Protein AF-0000000084923455 (afdb_homodimer)

Sequence (492 aa):
MEWLSRREAVRLLELIDASRSCADMERLKRLFHSLNDLLSFDMAVCGTARFDGAGTMNAQQIINISYPEEWLSLYAEHDFAAVDPVVRAHIADFSAKPWSEAYLKWGRPQPFLSLAEDFGIRKGYSFGVLSSNDRTASIFSLCVSEKYPVHTPQILDILAPYFHEALRRTVQTDLPSACLATLTPREIEVISWLANGKNYWEISVILGISERTVKFHTSTIVQKLGAANRSHAVAIAISTGLISLAMEWLSRREAVRLLELIDASRSCADMERLKRLFHSLNDLLSFDMAVCGTARFDGAGTMNAQQIINISYPEEWLSLYAEHDFAAVDPVVRAHIADFSAKPWSEAYLKWGRPQPFLSLAEDFGIRKGYSFGVLSSNDRTASIFSLCVSEKYPVHTPQILDILAPYFHEALRRTVQTDLPSACLATLTPREIEVISWLANGKNYWEISVILGISERTVKFHTSTIVQKLGAANRSHAVAIAISTGLISLA

Foldseek 3Di:
DVPDDPVLVVLLVVLLVLLVPQQADVSLLVSVVSVCVNPPFDFKKKFKWAADPVRDIGTDDIDGNGADPVLVVVCVVVVCCVQQLQNVVCSVAQFKDKSVVSCVVRHDDPPNQVVCVVRVQHIWIKGADQDPVGRMIMIMITGHDDDTDPCVRVSCHSCHVSSHSSVVSHCLVPPPVQLVQPQDPVLLLLLQVVLQPDDLCRSCVVVVHDSVVSVVSQVVLCVSNVHPHSVRSNVSCPVSVVYHHD/DVPDDPVLVVLLVVLLVLLVPQQADVSLLVSVVSVCVNPPFDFKKKFKWAADPVRDIGTDDIDGNGADPVLVVVCVVVVCCVQQLQNVVCSVAQFKDKSVVSCVVRHDDPPNQVVCVVRVQHIWIKGADQDPVGRMIMIMITGHDDDTDPCVRVSCHSCHVSSHSSVVSHCLVPPPVQLVQPQDPVLLLLLQVVLQPDDLCRSCVVVVHDSVVSVVSQVVLCVSNVHPHSVRSNVSCVVSVVYDHD

Organism: Geobacter metallireducens (strain ATCC 53774 / DSM 7210 / GS-15) (NCBI:txid269799)

Solvent-accessible surface area (backbone atoms only — not comparable to full-atom values): 26010 Å² total; per-residue (Å²): 112,83,85,54,50,47,68,54,29,41,51,48,52,51,49,51,56,53,26,73,72,23,47,35,67,69,47,46,50,49,49,52,52,55,44,34,74,75,52,74,54,76,30,31,39,34,34,36,28,35,45,48,97,86,65,50,77,38,80,70,46,77,45,77,70,54,54,62,64,67,55,56,50,50,39,59,76,65,48,40,71,81,67,34,28,53,55,55,52,32,75,69,71,27,56,35,38,49,40,65,60,20,36,70,75,64,38,79,56,80,62,60,53,60,55,34,42,75,73,68,51,77,40,32,38,36,30,25,31,73,39,81,88,75,34,36,30,33,45,35,39,36,28,33,89,66,88,68,64,91,56,47,43,62,53,43,50,68,43,16,61,41,49,40,51,18,48,49,41,19,52,62,56,61,42,58,53,65,54,50,34,76,60,49,74,66,42,46,52,52,50,43,40,35,30,64,31,44,49,54,62,56,46,12,62,76,71,70,47,51,44,67,56,44,52,46,43,50,53,50,48,16,57,39,53,69,30,75,32,69,36,12,29,34,28,50,32,44,74,70,59,74,37,73,82,128,112,83,86,53,51,48,68,54,30,41,50,49,52,50,50,51,56,52,25,73,72,23,47,36,68,69,48,47,50,49,50,51,53,55,44,34,73,76,52,74,55,76,30,32,38,35,34,36,29,36,45,48,97,87,65,48,76,38,79,71,46,76,45,77,69,55,55,62,65,66,55,55,50,49,38,58,76,67,48,40,72,82,64,34,27,51,56,54,50,31,73,70,70,26,56,35,40,49,40,65,61,18,35,70,74,65,39,79,55,79,61,61,52,61,56,34,42,75,73,67,50,79,40,31,37,35,30,25,33,73,39,81,88,75,34,33,30,33,43,37,40,37,29,32,88,67,87,70,65,92,56,46,44,59,54,43,49,69,45,17,62,41,52,40,52,19,49,49,41,18,52,61,57,60,40,57,53,64,56,49,34,75,59,49,73,66,41,46,52,52,50,44,41,33,30,64,30,45,51,54,62,57,48,12,63,76,72,71,50,49,44,68,55,44,51,48,44,49,52,51,48,15,58,38,54,69,30,74,32,70,36,12,29,33,27,50,32,45,75,70,59,75,40,73,81,128

Structure (mmCIF, N/CA/C/O backbone):
data_AF-0000000084923455-model_v1
#
loop_
_entity.id
_entity.type
_entity.pdbx_description
1 polymer 'Sensor helix-turn-helix transcriptional regulator, LuxR family'
#
loop_
_atom_site.group_PDB
_atom_site.id
_atom_site.type_symbol
_atom_site.label_atom_id
_atom_site.label_alt_id
_atom_site.label_comp_id
_atom_site.label_asym_id
_atom_site.label_entity_id
_atom_site.label_seq_id
_atom_site.pdbx_PDB_ins_code
_atom_site.Cartn_x
_atom_site.Cartn_y
_atom_site.Cartn_z
_atom_site.occupancy
_atom_site.B_iso_or_equiv
_atom_site.auth_seq_id
_atom_site.auth_comp_id
_atom_site.auth_asym_id
_atom_site.auth_atom_id
_atom_site.pdbx_PDB_model_num
ATOM 1 N N . MET A 1 1 ? 21.406 -2.727 5.781 1 82.12 1 MET A N 1
ATOM 2 C CA . MET A 1 1 ? 21.5 -2.785 4.324 1 82.12 1 MET A CA 1
ATOM 3 C C . MET A 1 1 ? 22.828 -2.225 3.834 1 82.12 1 MET A C 1
ATOM 5 O O . MET A 1 1 ? 22.953 -1.835 2.672 1 82.12 1 MET A O 1
ATOM 9 N N . GLU A 1 2 ? 23.75 -2.291 4.762 1 83.38 2 GLU A N 1
ATOM 10 C CA . GLU A 1 2 ? 25.078 -1.757 4.445 1 83.38 2 GLU A CA 1
ATOM 11 C C . GLU A 1 2 ? 25.797 -2.648 3.447 1 83.38 2 GLU A C 1
ATOM 13 O O . GLU A 1 2 ? 26.781 -2.227 2.836 1 83.38 2 GLU A O 1
ATOM 18 N N . TRP A 1 3 ? 25.328 -3.822 3.201 1 88.44 3 TRP A N 1
ATOM 19 C CA . TRP A 1 3 ? 25.938 -4.773 2.285 1 88.44 3 TRP A CA 1
ATOM 20 C C . TRP A 1 3 ? 25.578 -4.449 0.838 1 88.44 3 TRP A C 1
ATOM 22 O O . TRP A 1 3 ? 26.172 -5.008 -0.093 1 88.44 3 TRP A O 1
ATOM 32 N N . LEU A 1 4 ? 24.781 -3.492 0.638 1 90.5 4 LEU A N 1
ATOM 33 C CA . LEU A 1 4 ? 24.328 -3.143 -0.703 1 90.5 4 LEU A CA 1
ATOM 34 C C . LEU A 1 4 ? 25.344 -2.236 -1.4 1 90.5 4 LEU A C 1
ATOM 36 O O . LEU A 1 4 ? 25.797 -1.254 -0.819 1 90.5 4 LEU A O 1
ATOM 40 N N . SER A 1 5 ? 25.672 -2.635 -2.613 1 91.44 5 SER A N 1
ATOM 41 C CA . SER A 1 5 ? 26.391 -1.684 -3.455 1 91.44 5 SER A CA 1
ATOM 42 C C . SER A 1 5 ? 25.484 -0.532 -3.883 1 91.44 5 SER A C 1
ATOM 44 O O . SER A 1 5 ? 24.266 -0.608 -3.736 1 91.44 5 SER A O 1
ATOM 46 N N . ARG A 1 6 ? 26.078 0.558 -4.352 1 92.56 6 ARG A N 1
ATOM 47 C CA . ARG A 1 6 ? 25.297 1.692 -4.828 1 92.56 6 ARG A CA 1
ATOM 48 C C . ARG A 1 6 ? 24.359 1.275 -5.961 1 92.56 6 ARG A C 1
ATOM 50 O O . ARG A 1 6 ? 23.188 1.638 -5.969 1 92.56 6 ARG A O 1
ATOM 57 N N . ARG A 1 7 ? 24.938 0.541 -6.879 1 91.06 7 ARG A N 1
ATOM 58 C CA . ARG A 1 7 ? 24.141 0.094 -8.023 1 91.06 7 ARG A CA 1
ATOM 59 C C . ARG A 1 7 ? 22.938 -0.723 -7.566 1 91.06 7 ARG A C 1
ATOM 61 O O . ARG A 1 7 ? 21.812 -0.502 -8.031 1 91.06 7 ARG A O 1
ATOM 68 N N . GLU A 1 8 ? 23.172 -1.628 -6.668 1 92 8 GLU A N 1
ATOM 69 C CA . GLU A 1 8 ? 22.094 -2.473 -6.156 1 92 8 GLU A CA 1
ATOM 70 C C . GLU A 1 8 ? 21.047 -1.646 -5.434 1 92 8 GLU A C 1
ATOM 72 O O . GLU A 1 8 ? 19.844 -1.859 -5.625 1 92 8 GLU A O 1
ATOM 77 N N . ALA A 1 9 ? 21.5 -0.736 -4.625 1 94.38 9 ALA A N 1
ATOM 78 C CA . ALA A 1 9 ? 20.578 0.105 -3.869 1 94.38 9 ALA A CA 1
ATOM 79 C C . ALA A 1 9 ? 19.703 0.948 -4.801 1 94.38 9 ALA A C 1
ATOM 81 O O . ALA A 1 9 ? 18.484 1.033 -4.621 1 94.38 9 ALA A O 1
ATOM 82 N N . VAL A 1 10 ? 20.297 1.52 -5.805 1 94.44 10 VAL A N 1
ATOM 83 C CA . VAL A 1 10 ? 19.578 2.379 -6.746 1 94.44 10 VAL A CA 1
ATOM 84 C C . VAL A 1 10 ? 18.594 1.55 -7.555 1 94.44 10 VAL A C 1
ATOM 86 O O . VAL A 1 10 ? 17.438 1.953 -7.738 1 94.44 10 VAL A O 1
ATOM 89 N N . ARG A 1 11 ? 18.969 0.416 -8.008 1 94.12 11 ARG A N 1
ATOM 90 C CA . ARG A 1 11 ? 18.078 -0.456 -8.773 1 94.12 11 ARG A CA 1
ATOM 91 C C . ARG A 1 11 ? 16.922 -0.955 -7.922 1 94.12 11 ARG A C 1
ATOM 93 O O . ARG A 1 11 ? 15.797 -1.089 -8.406 1 94.12 11 ARG A O 1
ATOM 100 N N . LEU A 1 12 ? 17.266 -1.264 -6.656 1 95.31 12 LEU A N 1
ATOM 101 C CA . LEU A 1 12 ? 16.219 -1.662 -5.727 1 95.31 12 LEU A CA 1
ATOM 102 C C . LEU A 1 12 ? 15.172 -0.558 -5.582 1 95.31 12 LEU A C 1
ATOM 104 O O . LEU A 1 12 ? 13.969 -0.822 -5.637 1 95.31 12 LEU A O 1
ATOM 108 N N . LEU A 1 13 ? 15.625 0.63 -5.441 1 95.06 13 LEU A N 1
ATOM 109 C CA . LEU A 1 13 ? 14.719 1.766 -5.305 1 95.06 13 LEU A CA 1
ATOM 110 C C . LEU A 1 13 ? 13.859 1.92 -6.551 1 95.06 13 LEU A C 1
ATOM 112 O O . LEU A 1 13 ? 12.656 2.176 -6.453 1 95.06 13 LEU A O 1
ATOM 116 N N . GLU A 1 14 ? 14.43 1.749 -7.691 1 94.94 14 GLU A N 1
ATOM 117 C CA . GLU A 1 14 ? 13.703 1.861 -8.953 1 94.94 14 GLU A CA 1
ATOM 118 C C . GLU A 1 14 ? 12.648 0.763 -9.078 1 94.94 14 GLU A C 1
ATOM 120 O O . GLU A 1 14 ? 11.539 1.014 -9.547 1 94.94 14 GLU A O 1
ATOM 125 N N . LEU A 1 15 ? 13.008 -0.385 -8.703 1 96.88 15 LEU A N 1
ATOM 126 C CA . LEU A 1 15 ? 12.086 -1.513 -8.758 1 96.88 15 LEU A CA 1
ATOM 127 C C . LEU A 1 15 ? 10.922 -1.312 -7.801 1 96.88 15 LEU A C 1
ATOM 129 O O . LEU A 1 15 ? 9.766 -1.59 -8.148 1 96.88 15 LEU A O 1
ATOM 133 N N . ILE A 1 16 ? 11.266 -0.877 -6.617 1 95.56 16 ILE A N 1
ATOM 134 C CA . ILE A 1 16 ? 10.234 -0.598 -5.625 1 95.56 16 ILE A CA 1
ATOM 135 C C . ILE A 1 16 ? 9.281 0.469 -6.16 1 95.56 16 ILE A C 1
ATOM 137 O O . ILE A 1 16 ? 8.062 0.311 -6.09 1 95.56 16 ILE A O 1
ATOM 141 N N . ASP A 1 17 ? 9.812 1.486 -6.754 1 92.88 17 ASP A N 1
ATOM 142 C CA . ASP A 1 17 ? 9 2.553 -7.324 1 92.88 17 ASP A CA 1
ATOM 143 C C . ASP A 1 17 ? 8.133 2.031 -8.477 1 92.88 17 ASP A C 1
ATOM 145 O O . ASP A 1 17 ? 6.949 2.357 -8.562 1 92.88 17 ASP A O 1
ATOM 149 N N . ALA A 1 18 ? 8.695 1.25 -9.352 1 94.75 18 ALA A N 1
ATOM 150 C CA . ALA A 1 18 ? 7.965 0.669 -10.477 1 94.75 18 ALA A CA 1
ATOM 151 C C . ALA A 1 18 ? 6.828 -0.226 -9.992 1 94.75 18 ALA A C 1
ATOM 153 O O . ALA A 1 18 ? 5.766 -0.286 -10.617 1 94.75 18 ALA A O 1
ATOM 154 N N . SER A 1 19 ? 7.023 -0.921 -8.938 1 95.75 19 SER A N 1
ATOM 155 C CA . SER A 1 19 ? 6.016 -1.822 -8.391 1 95.75 19 SER A CA 1
ATOM 156 C C . SER A 1 19 ? 4.773 -1.057 -7.945 1 95.75 19 SER A C 1
ATOM 158 O O . SER A 1 19 ? 3.656 -1.571 -8.031 1 95.75 19 SER A O 1
ATOM 160 N N . ARG A 1 20 ? 4.98 0.117 -7.473 1 88.81 20 ARG A N 1
ATOM 161 C CA . ARG A 1 20 ? 3.889 0.917 -6.926 1 88.81 20 ARG A CA 1
ATOM 162 C C . ARG A 1 20 ? 2.855 1.238 -7.996 1 88.81 20 ARG A C 1
ATOM 164 O O . ARG A 1 20 ? 1.655 1.281 -7.719 1 88.81 20 ARG A O 1
ATOM 171 N N . SER A 1 21 ? 3.309 1.388 -9.195 1 86.88 21 SER A N 1
ATOM 172 C CA . SER A 1 21 ? 2.412 1.787 -10.273 1 86.88 21 SER A CA 1
ATOM 173 C C . SER A 1 21 ? 2.004 0.589 -11.125 1 86.88 21 SER A C 1
ATOM 175 O O . SER A 1 21 ? 1.275 0.738 -12.109 1 86.88 21 SER A O 1
ATOM 177 N N . CYS A 1 22 ? 2.504 -0.54 -10.82 1 92.56 22 CYS A N 1
ATOM 178 C CA . CYS A 1 22 ? 2.227 -1.739 -11.602 1 92.56 22 CYS A CA 1
ATOM 179 C C . CYS A 1 22 ? 0.825 -2.266 -11.32 1 92.56 22 CYS A C 1
ATOM 181 O O . CYS A 1 22 ? 0.513 -2.629 -10.188 1 92.56 22 CYS A O 1
ATOM 183 N N . ALA A 1 23 ? -0.025 -2.334 -12.414 1 87.69 23 ALA A N 1
ATOM 184 C CA . ALA A 1 23 ? -1.404 -2.766 -12.203 1 87.69 23 ALA A CA 1
ATOM 185 C C . ALA A 1 23 ? -1.9 -3.613 -13.367 1 87.69 23 ALA A C 1
ATOM 187 O O . ALA A 1 23 ? -3.102 -3.863 -13.5 1 87.69 23 ALA A O 1
ATOM 188 N N . ASP A 1 24 ? -1.03 -3.895 -14.211 1 89.06 24 ASP A N 1
ATOM 189 C CA . ASP A 1 24 ? -1.426 -4.734 -15.336 1 89.06 24 ASP A CA 1
ATOM 190 C C . ASP A 1 24 ? -0.293 -5.676 -15.75 1 89.06 24 ASP A C 1
ATOM 192 O O . ASP A 1 24 ? 0.83 -5.555 -15.25 1 89.06 24 ASP A O 1
ATOM 196 N N . MET A 1 25 ? -0.663 -6.516 -16.703 1 88.25 25 MET A N 1
ATOM 197 C CA . MET A 1 25 ? 0.257 -7.59 -17.062 1 88.25 25 MET A CA 1
ATOM 198 C C . MET A 1 25 ? 1.496 -7.035 -17.766 1 88.25 25 MET A C 1
ATOM 200 O O . MET A 1 25 ? 2.604 -7.531 -17.562 1 88.25 25 MET A O 1
ATOM 204 N N . GLU A 1 26 ? 1.294 -6.113 -18.594 1 91.94 26 GLU A N 1
ATOM 205 C CA . GLU A 1 26 ? 2.42 -5.531 -19.312 1 91.94 26 GLU A CA 1
ATOM 206 C C . GLU A 1 26 ? 3.436 -4.922 -18.359 1 91.94 26 GLU A C 1
ATOM 208 O O . GLU A 1 26 ? 4.637 -5.16 -18.484 1 91.94 26 GLU A O 1
ATOM 213 N N . ARG A 1 27 ? 2.943 -4.199 -17.422 1 94.31 27 ARG A N 1
ATOM 214 C CA . ARG A 1 27 ? 3.811 -3.561 -16.438 1 94.31 27 ARG A CA 1
ATOM 215 C C . ARG A 1 27 ? 4.457 -4.594 -15.523 1 94.31 27 ARG A C 1
ATOM 217 O O . ARG A 1 27 ? 5.598 -4.422 -15.094 1 94.31 27 ARG A O 1
ATOM 224 N N . LEU A 1 28 ? 3.766 -5.625 -15.242 1 96.56 28 LEU A N 1
ATOM 225 C CA . LEU A 1 28 ? 4.336 -6.691 -14.422 1 96.56 28 LEU A CA 1
ATOM 226 C C . LEU A 1 28 ? 5.516 -7.348 -15.133 1 96.56 28 LEU A C 1
ATOM 228 O O . LEU A 1 28 ? 6.566 -7.57 -14.523 1 96.56 28 LEU A O 1
ATOM 232 N N . LYS A 1 29 ? 5.32 -7.59 -16.375 1 95 29 LYS A N 1
ATOM 233 C CA . LYS A 1 29 ? 6.41 -8.164 -17.156 1 95 29 LYS A CA 1
ATOM 234 C C . LYS A 1 29 ? 7.609 -7.227 -17.203 1 95 29 LYS A C 1
ATOM 236 O O . LYS A 1 29 ? 8.758 -7.668 -17.109 1 95 29 LYS A O 1
ATOM 241 N N . ARG A 1 30 ? 7.371 -5.996 -17.391 1 95.75 30 ARG A N 1
ATOM 242 C CA . ARG A 1 30 ? 8.445 -5.012 -17.391 1 95.75 30 ARG A CA 1
ATOM 243 C C . ARG A 1 30 ? 9.172 -4.992 -16.047 1 95.75 30 ARG A C 1
ATOM 245 O O . ARG A 1 30 ? 10.391 -4.797 -16 1 95.75 30 ARG A O 1
ATOM 252 N N . LEU A 1 31 ? 8.375 -5.129 -15.031 1 97.56 31 LEU A N 1
ATOM 253 C CA . LEU A 1 31 ? 8.953 -5.199 -13.695 1 97.56 31 LEU A CA 1
ATOM 254 C C . LEU A 1 31 ? 9.945 -6.352 -13.586 1 97.56 31 LEU A C 1
ATOM 256 O O . LEU A 1 31 ? 11.047 -6.184 -13.055 1 97.56 31 LEU A O 1
ATOM 260 N N . PHE A 1 32 ? 9.609 -7.477 -14.117 1 97.69 32 PHE A N 1
ATOM 261 C CA . PHE A 1 32 ? 10.516 -8.625 -14.094 1 97.69 32 PHE A CA 1
ATOM 262 C C . PHE A 1 32 ? 11.719 -8.383 -15 1 97.69 32 PHE A C 1
ATOM 264 O O . PHE A 1 32 ? 12.82 -8.844 -14.711 1 97.69 32 PHE A O 1
ATOM 271 N N . HIS A 1 33 ? 11.453 -7.719 -16.078 1 96.31 33 HIS A N 1
ATOM 272 C CA . HIS A 1 33 ? 12.586 -7.363 -16.938 1 96.31 33 HIS A CA 1
ATOM 273 C C . HIS A 1 33 ? 13.586 -6.488 -16.203 1 96.31 33 HIS A C 1
ATOM 275 O O . HIS A 1 33 ? 14.797 -6.723 -16.281 1 96.31 33 HIS A O 1
ATOM 281 N N . SER A 1 34 ? 13.078 -5.547 -15.5 1 96.5 34 SER A N 1
ATOM 282 C CA . SER A 1 34 ? 13.945 -4.688 -14.703 1 96.5 34 SER A CA 1
ATOM 283 C C . SER A 1 34 ? 14.664 -5.48 -13.609 1 96.5 34 SER A C 1
ATOM 285 O O . SER A 1 34 ? 15.836 -5.23 -13.32 1 96.5 34 SER A O 1
ATOM 287 N N . LEU A 1 35 ? 13.938 -6.379 -12.984 1 97 35 LEU A N 1
ATOM 288 C CA . LEU A 1 35 ? 14.555 -7.242 -11.977 1 97 35 LEU A CA 1
ATOM 289 C C . LEU A 1 35 ? 15.703 -8.047 -12.586 1 97 35 LEU A C 1
ATOM 291 O O . LEU A 1 35 ? 16.734 -8.242 -11.945 1 97 35 LEU A O 1
ATOM 295 N N . ASN A 1 36 ? 15.5 -8.453 -13.758 1 95.62 36 ASN A N 1
ATOM 296 C CA . ASN A 1 36 ? 16.516 -9.25 -14.445 1 95.62 36 ASN A CA 1
ATOM 297 C C . ASN A 1 36 ? 17.797 -8.461 -14.656 1 95.62 36 ASN A C 1
ATOM 299 O O . ASN A 1 36 ? 18.875 -9.047 -14.75 1 95.62 36 ASN A O 1
ATOM 303 N N . ASP A 1 37 ? 17.703 -7.176 -14.75 1 93 37 ASP A N 1
ATOM 304 C CA . ASP A 1 37 ? 18.875 -6.316 -14.867 1 93 37 ASP A CA 1
ATOM 305 C C . ASP A 1 37 ? 19.672 -6.297 -13.562 1 93 37 ASP A C 1
ATOM 307 O O . ASP A 1 37 ? 20.875 -6.082 -13.57 1 93 37 ASP A O 1
ATOM 311 N N . LEU A 1 38 ? 19.016 -6.492 -12.531 1 92.88 38 LEU A N 1
ATOM 312 C CA . LEU A 1 38 ? 19.641 -6.488 -11.219 1 92.88 38 LEU A CA 1
ATOM 313 C C . LEU A 1 38 ? 20.109 -7.887 -10.844 1 92.88 38 LEU A C 1
ATOM 315 O O . LEU A 1 38 ? 21.25 -8.062 -10.398 1 92.88 38 LEU A O 1
ATOM 319 N N . LEU A 1 39 ? 19.203 -8.836 -10.969 1 93.25 39 LEU A N 1
ATOM 320 C CA . LEU A 1 39 ? 19.453 -10.25 -10.742 1 93.25 39 LEU A CA 1
ATOM 321 C C . LEU A 1 39 ? 19.141 -11.062 -11.992 1 93.25 39 LEU A C 1
ATOM 323 O O . LEU A 1 39 ? 17.984 -11.359 -12.273 1 93.25 39 LEU A O 1
ATOM 327 N N . SER A 1 40 ? 20.219 -11.422 -12.617 1 92.94 40 SER A N 1
ATOM 328 C CA . SER A 1 40 ? 20.031 -12.117 -13.883 1 92.94 40 SER A CA 1
ATOM 329 C C . SER A 1 40 ? 19.406 -13.492 -13.672 1 92.94 40 SER A C 1
ATOM 331 O O . SER A 1 40 ? 19.875 -14.281 -12.852 1 92.94 40 SER A O 1
ATOM 333 N N . PHE A 1 41 ? 18.328 -13.742 -14.312 1 94.5 41 PHE A N 1
ATOM 334 C CA . PHE A 1 41 ? 17.672 -15.047 -14.297 1 94.5 41 PHE A CA 1
ATOM 335 C C . PHE A 1 41 ? 17.219 -15.438 -15.695 1 94.5 41 PHE A C 1
ATOM 337 O O . PHE A 1 41 ? 17.094 -14.586 -16.578 1 94.5 41 PHE A O 1
ATOM 344 N N . ASP A 1 42 ? 16.922 -16.703 -15.883 1 94.81 42 ASP A N 1
ATOM 345 C CA . ASP A 1 42 ? 16.578 -17.25 -17.188 1 94.81 42 ASP A CA 1
ATOM 346 C C . ASP A 1 42 ? 15.062 -17.25 -17.406 1 94.81 42 ASP A C 1
ATOM 348 O O . ASP A 1 42 ? 14.578 -16.938 -18.484 1 94.81 42 ASP A O 1
ATOM 352 N N . MET A 1 43 ? 14.312 -17.688 -16.391 1 96.06 43 MET A N 1
ATOM 353 C CA . MET A 1 43 ? 12.859 -17.812 -16.438 1 96.06 43 MET A CA 1
ATOM 354 C C . MET A 1 43 ? 12.227 -17.422 -15.109 1 96.06 43 MET A C 1
ATOM 356 O O . MET A 1 43 ? 12.867 -17.531 -14.062 1 96.06 43 MET A O 1
ATOM 360 N N . ALA A 1 44 ? 11 -16.984 -15.242 1 97.88 44 ALA A N 1
ATOM 361 C CA . ALA A 1 44 ? 10.305 -16.594 -14.023 1 97.88 44 ALA A CA 1
ATOM 362 C C . ALA A 1 44 ? 8.812 -16.906 -14.109 1 97.88 44 ALA A C 1
ATOM 364 O O . ALA A 1 44 ? 8.242 -16.922 -15.203 1 97.88 44 ALA A O 1
ATOM 365 N N . VAL A 1 45 ? 8.219 -17.219 -12.977 1 97.25 45 VAL A N 1
ATOM 366 C CA . VAL A 1 45 ? 6.781 -17.422 -12.812 1 97.25 45 VAL A CA 1
ATOM 367 C C . VAL A 1 45 ? 6.34 -16.906 -11.445 1 97.25 45 VAL A C 1
ATOM 369 O O . VAL A 1 45 ? 7.152 -16.812 -10.516 1 97.25 45 VAL A O 1
ATOM 372 N N . CYS A 1 46 ? 5.141 -16.453 -11.383 1 97.25 46 CYS A N 1
ATOM 373 C CA . CYS A 1 46 ? 4.621 -16.031 -10.086 1 97.25 46 CYS A CA 1
ATOM 374 C C . CYS A 1 46 ? 3.152 -16.422 -9.938 1 97.25 46 CYS A C 1
ATOM 376 O O . CYS A 1 46 ? 2.504 -16.797 -10.914 1 97.25 46 CYS A O 1
ATOM 378 N N . GLY A 1 47 ? 2.73 -16.406 -8.695 1 93.75 47 GLY A N 1
ATOM 379 C CA . GLY A 1 47 ? 1.356 -16.797 -8.422 1 93.75 47 GLY A CA 1
ATOM 380 C C . GLY A 1 47 ? 0.834 -16.234 -7.109 1 93.75 47 GLY A C 1
ATOM 381 O O . GLY A 1 47 ? 1.613 -15.797 -6.266 1 93.75 47 GLY A O 1
ATOM 382 N N . THR A 1 48 ? -0.439 -16.234 -7.055 1 92.44 48 THR A N 1
ATOM 383 C CA . THR A 1 48 ? -1.121 -15.812 -5.832 1 92.44 48 THR A CA 1
ATOM 384 C C . THR A 1 48 ? -1.902 -16.984 -5.23 1 92.44 48 THR A C 1
ATOM 386 O O . THR A 1 48 ? -2.305 -17.906 -5.945 1 92.44 48 THR A O 1
ATOM 389 N N . ALA A 1 49 ? -1.987 -16.891 -3.957 1 86.25 49 ALA A N 1
ATOM 390 C CA . ALA A 1 49 ? -2.781 -17.875 -3.219 1 86.25 49 ALA A CA 1
ATOM 391 C C . ALA A 1 49 ? -3.525 -17.219 -2.061 1 86.25 49 ALA A C 1
ATOM 393 O O . ALA A 1 49 ? -3.23 -16.078 -1.692 1 86.25 49 ALA A O 1
ATOM 394 N N . ARG A 1 50 ? -4.461 -17.938 -1.597 1 82 50 ARG A N 1
ATOM 395 C CA . ARG A 1 50 ? -5.203 -17.516 -0.414 1 82 50 ARG A CA 1
ATOM 396 C C . ARG A 1 50 ? -5.324 -18.656 0.594 1 82 50 ARG A C 1
ATOM 398 O O . ARG A 1 50 ? -5.473 -19.812 0.211 1 82 50 ARG A O 1
ATOM 405 N N . PHE A 1 51 ? -5.25 -18.234 1.769 1 77.06 51 PHE A N 1
ATOM 406 C CA . PHE A 1 51 ? -5.445 -19.203 2.832 1 77.06 51 PHE A CA 1
ATOM 407 C C . PHE A 1 51 ? -6.859 -19.125 3.391 1 77.06 51 PHE A C 1
ATOM 409 O O . PHE A 1 51 ? -7.395 -18.031 3.58 1 77.06 51 PHE A O 1
ATOM 416 N N . ASP A 1 52 ? -7.449 -20.234 3.51 1 65.25 52 ASP A N 1
ATOM 417 C CA . ASP A 1 52 ? -8.781 -20.25 4.109 1 65.25 52 ASP A CA 1
ATOM 418 C C . ASP A 1 52 ? -8.695 -20.297 5.633 1 65.25 52 ASP A C 1
ATOM 420 O O . ASP A 1 52 ? -7.605 -20.25 6.203 1 65.25 52 ASP A O 1
ATOM 424 N N . GLY A 1 53 ? -9.883 -20.297 6.254 1 64.06 53 GLY A N 1
ATOM 425 C CA . GLY A 1 53 ? -9.961 -20.25 7.703 1 64.06 53 GLY A CA 1
ATOM 426 C C . GLY A 1 53 ? -9.289 -21.438 8.367 1 64.06 53 GLY A C 1
ATOM 427 O O . GLY A 1 53 ? -8.836 -21.344 9.516 1 64.06 53 GLY A O 1
ATOM 428 N N . ALA A 1 54 ? -9.211 -22.531 7.648 1 65.38 54 ALA A N 1
ATOM 429 C CA . ALA A 1 54 ? -8.602 -23.75 8.18 1 65.38 54 ALA A CA 1
ATOM 430 C C . ALA A 1 54 ? -7.094 -23.75 7.938 1 65.38 54 ALA A C 1
ATOM 432 O O . ALA A 1 54 ? -6.395 -24.688 8.344 1 65.38 54 ALA A O 1
ATOM 433 N N . GLY A 1 55 ? -6.57 -22.75 7.273 1 73.62 55 GLY A N 1
ATOM 434 C CA . GLY A 1 55 ? -5.148 -22.656 6.992 1 73.62 55 GLY A CA 1
ATOM 435 C C . GLY A 1 55 ? -4.742 -23.359 5.707 1 73.62 55 GLY A C 1
ATOM 436 O O . GLY A 1 55 ? -3.553 -23.516 5.43 1 73.62 55 GLY A O 1
ATOM 437 N N . THR A 1 56 ? -5.715 -23.766 5.023 1 75.5 56 THR A N 1
ATOM 438 C CA . THR A 1 56 ? -5.43 -24.406 3.748 1 75.5 56 THR A CA 1
ATOM 439 C C . THR A 1 56 ? -5.156 -23.375 2.66 1 75.5 56 THR A C 1
ATOM 441 O O . THR A 1 56 ? -5.922 -22.422 2.492 1 75.5 56 THR A O 1
ATOM 444 N N . MET A 1 57 ? -4.027 -23.656 1.953 1 79.69 57 MET A N 1
ATOM 445 C CA . MET A 1 57 ? -3.646 -22.734 0.886 1 79.69 57 MET A CA 1
ATOM 446 C C . MET A 1 57 ? -4.34 -23.094 -0.422 1 79.69 57 MET A C 1
ATOM 448 O O . MET A 1 57 ? -4.266 -24.234 -0.869 1 79.69 57 MET A O 1
ATOM 452 N N . ASN A 1 58 ? -4.941 -22.109 -0.988 1 77.56 58 ASN A N 1
ATOM 453 C CA . ASN A 1 58 ? -5.574 -22.266 -2.293 1 77.56 58 ASN A CA 1
ATOM 454 C C . ASN A 1 58 ? -4.934 -21.359 -3.34 1 77.56 58 ASN A C 1
ATOM 456 O O . ASN A 1 58 ? -4.984 -20.141 -3.221 1 77.56 58 ASN A O 1
ATOM 460 N N . ALA A 1 59 ? -4.406 -22.094 -4.277 1 79.62 59 ALA A N 1
ATOM 461 C CA . ALA A 1 59 ? -3.834 -21.297 -5.367 1 79.62 59 ALA A CA 1
ATOM 462 C C . ALA A 1 59 ? -4.918 -20.531 -6.113 1 79.62 59 ALA A C 1
ATOM 464 O O . ALA A 1 59 ? -6.004 -21.062 -6.367 1 79.62 59 ALA A O 1
ATOM 465 N N . GLN A 1 60 ? -4.617 -19.328 -6.402 1 77.44 60 GLN A N 1
ATOM 466 C CA . GLN A 1 60 ? -5.602 -18.516 -7.109 1 77.44 60 GLN A CA 1
ATOM 467 C C . GLN A 1 60 ? -5.215 -18.328 -8.57 1 77.44 60 GLN A C 1
ATOM 469 O O . GLN A 1 60 ? -5.965 -18.719 -9.469 1 77.44 60 GLN A O 1
ATOM 474 N N . GLN A 1 61 ? -4.098 -17.75 -8.789 1 84.25 61 GLN A N 1
ATOM 475 C CA . GLN A 1 61 ? -3.666 -17.453 -10.156 1 84.25 61 GLN A CA 1
ATOM 476 C C . GLN A 1 61 ? -2.162 -17.656 -10.312 1 84.25 61 GLN A C 1
ATOM 478 O O . GLN A 1 61 ? -1.386 -17.328 -9.414 1 84.25 61 GLN A O 1
ATOM 483 N N . ILE A 1 62 ? -1.85 -18.281 -11.438 1 88.38 62 ILE A N 1
ATOM 484 C CA . ILE A 1 62 ? -0.456 -18.391 -11.852 1 88.38 62 ILE A CA 1
ATOM 485 C C . ILE A 1 62 ? -0.201 -17.5 -13.062 1 88.38 62 ILE A C 1
ATOM 487 O O . ILE A 1 62 ? -0.969 -17.516 -14.023 1 88.38 62 ILE A O 1
ATOM 491 N N . ILE A 1 63 ? 0.793 -16.734 -12.945 1 92.75 63 ILE A N 1
ATOM 492 C CA . ILE A 1 63 ? 1.167 -15.852 -14.047 1 92.75 63 ILE A CA 1
ATOM 493 C C . ILE A 1 63 ? 2.535 -16.266 -14.586 1 92.75 63 ILE A C 1
ATOM 495 O O . ILE A 1 63 ? 3.533 -16.219 -13.867 1 92.75 63 ILE A O 1
ATOM 499 N N . ASN A 1 64 ? 2.484 -16.594 -15.844 1 94.56 64 ASN A N 1
ATOM 500 C CA . ASN A 1 64 ? 3.727 -16.984 -16.5 1 94.56 64 ASN A CA 1
ATOM 501 C C . ASN A 1 64 ? 4.484 -15.758 -17.016 1 94.56 64 ASN A C 1
ATOM 503 O O . ASN A 1 64 ? 3.959 -14.992 -17.828 1 94.56 64 ASN A O 1
ATOM 507 N N . ILE A 1 65 ? 5.633 -15.625 -16.578 1 96 65 ILE A N 1
ATOM 508 C CA . ILE A 1 65 ? 6.48 -14.555 -17.109 1 96 65 ILE A CA 1
ATOM 509 C C . ILE A 1 65 ? 7.289 -15.078 -18.297 1 96 65 ILE A C 1
ATOM 511 O O . ILE A 1 65 ? 7.281 -14.477 -19.375 1 96 65 ILE A O 1
ATOM 515 N N . SER A 1 66 ? 7.938 -16.266 -18.094 1 95.88 66 SER A N 1
ATOM 516 C CA . SER A 1 66 ? 8.742 -16.75 -19.203 1 95.88 66 SER A CA 1
ATOM 517 C C . SER A 1 66 ? 9.047 -18.234 -19.078 1 95.88 66 SER A C 1
ATOM 519 O O . SER A 1 66 ? 10 -18.734 -19.672 1 95.88 66 SER A O 1
ATOM 521 N N . TYR A 1 67 ? 8.32 -18.969 -18.234 1 95.69 67 TYR A N 1
ATOM 522 C CA . TYR A 1 67 ? 8.461 -20.406 -18.156 1 95.69 67 TYR A CA 1
ATOM 523 C C . TYR A 1 67 ? 7.91 -21.078 -19.406 1 95.69 67 TYR A C 1
ATOM 525 O O . TYR A 1 67 ? 7.02 -20.547 -20.062 1 95.69 67 TYR A O 1
ATOM 533 N N . PRO A 1 68 ? 8.438 -22.266 -19.672 1 93.25 68 PRO A N 1
ATOM 534 C CA . PRO A 1 68 ? 7.801 -23.031 -20.766 1 93.25 68 PRO A CA 1
ATOM 535 C C . PRO A 1 68 ? 6.359 -23.406 -20.438 1 93.25 68 PRO A C 1
ATOM 537 O O . PRO A 1 68 ? 6.09 -24 -19.391 1 93.25 68 PRO A O 1
ATOM 540 N N . GLU A 1 69 ? 5.422 -23.141 -21.359 1 91.12 69 GLU A N 1
ATOM 541 C CA . GLU A 1 69 ? 4.004 -23.422 -21.156 1 91.12 69 GLU A CA 1
ATOM 542 C C . GLU A 1 69 ? 3.764 -24.906 -20.922 1 91.12 69 GLU A C 1
ATOM 544 O O . GLU A 1 69 ? 2.91 -25.281 -20.125 1 91.12 69 GLU A O 1
ATOM 549 N N . GLU A 1 70 ? 4.461 -25.672 -21.625 1 89.94 70 GLU A N 1
ATOM 550 C CA . GLU A 1 70 ? 4.324 -27.109 -21.5 1 89.94 70 GLU A CA 1
ATOM 551 C C . GLU A 1 70 ? 4.641 -27.578 -20.078 1 89.94 70 GLU A C 1
ATOM 553 O O . GLU A 1 70 ? 3.979 -28.469 -19.562 1 89.94 70 GLU A O 1
ATOM 558 N N . TRP A 1 71 ? 5.633 -27 -19.531 1 93.38 71 TRP A N 1
ATOM 559 C CA . TRP A 1 71 ? 5.98 -27.344 -18.156 1 93.38 71 TRP A CA 1
ATOM 560 C C . TRP A 1 71 ? 4.855 -26.969 -17.188 1 93.38 71 TRP A C 1
ATOM 562 O O . TRP A 1 71 ? 4.488 -27.766 -16.312 1 93.38 71 TRP A O 1
ATOM 572 N N . LEU A 1 72 ? 4.359 -25.781 -17.312 1 91.75 72 LEU A N 1
ATOM 573 C CA . LEU A 1 72 ? 3.299 -25.328 -16.422 1 91.75 72 LEU A CA 1
ATOM 574 C C . LEU A 1 72 ? 2.062 -26.219 -16.547 1 91.75 72 LEU A C 1
ATOM 576 O O . LEU A 1 72 ? 1.393 -26.5 -15.555 1 91.75 72 LEU A O 1
ATOM 580 N N . SER A 1 73 ? 1.759 -26.625 -17.797 1 87.19 73 SER A N 1
ATOM 581 C CA . SER A 1 73 ? 0.655 -27.547 -18.031 1 87.19 73 SER A CA 1
ATOM 582 C C . SER A 1 73 ? 0.895 -28.875 -17.328 1 87.19 73 SER A C 1
ATOM 584 O O . SER A 1 73 ? 0 -29.406 -16.656 1 87.19 73 SER A O 1
ATOM 586 N N . LEU A 1 74 ? 2.096 -29.391 -17.484 1 89 74 LEU A N 1
ATOM 587 C CA . LEU A 1 74 ? 2.461 -30.641 -16.828 1 89 74 LEU A CA 1
ATOM 588 C C . LEU A 1 74 ? 2.393 -30.516 -15.312 1 89 74 LEU A C 1
ATOM 590 O O . LEU A 1 74 ? 1.905 -31.406 -14.625 1 89 74 LEU A O 1
ATOM 594 N N . TYR A 1 75 ? 2.863 -29.406 -14.844 1 93 75 TYR A N 1
ATOM 595 C CA . TYR A 1 75 ? 2.875 -29.125 -13.414 1 93 75 TYR A CA 1
ATOM 596 C C . TYR A 1 75 ? 1.467 -29.172 -12.836 1 93 75 TYR A C 1
ATOM 598 O O . TYR A 1 75 ? 1.246 -29.75 -11.773 1 93 75 TYR A O 1
ATOM 606 N N . ALA A 1 76 ? 0.56 -28.562 -13.555 1 86.44 76 ALA A N 1
ATOM 607 C CA . ALA A 1 76 ? -0.839 -28.547 -13.133 1 86.44 76 ALA A CA 1
ATOM 608 C C . ALA A 1 76 ? -1.472 -29.922 -13.258 1 86.44 76 ALA A C 1
ATOM 610 O O . ALA A 1 76 ? -2.139 -30.406 -12.336 1 86.44 76 ALA A O 1
ATOM 611 N N . GLU A 1 77 ? -1.273 -30.562 -14.352 1 84.81 77 GLU A N 1
ATOM 612 C CA . GLU A 1 77 ? -1.875 -31.859 -14.672 1 84.81 77 GLU A CA 1
ATOM 613 C C . GLU A 1 77 ? -1.493 -32.906 -13.633 1 84.81 77 GLU A C 1
ATOM 615 O O . GLU A 1 77 ? -2.32 -33.75 -13.25 1 84.81 77 GLU A O 1
ATOM 620 N N . HIS A 1 78 ? -0.299 -32.844 -13.156 1 89.38 78 HIS A N 1
ATOM 621 C CA . HIS A 1 78 ? 0.203 -33.844 -12.25 1 89.38 78 HIS A CA 1
ATOM 622 C C . HIS A 1 78 ? 0.098 -33.406 -10.797 1 89.38 78 HIS A C 1
ATOM 624 O O . HIS A 1 78 ? 0.561 -34.094 -9.891 1 89.38 78 HIS A O 1
ATOM 630 N N . ASP A 1 79 ? -0.35 -32.188 -10.578 1 89.31 79 ASP A N 1
ATOM 631 C CA . ASP A 1 79 ? -0.458 -31.594 -9.25 1 89.31 79 ASP A CA 1
ATOM 632 C C . ASP A 1 79 ? 0.893 -31.594 -8.539 1 89.31 79 ASP A C 1
ATOM 634 O O . ASP A 1 79 ? 1.003 -32.062 -7.406 1 89.31 79 ASP A O 1
ATOM 638 N N . PHE A 1 80 ? 1.886 -31.156 -9.211 1 92.62 80 PHE A N 1
ATOM 639 C CA . PHE A 1 80 ? 3.242 -31.188 -8.68 1 92.62 80 PHE A CA 1
ATOM 640 C C . PHE A 1 80 ? 3.373 -30.266 -7.473 1 92.62 80 PHE A C 1
ATOM 642 O O . PHE A 1 80 ? 4.324 -30.391 -6.695 1 92.62 80 PHE A O 1
ATOM 649 N N . ALA A 1 81 ? 2.455 -29.344 -7.293 1 90.62 81 ALA A N 1
ATOM 650 C CA . ALA A 1 81 ? 2.479 -28.469 -6.129 1 90.62 81 ALA A CA 1
ATOM 651 C C . ALA A 1 81 ? 2.473 -29.266 -4.832 1 90.62 81 ALA A C 1
ATOM 653 O O . ALA A 1 81 ? 3.074 -28.859 -3.838 1 90.62 81 ALA A O 1
ATOM 654 N N . ALA A 1 82 ? 1.836 -30.344 -4.879 1 88.31 82 ALA A N 1
ATOM 655 C CA . ALA A 1 82 ? 1.671 -31.172 -3.697 1 88.31 82 ALA A CA 1
ATOM 656 C C . ALA A 1 82 ? 2.994 -31.828 -3.291 1 88.31 82 ALA A C 1
ATOM 658 O O . ALA A 1 82 ? 3.205 -32.125 -2.117 1 88.31 82 ALA A O 1
ATOM 659 N N . VAL A 1 83 ? 3.891 -31.984 -4.23 1 92.69 83 VAL A N 1
ATOM 660 C CA . VAL A 1 83 ? 5.113 -32.719 -3.92 1 92.69 83 VAL A CA 1
ATOM 661 C C . VAL A 1 83 ? 6.324 -31.797 -4.094 1 92.69 83 VAL A C 1
ATOM 663 O O . VAL A 1 83 ? 7.453 -32.188 -3.787 1 92.69 83 VAL A O 1
ATOM 666 N N . ASP A 1 84 ? 6.215 -30.609 -4.613 1 95.12 84 ASP A N 1
ATOM 667 C CA . ASP A 1 84 ? 7.289 -29.656 -4.887 1 95.12 84 ASP A CA 1
ATOM 668 C C . ASP A 1 84 ? 7.926 -29.156 -3.59 1 95.12 84 ASP A C 1
ATOM 670 O O . ASP A 1 84 ? 7.301 -28.422 -2.83 1 95.12 84 ASP A O 1
ATOM 674 N N . PRO A 1 85 ? 9.172 -29.484 -3.369 1 95.94 85 PRO A N 1
ATOM 675 C CA . PRO A 1 85 ? 9.828 -29.047 -2.137 1 95.94 85 PRO A CA 1
ATOM 676 C C . PRO A 1 85 ? 9.977 -27.531 -2.053 1 95.94 85 PRO A C 1
ATOM 678 O O . PRO A 1 85 ? 10.023 -26.969 -0.955 1 95.94 85 PRO A O 1
ATOM 681 N N . VAL A 1 86 ? 10.078 -26.906 -3.152 1 96.19 86 VAL A N 1
ATOM 682 C CA . VAL A 1 86 ? 10.219 -25.453 -3.195 1 96.19 86 VAL A CA 1
ATOM 683 C C . VAL A 1 86 ? 8.961 -24.797 -2.646 1 96.19 86 VAL A C 1
ATOM 685 O O . VAL A 1 86 ? 9.039 -23.875 -1.828 1 96.19 86 VAL A O 1
ATOM 688 N N . VAL A 1 87 ? 7.812 -25.297 -3.061 1 94.5 87 VAL A N 1
ATOM 689 C CA . VAL A 1 87 ? 6.539 -24.781 -2.572 1 94.5 87 VAL A CA 1
ATOM 690 C C . VAL A 1 87 ? 6.406 -25.062 -1.078 1 94.5 87 VAL A C 1
ATOM 692 O O . VAL A 1 87 ? 6.012 -24.172 -0.307 1 94.5 87 VAL A O 1
ATOM 695 N N . ARG A 1 88 ? 6.766 -26.234 -0.712 1 93.25 88 ARG A N 1
ATOM 696 C CA . ARG A 1 88 ? 6.684 -26.609 0.696 1 93.25 88 ARG A CA 1
ATOM 697 C C . ARG A 1 88 ? 7.566 -25.703 1.556 1 93.25 88 ARG A C 1
ATOM 699 O O . ARG A 1 88 ? 7.137 -25.234 2.611 1 93.25 88 ARG A O 1
ATOM 706 N N . ALA A 1 89 ? 8.766 -25.562 1.127 1 95.44 89 ALA A N 1
ATOM 707 C CA . ALA A 1 89 ? 9.688 -24.703 1.854 1 95.44 89 ALA A CA 1
ATOM 708 C C . ALA A 1 89 ? 9.172 -23.266 1.901 1 95.44 89 ALA A C 1
ATOM 710 O O . ALA A 1 89 ? 9.32 -22.578 2.918 1 95.44 89 ALA A O 1
ATOM 711 N N . HIS A 1 90 ? 8.602 -22.812 0.84 1 95.19 90 HIS A N 1
ATOM 712 C CA . HIS A 1 90 ? 8.125 -21.438 0.721 1 95.19 90 HIS A CA 1
ATOM 713 C C . HIS A 1 90 ? 6.996 -21.156 1.708 1 95.19 90 HIS A C 1
ATOM 715 O O . HIS A 1 90 ? 7.008 -20.125 2.396 1 95.19 90 HIS A O 1
ATOM 721 N N . ILE A 1 91 ? 6.074 -22.031 1.789 1 91.31 91 ILE A N 1
ATOM 722 C CA . ILE A 1 91 ? 4.887 -21.812 2.607 1 91.31 91 ILE A CA 1
ATOM 723 C C . ILE A 1 91 ? 5.262 -21.859 4.086 1 91.31 91 ILE A C 1
ATOM 725 O O . ILE A 1 91 ? 4.484 -21.438 4.945 1 91.31 91 ILE A O 1
ATOM 729 N N . ALA A 1 92 ? 6.395 -22.391 4.348 1 90.44 92 ALA A N 1
ATOM 730 C CA . ALA A 1 92 ? 6.84 -22.484 5.734 1 90.44 92 ALA A CA 1
ATOM 731 C C . ALA A 1 92 ? 7.141 -21.109 6.309 1 90.44 92 ALA A C 1
ATOM 733 O O . ALA A 1 92 ? 6.836 -20.828 7.469 1 90.44 92 ALA A O 1
ATOM 734 N N . ASP A 1 93 ? 7.742 -20.219 5.512 1 91.12 93 ASP A N 1
ATOM 735 C CA . ASP A 1 93 ? 8.055 -18.922 6.117 1 91.12 93 ASP A CA 1
ATOM 736 C C . ASP A 1 93 ? 8.117 -17.828 5.062 1 91.12 93 ASP A C 1
ATOM 738 O O . ASP A 1 93 ? 8.383 -16.656 5.383 1 91.12 93 ASP A O 1
ATOM 742 N N . PHE A 1 94 ? 8.047 -18.094 3.875 1 94.12 94 PHE A N 1
ATOM 743 C CA . PHE A 1 94 ? 7.926 -17.172 2.756 1 94.12 94 PHE A CA 1
ATOM 744 C C . PHE A 1 94 ? 9.203 -16.359 2.58 1 94.12 94 PHE A C 1
ATOM 746 O O . PHE A 1 94 ? 9.227 -15.383 1.827 1 94.12 94 PHE A O 1
ATOM 753 N N . SER A 1 95 ? 10.273 -16.719 3.246 1 94.56 95 SER A N 1
ATOM 754 C CA . SER A 1 95 ? 11.562 -16.062 3.025 1 94.56 95 SER A CA 1
ATOM 755 C C . SER A 1 95 ? 12.18 -16.5 1.699 1 94.56 95 SER A C 1
ATOM 757 O O . SER A 1 95 ? 11.93 -17.609 1.221 1 94.56 95 SER A O 1
ATOM 759 N N . ALA A 1 96 ? 12.945 -15.625 1.149 1 96.75 96 ALA A N 1
ATOM 760 C CA . ALA A 1 96 ? 13.656 -15.961 -0.081 1 96.75 96 ALA A CA 1
ATOM 761 C C . ALA A 1 96 ? 14.703 -17.047 0.168 1 96.75 96 ALA A C 1
ATOM 763 O O . ALA A 1 96 ? 15.484 -16.953 1.121 1 96.75 96 ALA A O 1
ATOM 764 N N . LYS A 1 97 ? 14.688 -18.031 -0.67 1 93.81 97 LYS A N 1
ATOM 765 C CA . LYS A 1 97 ? 15.664 -19.109 -0.519 1 93.81 97 LYS A CA 1
ATOM 766 C C . LYS A 1 97 ? 15.992 -19.75 -1.865 1 93.81 97 LYS A C 1
ATOM 768 O O . LYS A 1 97 ? 15.148 -19.781 -2.766 1 93.81 97 LYS A O 1
ATOM 773 N N . PRO A 1 98 ? 17.234 -20.219 -1.915 1 95.12 98 PRO A N 1
ATOM 774 C CA . PRO A 1 98 ? 17.547 -21.016 -3.096 1 95.12 98 PRO A CA 1
ATOM 775 C C . PRO A 1 98 ? 16.844 -22.375 -3.084 1 95.12 98 PRO A C 1
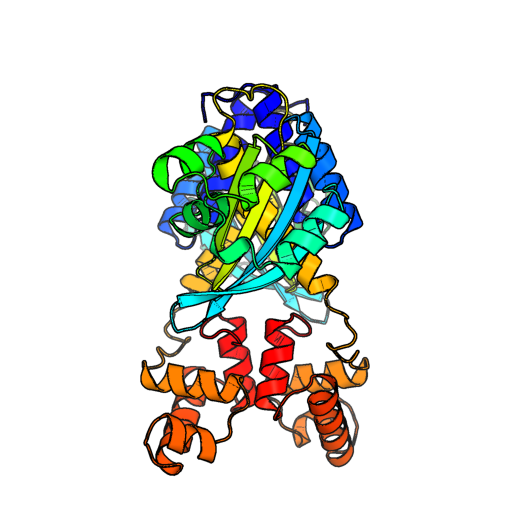ATOM 777 O O . PRO A 1 98 ? 16.641 -22.969 -2.018 1 95.12 98 PRO A O 1
ATOM 780 N N . TRP A 1 99 ? 16.531 -22.844 -4.273 1 96.06 99 TRP A N 1
ATOM 781 C CA . TRP A 1 99 ? 15.836 -24.125 -4.395 1 96.06 99 TRP A CA 1
ATOM 782 C C . TRP A 1 99 ? 16.656 -25.25 -3.77 1 96.06 99 TRP A C 1
ATOM 784 O O . TRP A 1 99 ? 16.094 -26.219 -3.25 1 96.06 99 TRP A O 1
ATOM 794 N N . SER A 1 100 ? 17.969 -25.094 -3.746 1 93.44 100 SER A N 1
ATOM 795 C CA . SER A 1 100 ? 18.844 -26.125 -3.197 1 93.44 100 SER A CA 1
ATOM 796 C C . SER A 1 100 ? 18.562 -26.359 -1.717 1 93.44 100 SER A C 1
ATOM 798 O O . SER A 1 100 ? 18.656 -27.484 -1.237 1 93.44 100 SER A O 1
ATOM 800 N N . GLU A 1 101 ? 18.266 -25.312 -1.004 1 94.19 101 GLU A N 1
ATOM 801 C CA . GLU A 1 101 ? 17.938 -25.453 0.413 1 94.19 101 GLU A CA 1
ATOM 802 C C . GLU A 1 101 ? 16.656 -26.25 0.608 1 94.19 101 GLU A C 1
ATOM 804 O O . GLU A 1 101 ? 16.531 -27.047 1.541 1 94.19 101 GLU A O 1
ATOM 809 N N . ALA A 1 102 ? 15.688 -26.031 -0.294 1 95.5 102 ALA A N 1
ATOM 810 C CA . ALA A 1 102 ? 14.43 -26.781 -0.238 1 95.5 102 ALA A CA 1
ATOM 811 C C . ALA A 1 102 ? 14.648 -28.266 -0.533 1 95.5 102 ALA A C 1
ATOM 813 O O . ALA A 1 102 ? 14.102 -29.125 0.151 1 95.5 102 ALA A O 1
ATOM 814 N N . TYR A 1 103 ? 15.508 -28.5 -1.528 1 94.69 103 TYR A N 1
ATOM 815 C CA . TYR A 1 103 ? 15.805 -29.875 -1.895 1 94.69 103 TYR A CA 1
ATOM 816 C C . TYR A 1 103 ? 16.484 -30.609 -0.747 1 94.69 103 TYR A C 1
ATOM 818 O O . TYR A 1 103 ? 16.234 -31.797 -0.516 1 94.69 103 TYR A O 1
ATOM 826 N N . LEU A 1 104 ? 17.344 -29.906 -0.085 1 94.06 104 LEU A N 1
ATOM 827 C CA . LEU A 1 104 ? 18.078 -30.484 1.032 1 94.06 104 LEU A CA 1
ATOM 828 C C . LEU A 1 104 ? 17.141 -30.797 2.191 1 94.06 104 LEU A C 1
ATOM 830 O O . LEU A 1 104 ? 17.25 -31.859 2.811 1 94.06 104 LEU A O 1
ATOM 834 N N . LYS A 1 105 ? 16.266 -29.969 2.477 1 94.06 105 LYS A N 1
ATOM 835 C CA . LYS A 1 105 ? 15.406 -30.078 3.652 1 94.06 105 LYS A CA 1
ATOM 836 C C . LYS A 1 105 ? 14.227 -31.016 3.391 1 94.06 105 LYS A C 1
ATOM 838 O O . LYS A 1 105 ? 13.82 -31.766 4.277 1 94.06 105 LYS A O 1
ATOM 843 N N . TRP A 1 106 ? 13.68 -31 2.174 1 92.94 106 TRP A N 1
ATOM 844 C CA . TRP A 1 106 ? 12.406 -31.672 1.95 1 92.94 106 TRP A CA 1
ATOM 845 C C . TRP A 1 106 ? 12.547 -32.781 0.914 1 92.94 106 TRP A C 1
ATOM 847 O O . TRP A 1 106 ? 11.562 -33.406 0.543 1 92.94 106 TRP A O 1
ATOM 857 N N . GLY A 1 107 ? 13.711 -32.969 0.397 1 91.88 107 GLY A N 1
ATOM 858 C CA . GLY A 1 107 ? 13.992 -34.094 -0.496 1 91.88 107 GLY A CA 1
ATOM 859 C C . GLY A 1 107 ? 13.898 -33.719 -1.963 1 91.88 107 GLY A C 1
ATOM 860 O O . GLY A 1 107 ? 13.711 -32.562 -2.299 1 91.88 107 GLY A O 1
ATOM 861 N N . ARG A 1 108 ? 14.188 -34.75 -2.729 1 91.88 108 ARG A N 1
ATOM 862 C CA . ARG A 1 108 ? 14.195 -34.594 -4.18 1 91.88 108 ARG A CA 1
ATOM 863 C C . ARG A 1 108 ? 13.227 -35.594 -4.828 1 91.88 108 ARG A C 1
ATOM 865 O O . ARG A 1 108 ? 13.641 -36.625 -5.348 1 91.88 108 ARG A O 1
ATOM 872 N N . PRO A 1 109 ? 11.969 -35.156 -4.82 1 89.81 109 PRO A N 1
ATOM 873 C CA . PRO A 1 109 ? 10.977 -36.094 -5.344 1 89.81 109 PRO A CA 1
ATOM 874 C C . PRO A 1 109 ? 11.125 -36.344 -6.844 1 89.81 109 PRO A C 1
ATOM 876 O O . PRO A 1 109 ? 11.164 -35.375 -7.625 1 89.81 109 PRO A O 1
ATOM 879 N N . GLN A 1 110 ? 11.195 -37.719 -7.234 1 88 110 GLN A N 1
ATOM 880 C CA . GLN A 1 110 ? 11.141 -38.125 -8.625 1 88 110 GLN A CA 1
ATOM 881 C C . GLN A 1 110 ? 9.758 -38.656 -8.984 1 88 110 GLN A C 1
ATOM 883 O O . GLN A 1 110 ? 9.102 -39.312 -8.18 1 88 110 GLN A O 1
ATOM 888 N N . PRO A 1 111 ? 9.195 -38.281 -10.141 1 85.88 111 PRO A N 1
ATOM 889 C CA . PRO A 1 111 ? 9.852 -37.812 -11.359 1 85.88 111 PRO A CA 1
ATOM 890 C C . PRO A 1 111 ? 9.828 -36.281 -11.492 1 85.88 111 PRO A C 1
ATOM 892 O O . PRO A 1 111 ? 10.383 -35.75 -12.445 1 85.88 111 PRO A O 1
ATOM 895 N N . PHE A 1 112 ? 9.281 -35.562 -10.5 1 91.81 112 PHE A N 1
ATOM 896 C CA . PHE A 1 112 ? 9.094 -34.125 -10.578 1 91.81 112 PHE A CA 1
ATOM 897 C C . PHE A 1 112 ? 10.383 -33.438 -10.992 1 91.81 112 PHE A C 1
ATOM 899 O O . PHE A 1 112 ? 10.422 -32.719 -11.992 1 91.81 112 PHE A O 1
ATOM 906 N N . LEU A 1 113 ? 11.438 -33.656 -10.281 1 92.81 113 LEU A N 1
ATOM 907 C CA . LEU A 1 113 ? 12.688 -32.938 -10.516 1 92.81 113 LEU A CA 1
ATOM 908 C C . LEU A 1 113 ? 13.297 -33.344 -11.859 1 92.81 113 LEU A C 1
ATOM 910 O O . LEU A 1 113 ? 13.883 -32.5 -12.547 1 92.81 113 LEU A O 1
ATOM 914 N N . SER A 1 114 ? 13.188 -34.656 -12.18 1 92.19 114 SER A N 1
ATOM 915 C CA . SER A 1 114 ? 13.695 -35.094 -13.469 1 92.19 114 SER A CA 1
ATOM 916 C C . SER A 1 114 ? 12.984 -34.406 -14.625 1 92.19 114 SER A C 1
ATOM 918 O O . SER A 1 114 ? 13.625 -33.969 -15.578 1 92.19 114 SER A O 1
ATOM 920 N N . LEU A 1 115 ? 11.703 -34.281 -14.523 1 91.81 115 LEU A N 1
ATOM 921 C CA . LEU A 1 115 ? 10.922 -33.594 -15.547 1 91.81 115 LEU A CA 1
ATOM 922 C C . LEU A 1 115 ? 11.273 -32.094 -15.602 1 91.81 115 LEU A C 1
ATOM 924 O O . LEU A 1 115 ? 11.406 -31.531 -16.688 1 91.81 115 LEU A O 1
ATOM 928 N N . ALA A 1 116 ? 11.391 -31.484 -14.461 1 94.31 116 ALA A N 1
ATOM 929 C CA . ALA A 1 116 ? 11.773 -30.078 -14.406 1 94.31 116 ALA A CA 1
ATOM 930 C C . ALA A 1 116 ? 13.117 -29.844 -15.094 1 94.31 116 ALA A C 1
ATOM 932 O O . ALA A 1 116 ? 13.281 -28.891 -15.852 1 94.31 116 ALA A O 1
ATOM 933 N N . GLU A 1 117 ? 14.055 -30.75 -14.852 1 92.44 117 GLU A N 1
ATOM 934 C CA . GLU A 1 117 ? 15.391 -30.656 -15.43 1 92.44 117 GLU A CA 1
ATOM 935 C C . GLU A 1 117 ? 15.352 -30.75 -16.953 1 92.44 117 GLU A C 1
ATOM 937 O O . GLU A 1 117 ? 16.141 -30.109 -17.641 1 92.44 117 GLU A O 1
ATOM 942 N N . ASP A 1 118 ? 14.438 -31.547 -17.406 1 93.12 118 ASP A N 1
ATOM 943 C CA . ASP A 1 118 ? 14.273 -31.688 -18.844 1 93.12 118 ASP A CA 1
ATOM 944 C C . ASP A 1 118 ? 13.922 -30.359 -19.5 1 93.12 118 ASP A C 1
ATOM 946 O O . ASP A 1 118 ? 14.211 -30.125 -20.672 1 93.12 118 ASP A O 1
ATOM 950 N N . PHE A 1 119 ? 13.336 -29.5 -18.703 1 94.19 119 PHE A N 1
ATOM 951 C CA . PHE A 1 119 ? 12.945 -28.188 -19.234 1 94.19 119 PHE A CA 1
ATOM 952 C C . PHE A 1 119 ? 13.969 -27.125 -18.844 1 94.19 119 PHE A C 1
ATOM 954 O O . PHE A 1 119 ? 13.734 -25.938 -19.047 1 94.19 119 PHE A O 1
ATOM 961 N N . GLY A 1 120 ? 15.031 -27.562 -18.234 1 92.94 120 GLY A N 1
ATOM 962 C CA . GLY A 1 120 ? 16.094 -26.656 -17.844 1 92.94 120 GLY A CA 1
ATOM 963 C C . GLY A 1 120 ? 15.852 -25.984 -16.516 1 92.94 120 GLY A C 1
ATOM 964 O O . GLY A 1 120 ? 16.531 -25.016 -16.156 1 92.94 120 GLY A O 1
ATOM 965 N N . ILE A 1 121 ? 14.891 -26.359 -15.742 1 94.38 121 ILE A N 1
ATOM 966 C CA . ILE A 1 121 ? 14.555 -25.828 -14.43 1 94.38 121 ILE A CA 1
ATOM 967 C C . ILE A 1 121 ? 15.273 -26.609 -13.344 1 94.38 121 ILE A C 1
ATOM 969 O O . ILE A 1 121 ? 14.789 -27.656 -12.891 1 94.38 121 ILE A O 1
ATOM 973 N N . ARG A 1 122 ? 16.453 -26.125 -12.953 1 91.06 122 ARG A N 1
ATOM 974 C CA . ARG A 1 122 ? 17.328 -26.906 -12.078 1 91.06 122 ARG A CA 1
ATOM 975 C C . ARG A 1 122 ? 17.594 -26.156 -10.773 1 91.06 122 ARG A C 1
ATOM 977 O O . ARG A 1 122 ? 17.562 -26.766 -9.695 1 91.06 122 ARG A O 1
ATOM 984 N N . LYS A 1 123 ? 17.922 -24.891 -10.969 1 93.38 123 LYS A N 1
ATOM 985 C CA . LYS A 1 123 ? 18.266 -24.047 -9.828 1 93.38 123 LYS A CA 1
ATOM 986 C C . LYS A 1 123 ? 17.531 -22.703 -9.898 1 93.38 123 LYS A C 1
ATOM 988 O O . LYS A 1 123 ? 17.156 -22.25 -10.984 1 93.38 123 LYS A O 1
ATOM 993 N N . GLY A 1 124 ? 17.344 -22.188 -8.711 1 95.88 124 GLY A N 1
ATOM 994 C CA . GLY A 1 124 ? 16.656 -20.906 -8.68 1 95.88 124 GLY A CA 1
ATOM 995 C C . GLY A 1 124 ? 16.375 -20.422 -7.27 1 95.88 124 GLY A C 1
ATOM 996 O O . GLY A 1 124 ? 16.953 -20.922 -6.305 1 95.88 124 GLY A O 1
ATOM 997 N N . TYR A 1 125 ? 15.633 -19.359 -7.234 1 96.5 125 TYR A N 1
ATOM 998 C CA . TYR A 1 125 ? 15.188 -18.781 -5.977 1 96.5 125 TYR A CA 1
ATOM 999 C C . TYR A 1 125 ? 13.672 -18.594 -5.969 1 96.5 125 TYR A C 1
ATOM 1001 O O . TYR A 1 125 ? 13.07 -18.297 -7.004 1 96.5 125 TYR A O 1
ATOM 1009 N N . SER A 1 126 ? 13.141 -18.797 -4.891 1 97.31 126 SER A N 1
ATOM 1010 C CA . SER A 1 126 ? 11.75 -18.422 -4.68 1 97.31 126 SER A CA 1
ATOM 1011 C C . SER A 1 126 ? 11.609 -17.438 -3.523 1 97.31 126 SER A C 1
ATOM 1013 O O . SER A 1 126 ? 12.375 -17.484 -2.559 1 97.31 126 SER A O 1
ATOM 1015 N N . PHE A 1 127 ? 10.703 -16.5 -3.652 1 97.75 127 PHE A N 1
ATOM 1016 C CA . PHE A 1 127 ? 10.391 -15.523 -2.619 1 97.75 127 PHE A CA 1
ATOM 1017 C C . PHE A 1 127 ? 8.922 -15.117 -2.684 1 97.75 127 PHE A C 1
ATOM 1019 O O . PHE A 1 127 ? 8.203 -15.508 -3.605 1 97.75 127 PHE A O 1
ATOM 1026 N N . GLY A 1 128 ? 8.453 -14.477 -1.686 1 97.12 128 GLY A N 1
ATOM 1027 C CA . GLY A 1 128 ? 7.059 -14.062 -1.631 1 97.12 128 GLY A CA 1
ATOM 1028 C C . GLY A 1 128 ? 6.641 -13.562 -0.261 1 97.12 128 GLY A C 1
ATOM 1029 O O . GLY A 1 128 ? 7.484 -13.203 0.56 1 97.12 128 GLY A O 1
ATOM 1030 N N . VAL A 1 129 ? 5.355 -13.391 -0.18 1 95.06 129 VAL A N 1
ATOM 1031 C CA . VAL A 1 129 ? 4.812 -12.828 1.052 1 95.06 129 VAL A CA 1
ATOM 1032 C C . VAL A 1 129 ? 3.516 -13.539 1.418 1 95.06 129 VAL A C 1
ATOM 1034 O O . VAL A 1 129 ? 2.793 -14.023 0.54 1 95.06 129 VAL A O 1
ATOM 1037 N N . LEU A 1 130 ? 3.334 -13.648 2.693 1 90.94 130 LEU A N 1
ATOM 1038 C CA . LEU A 1 130 ? 2.004 -13.914 3.232 1 90.94 130 LEU A CA 1
ATOM 1039 C C . LEU A 1 130 ? 1.429 -12.664 3.891 1 90.94 130 LEU A C 1
ATOM 1041 O O . LEU A 1 130 ? 2.01 -12.133 4.84 1 90.94 130 LEU A O 1
ATOM 1045 N N . SER A 1 131 ? 0.418 -12.172 3.332 1 83.69 131 SER A N 1
ATOM 1046 C CA . SER A 1 131 ? -0.236 -11 3.91 1 83.69 131 SER A CA 1
ATOM 1047 C C . SER A 1 131 ? -1.276 -11.406 4.949 1 83.69 131 SER A C 1
ATOM 1049 O O . SER A 1 131 ? -2.232 -12.117 4.633 1 83.69 131 SER A O 1
ATOM 1051 N N . SER A 1 132 ? -1.108 -10.961 6.102 1 68.38 132 SER A N 1
ATOM 1052 C CA . SER A 1 132 ? -2.02 -11.312 7.188 1 68.38 132 SER A CA 1
ATOM 1053 C C . SER A 1 132 ? -3.342 -10.562 7.062 1 68.38 132 SER A C 1
ATOM 1055 O O . SER A 1 132 ? -4.371 -11.023 7.555 1 68.38 132 SER A O 1
ATOM 1057 N N . ASN A 1 133 ? -3.266 -9.445 6.418 1 62.72 133 ASN A N 1
ATOM 1058 C CA . ASN A 1 133 ? -4.441 -8.578 6.348 1 62.72 133 ASN A CA 1
ATOM 1059 C C . ASN A 1 133 ? -5.551 -9.211 5.512 1 62.72 133 ASN A C 1
ATOM 1061 O O . ASN A 1 133 ? -6.73 -9.102 5.855 1 62.72 133 ASN A O 1
ATOM 1065 N N . ASP A 1 134 ? -5.18 -9.891 4.523 1 62.25 134 ASP A N 1
ATOM 1066 C CA . ASP A 1 134 ? -6.203 -10.43 3.633 1 62.25 134 ASP A CA 1
ATOM 1067 C C . ASP A 1 134 ? -5.957 -11.906 3.342 1 62.25 134 ASP A C 1
ATOM 1069 O O . ASP A 1 134 ? -6.578 -12.484 2.449 1 62.25 134 ASP A O 1
ATOM 1073 N N . ARG A 1 135 ? -5.008 -12.539 4.031 1 74.31 135 ARG A N 1
ATOM 1074 C CA . ARG A 1 135 ? -4.664 -13.953 3.969 1 74.31 135 ARG A CA 1
ATOM 1075 C C . ARG A 1 135 ? -4.211 -14.352 2.566 1 74.31 135 ARG A C 1
ATOM 1077 O O . ARG A 1 135 ? -4.418 -15.492 2.139 1 74.31 135 ARG A O 1
ATOM 1084 N N . THR A 1 136 ? -3.787 -13.336 1.854 1 84.06 136 THR A N 1
ATOM 1085 C CA . THR A 1 136 ? -3.248 -13.609 0.527 1 84.06 136 THR A CA 1
ATOM 1086 C C . THR A 1 136 ? -1.751 -13.891 0.6 1 84.06 136 THR A C 1
ATOM 1088 O O . THR A 1 136 ? -1.062 -13.391 1.493 1 84.06 136 THR A O 1
ATOM 1091 N N . ALA A 1 137 ? -1.361 -14.734 -0.275 1 91.94 137 ALA A N 1
ATOM 1092 C CA . ALA A 1 137 ? 0.052 -15.086 -0.378 1 91.94 137 ALA A CA 1
ATOM 1093 C C . ALA A 1 137 ? 0.529 -15.031 -1.826 1 91.94 137 ALA A C 1
ATOM 1095 O O . ALA A 1 137 ? -0.282 -15.062 -2.756 1 91.94 137 ALA A O 1
ATOM 1096 N N . SER A 1 138 ? 1.743 -14.844 -1.955 1 95.88 138 SER A N 1
ATOM 1097 C CA . SER A 1 138 ? 2.354 -14.859 -3.279 1 95.88 138 SER A CA 1
ATOM 1098 C C . SER A 1 138 ? 3.607 -15.727 -3.299 1 95.88 138 SER A C 1
ATOM 1100 O O . SER A 1 138 ? 4.254 -15.914 -2.268 1 95.88 138 SER A O 1
ATOM 1102 N N . ILE A 1 139 ? 3.906 -16.266 -4.406 1 96.5 139 ILE A N 1
ATOM 1103 C CA . ILE A 1 139 ? 5.18 -16.938 -4.652 1 96.5 139 ILE A CA 1
ATOM 1104 C C . ILE A 1 139 ? 5.77 -16.438 -5.977 1 96.5 139 ILE A C 1
ATOM 1106 O O . ILE A 1 139 ? 5.051 -16.297 -6.965 1 96.5 139 ILE A O 1
ATOM 1110 N N . PHE A 1 140 ? 6.98 -16.141 -5.957 1 98.19 140 PHE A N 1
ATOM 1111 C CA . PHE A 1 140 ? 7.777 -15.812 -7.133 1 98.19 140 PHE A CA 1
ATOM 1112 C C . PHE A 1 140 ? 8.93 -16.797 -7.301 1 98.19 140 PHE A C 1
ATOM 1114 O O . PHE A 1 140 ? 9.68 -17.047 -6.355 1 98.19 140 PHE A O 1
ATOM 1121 N N . SER A 1 141 ? 9.062 -17.375 -8.469 1 97.25 141 SER A N 1
ATOM 1122 C CA . SER A 1 141 ? 10.125 -18.344 -8.75 1 97.25 141 SER A CA 1
ATOM 1123 C C . SER A 1 141 ? 10.992 -17.875 -9.906 1 97.25 141 SER A C 1
ATOM 1125 O O . SER A 1 141 ? 10.492 -17.609 -11 1 97.25 141 SER A O 1
ATOM 1127 N N . LEU A 1 142 ? 12.211 -17.781 -9.617 1 97.12 142 LEU A N 1
ATOM 1128 C CA . LEU A 1 142 ? 13.203 -17.391 -10.609 1 97.12 142 LEU A CA 1
ATOM 1129 C C . LEU A 1 142 ? 14.172 -18.547 -10.883 1 97.12 142 LEU A C 1
ATOM 1131 O O . LEU A 1 142 ? 14.836 -19.031 -9.961 1 97.12 142 LEU A O 1
ATOM 1135 N N . CYS A 1 143 ? 14.203 -18.969 -12.086 1 95.94 143 CYS A N 1
ATOM 1136 C CA . CYS A 1 143 ? 15.18 -19.969 -12.5 1 95.94 143 CYS A CA 1
ATOM 1137 C C . CYS A 1 143 ? 16.484 -19.312 -12.945 1 95.94 143 CYS A C 1
ATOM 1139 O O . CYS A 1 143 ? 16.453 -18.375 -13.742 1 95.94 143 CYS A O 1
ATOM 1141 N N . VAL A 1 144 ? 17.578 -19.844 -12.406 1 92.25 144 VAL A N 1
ATOM 1142 C CA . VAL A 1 144 ? 18.875 -19.203 -12.672 1 92.25 144 VAL A CA 1
ATOM 1143 C C . VAL A 1 144 ? 19.875 -20.25 -13.172 1 92.25 144 VAL A C 1
ATOM 1145 O O . VAL A 1 144 ? 19.812 -21.422 -12.781 1 92.25 144 VAL A O 1
ATOM 1148 N N . SER A 1 145 ? 20.75 -19.812 -14.102 1 82.94 145 SER A N 1
ATOM 1149 C CA . SER A 1 145 ? 21.812 -20.703 -14.586 1 82.94 145 SER A CA 1
ATOM 1150 C C . SER A 1 145 ? 23.141 -20.406 -13.914 1 82.94 145 SER A C 1
ATOM 1152 O O . SER A 1 145 ? 24 -21.281 -13.789 1 82.94 145 SER A O 1
ATOM 1154 N N . GLU A 1 146 ? 23.312 -19.172 -13.547 1 76.62 146 GLU A N 1
ATOM 1155 C CA . GLU A 1 146 ? 24.609 -18.766 -13.008 1 76.62 146 GLU A CA 1
ATOM 1156 C C . GLU A 1 146 ? 24.516 -18.469 -11.516 1 76.62 146 GLU A C 1
ATOM 1158 O O . GLU A 1 146 ? 23.422 -18.438 -10.945 1 76.62 146 GLU A O 1
ATOM 1163 N N . LYS A 1 147 ? 25.719 -18.422 -10.93 1 71.69 147 LYS A N 1
ATOM 1164 C CA . LYS A 1 147 ? 25.812 -18.141 -9.5 1 71.69 147 LYS A CA 1
ATOM 1165 C C . LYS A 1 147 ? 25.312 -16.719 -9.195 1 71.69 147 LYS A C 1
ATOM 1167 O O . LYS A 1 147 ? 25.547 -15.797 -9.977 1 71.69 147 LYS A O 1
ATOM 1172 N N . TYR A 1 148 ? 24.578 -16.625 -8.148 1 72.75 148 TYR A N 1
ATOM 1173 C CA . TYR A 1 148 ? 24.031 -15.336 -7.73 1 72.75 148 TYR A CA 1
ATOM 1174 C C . TYR A 1 148 ? 24.922 -14.688 -6.68 1 72.75 148 TYR A C 1
ATOM 1176 O O . TYR A 1 148 ? 25.688 -15.367 -5.988 1 72.75 148 TYR A O 1
ATOM 1184 N N . PRO A 1 149 ? 24.734 -13.414 -6.797 1 76.19 149 PRO A N 1
ATOM 1185 C CA . PRO A 1 149 ? 25.391 -12.68 -5.719 1 76.19 149 PRO A CA 1
ATOM 1186 C C . PRO A 1 149 ? 25.016 -13.203 -4.332 1 76.19 149 PRO A C 1
ATOM 1188 O O . PRO A 1 149 ? 23.938 -13.758 -4.145 1 76.19 149 PRO A O 1
ATOM 1191 N N . VAL A 1 150 ? 25.922 -13.125 -3.473 1 82.19 150 VAL A N 1
ATOM 1192 C CA . VAL A 1 150 ? 25.812 -13.633 -2.109 1 82.19 150 VAL A CA 1
ATOM 1193 C C . VAL A 1 150 ? 24.578 -13.039 -1.435 1 82.19 150 VAL A C 1
ATOM 1195 O O . VAL A 1 150 ? 23.922 -13.711 -0.629 1 82.19 150 VAL A O 1
ATOM 1198 N N . HIS A 1 151 ? 24.109 -11.883 -1.851 1 89.69 151 HIS A N 1
ATOM 1199 C CA . HIS A 1 151 ? 23.047 -11.211 -1.112 1 89.69 151 HIS A CA 1
ATOM 1200 C C . HIS A 1 151 ? 21.703 -11.312 -1.851 1 89.69 151 HIS A C 1
ATOM 1202 O O . HIS A 1 151 ? 20.797 -10.539 -1.589 1 89.69 151 HIS A O 1
ATOM 1208 N N . THR A 1 152 ? 21.594 -12.312 -2.717 1 92.38 152 THR A N 1
ATOM 1209 C CA . THR A 1 152 ? 20.391 -12.469 -3.525 1 92.38 152 THR A CA 1
ATOM 1210 C C . THR A 1 152 ? 19.172 -12.672 -2.639 1 92.38 152 THR A C 1
ATOM 1212 O O . THR A 1 152 ? 18.141 -12.008 -2.818 1 92.38 152 THR A O 1
ATOM 1215 N N . PRO A 1 153 ? 19.266 -13.539 -1.593 1 93.69 153 PRO A N 1
ATOM 1216 C CA . PRO A 1 153 ? 18.094 -13.719 -0.741 1 93.69 153 PRO A CA 1
ATOM 1217 C C . PRO A 1 153 ? 17.672 -12.438 -0.032 1 93.69 153 PRO A C 1
ATOM 1219 O O . PRO A 1 153 ? 16.469 -12.148 0.063 1 93.69 153 PRO A O 1
ATOM 1222 N N . GLN A 1 154 ? 18.609 -11.711 0.395 1 93.88 154 GLN A N 1
ATOM 1223 C CA . GLN A 1 154 ? 18.312 -10.461 1.086 1 93.88 154 GLN A CA 1
ATOM 1224 C C . GLN A 1 154 ? 17.641 -9.461 0.145 1 93.88 154 GLN A C 1
ATOM 1226 O O . GLN A 1 154 ? 16.688 -8.781 0.525 1 93.88 154 GLN A O 1
ATOM 1231 N N . ILE A 1 155 ? 18.141 -9.375 -1.039 1 94.81 155 ILE A N 1
ATOM 1232 C CA . ILE A 1 155 ? 17.609 -8.469 -2.047 1 94.81 155 ILE A CA 1
ATOM 1233 C C . ILE A 1 155 ? 16.172 -8.859 -2.371 1 94.81 155 ILE A C 1
ATOM 1235 O O . ILE A 1 155 ? 15.281 -8.008 -2.4 1 94.81 155 ILE A O 1
ATOM 1239 N N . LEU A 1 156 ? 15.93 -10.102 -2.533 1 96.69 156 LEU A N 1
ATOM 1240 C CA . LEU A 1 156 ? 14.602 -10.594 -2.883 1 96.69 156 LEU A CA 1
ATOM 1241 C C . LEU A 1 156 ? 13.625 -10.398 -1.727 1 96.69 156 LEU A C 1
ATOM 1243 O O . LEU A 1 156 ? 12.453 -10.086 -1.945 1 96.69 156 LEU A O 1
ATOM 1247 N N . ASP A 1 157 ? 14.133 -10.547 -0.537 1 95.88 157 ASP A N 1
ATOM 1248 C CA . ASP A 1 157 ? 13.289 -10.32 0.629 1 95.88 157 ASP A CA 1
ATOM 1249 C C . ASP A 1 157 ? 12.859 -8.859 0.721 1 95.88 157 ASP A C 1
ATOM 1251 O O . ASP A 1 157 ? 11.742 -8.555 1.134 1 95.88 157 ASP A O 1
ATOM 1255 N N . ILE A 1 158 ? 13.758 -7.984 0.358 1 94.62 158 ILE A N 1
ATOM 1256 C CA . ILE A 1 158 ? 13.43 -6.562 0.351 1 94.62 158 ILE A CA 1
ATOM 1257 C C . ILE A 1 158 ? 12.336 -6.289 -0.68 1 94.62 158 ILE A C 1
ATOM 1259 O O . ILE A 1 158 ? 11.398 -5.527 -0.416 1 94.62 158 ILE A O 1
ATOM 1263 N N . LEU A 1 159 ? 12.359 -6.941 -1.805 1 96.94 159 LEU A N 1
ATOM 1264 C CA . LEU A 1 159 ? 11.469 -6.668 -2.928 1 96.94 159 LEU A CA 1
ATOM 1265 C C . LEU A 1 159 ? 10.133 -7.375 -2.742 1 96.94 159 LEU A C 1
ATOM 1267 O O . LEU A 1 159 ? 9.125 -6.973 -3.33 1 96.94 159 LEU A O 1
ATOM 1271 N N . ALA A 1 160 ? 10.086 -8.391 -1.928 1 97.12 160 ALA A N 1
ATOM 1272 C CA . ALA A 1 160 ? 8.969 -9.336 -1.862 1 97.12 160 ALA A CA 1
ATOM 1273 C C . ALA A 1 160 ? 7.652 -8.617 -1.589 1 97.12 160 ALA A C 1
ATOM 1275 O O . ALA A 1 160 ? 6.676 -8.805 -2.316 1 97.12 160 ALA A O 1
ATOM 1276 N N . PRO A 1 161 ? 7.629 -7.801 -0.613 1 94.5 161 PRO A N 1
ATOM 1277 C CA . PRO A 1 161 ? 6.344 -7.164 -0.333 1 94.5 161 PRO A CA 1
ATOM 1278 C C . PRO A 1 161 ? 5.875 -6.254 -1.469 1 94.5 161 PRO A C 1
ATOM 1280 O O . PRO A 1 161 ? 4.672 -6.145 -1.721 1 94.5 161 PRO A O 1
ATOM 1283 N N . TYR A 1 162 ? 6.754 -5.648 -2.141 1 95 162 TYR A N 1
ATOM 1284 C CA . TYR A 1 162 ? 6.41 -4.738 -3.227 1 95 162 TYR A CA 1
ATOM 1285 C C . TYR A 1 162 ? 5.949 -5.508 -4.457 1 95 162 TYR A C 1
ATOM 1287 O O . TYR A 1 162 ? 4.961 -5.137 -5.094 1 95 162 TYR A O 1
ATOM 1295 N N . PHE A 1 163 ? 6.625 -6.555 -4.766 1 97.31 163 PHE A N 1
ATOM 1296 C CA . PHE A 1 163 ? 6.207 -7.414 -5.867 1 97.31 163 PHE A CA 1
ATOM 1297 C C . PHE A 1 163 ? 4.859 -8.055 -5.566 1 97.31 163 PHE A C 1
ATOM 1299 O O . PHE A 1 163 ? 4.035 -8.234 -6.469 1 97.31 163 PHE A O 1
ATOM 1306 N N . HIS A 1 164 ? 4.703 -8.438 -4.297 1 95.44 164 HIS A N 1
ATOM 1307 C CA . HIS A 1 164 ? 3.428 -9.016 -3.881 1 95.44 164 HIS A CA 1
ATOM 1308 C C . HIS A 1 164 ? 2.273 -8.062 -4.18 1 95.44 164 HIS A C 1
ATOM 1310 O O . HIS A 1 164 ? 1.269 -8.469 -4.77 1 95.44 164 HIS A O 1
ATOM 1316 N N . GLU A 1 165 ? 2.447 -6.883 -3.824 1 90.94 165 GLU A N 1
ATOM 1317 C CA . GLU A 1 165 ? 1.387 -5.902 -4.039 1 90.94 165 GLU A CA 1
ATOM 1318 C C . GLU A 1 165 ? 1.157 -5.652 -5.523 1 90.94 165 GLU A C 1
ATOM 1320 O O . GLU A 1 165 ? 0.015 -5.539 -5.973 1 90.94 165 GLU A O 1
ATOM 1325 N N . ALA A 1 166 ? 2.203 -5.543 -6.25 1 94.44 166 ALA A N 1
ATOM 1326 C CA . ALA A 1 166 ? 2.094 -5.363 -7.695 1 94.44 166 ALA A CA 1
ATOM 1327 C C . ALA A 1 166 ? 1.328 -6.52 -8.336 1 94.44 166 ALA A C 1
ATOM 1329 O O . ALA A 1 166 ? 0.426 -6.301 -9.148 1 94.44 166 ALA A O 1
ATOM 1330 N N . LEU A 1 167 ? 1.684 -7.66 -7.953 1 94.31 167 LEU A N 1
ATOM 1331 C CA . LEU A 1 167 ? 1.029 -8.859 -8.469 1 94.31 167 LEU A CA 1
ATOM 1332 C C . LEU A 1 167 ? -0.449 -8.875 -8.094 1 94.31 167 LEU A C 1
ATOM 1334 O O . LEU A 1 167 ? -1.304 -9.164 -8.938 1 94.31 167 LEU A O 1
ATOM 1338 N N . ARG A 1 168 ? -0.698 -8.609 -6.902 1 88.19 168 ARG A N 1
ATOM 1339 C CA . ARG A 1 168 ? -2.078 -8.586 -6.43 1 88.19 168 ARG A CA 1
ATOM 1340 C C . ARG A 1 168 ? -2.918 -7.605 -7.238 1 88.19 168 ARG A C 1
ATOM 1342 O O . ARG A 1 168 ? -4.02 -7.938 -7.68 1 88.19 168 ARG A O 1
ATOM 1349 N N . ARG A 1 169 ? -2.449 -6.434 -7.41 1 86.06 169 ARG A N 1
ATOM 1350 C CA . ARG A 1 169 ? -3.16 -5.43 -8.195 1 86.06 169 ARG A CA 1
ATOM 1351 C C . ARG A 1 169 ? -3.387 -5.91 -9.625 1 86.06 169 ARG A C 1
ATOM 1353 O O . ARG A 1 169 ? -4.457 -5.695 -10.195 1 86.06 169 ARG A O 1
ATOM 1360 N N . THR A 1 170 ? -2.371 -6.453 -10.156 1 88.19 170 THR A N 1
ATOM 1361 C CA . THR A 1 170 ? -2.432 -6.934 -11.539 1 88.19 170 THR A CA 1
ATOM 1362 C C . THR A 1 170 ? -3.504 -8.008 -11.688 1 88.19 170 THR A C 1
ATOM 1364 O O . THR A 1 170 ? -4.297 -7.969 -12.625 1 88.19 170 THR A O 1
ATOM 1367 N N . VAL A 1 171 ? -3.527 -8.969 -10.766 1 82.69 171 VAL A N 1
ATOM 1368 C CA . VAL A 1 171 ? -4.473 -10.078 -10.797 1 82.69 171 VAL A CA 1
ATOM 1369 C C . VAL A 1 171 ? -5.887 -9.562 -10.547 1 82.69 171 VAL A C 1
ATOM 1371 O O . VAL A 1 171 ? -6.848 -10.062 -11.133 1 82.69 171 VAL A O 1
ATOM 1374 N N . GLN A 1 172 ? -5.977 -8.688 -9.641 1 72.69 172 GLN A N 1
ATOM 1375 C CA . GLN A 1 172 ? -7.289 -8.125 -9.336 1 72.69 172 GLN A CA 1
ATOM 1376 C C . GLN A 1 172 ? -7.848 -7.352 -10.523 1 72.69 172 GLN A C 1
ATOM 1378 O O . GLN A 1 172 ? -9.055 -7.367 -10.773 1 72.69 172 GLN A O 1
ATOM 1383 N N . THR A 1 173 ? -6.957 -6.641 -11.117 1 60.53 173 THR A N 1
ATOM 1384 C CA . THR A 1 173 ? -7.379 -5.855 -12.273 1 60.53 173 THR A CA 1
ATOM 1385 C C . THR A 1 173 ? -7.738 -6.762 -13.445 1 60.53 173 THR A C 1
ATOM 1387 O O . THR A 1 173 ? -8.617 -6.438 -14.242 1 60.53 173 THR A O 1
ATOM 1390 N N . ASP A 1 174 ? -6.961 -7.809 -13.656 1 53.47 174 ASP A N 1
ATOM 1391 C CA . ASP A 1 174 ? -7.188 -8.711 -14.781 1 53.47 174 ASP A CA 1
ATOM 1392 C C . ASP A 1 174 ? -8.359 -9.648 -14.508 1 53.47 174 ASP A C 1
ATOM 1394 O O . ASP A 1 174 ? -8.789 -10.398 -15.391 1 53.47 174 ASP A O 1
ATOM 1398 N N . LEU A 1 175 ? -8.547 -9.93 -13.32 1 46.22 175 LEU A N 1
ATOM 1399 C CA . LEU A 1 175 ? -9.797 -10.656 -13.102 1 46.22 175 LEU A CA 1
ATOM 1400 C C . LEU A 1 175 ? -10.938 -10.039 -13.906 1 46.22 175 LEU A C 1
ATOM 1402 O O . LEU A 1 175 ? -11.047 -8.82 -14 1 46.22 175 LEU A O 1
ATOM 1406 N N . PRO A 1 176 ? -11.281 -10.711 -14.922 1 38.72 176 PRO A N 1
ATOM 1407 C CA . PRO A 1 176 ? -12.383 -10.172 -15.711 1 38.72 176 PRO A CA 1
ATOM 1408 C C . PRO A 1 176 ? -13.258 -9.203 -14.922 1 38.72 176 PRO A C 1
ATOM 1410 O O . PRO A 1 176 ? -13.703 -9.523 -13.82 1 38.72 176 PRO A O 1
ATOM 1413 N N . SER A 1 177 ? -12.953 -7.914 -14.898 1 37.56 177 SER A N 1
ATOM 1414 C CA . SER A 1 177 ? -14.039 -6.938 -14.852 1 37.56 177 SER A CA 1
ATOM 1415 C C . SER A 1 177 ? -15.367 -7.566 -15.242 1 37.56 177 SER A C 1
ATOM 1417 O O . SER A 1 177 ? -16.406 -6.906 -15.211 1 37.56 177 SER A O 1
ATOM 1419 N N . ALA A 1 178 ? -15.281 -8.5 -16.016 1 35.59 178 ALA A N 1
ATOM 1420 C CA . ALA A 1 178 ? -16.516 -9.203 -16.375 1 35.59 178 ALA A CA 1
ATOM 1421 C C . ALA A 1 178 ? -17.312 -9.578 -15.125 1 35.59 178 ALA A C 1
ATOM 1423 O O . ALA A 1 178 ? -18.531 -9.492 -15.117 1 35.59 178 ALA A O 1
ATOM 1424 N N . CYS A 1 179 ? -16.656 -10.328 -14.227 1 36.12 179 CYS A N 1
ATOM 1425 C CA . CYS A 1 179 ? -17.594 -10.555 -13.125 1 36.12 179 CYS A CA 1
ATOM 1426 C C . CYS A 1 179 ? -17.812 -9.273 -12.328 1 36.12 179 CYS A C 1
ATOM 1428 O O . CYS A 1 179 ? -18.656 -9.227 -11.43 1 36.12 179 CYS A O 1
ATOM 1430 N N . LEU A 1 180 ? -16.734 -8.438 -12.133 1 42.38 180 LEU A N 1
ATOM 1431 C CA . LEU A 1 180 ? -17.203 -7.125 -11.703 1 42.38 180 LEU A CA 1
ATOM 1432 C C . LEU A 1 180 ? -18.156 -6.523 -12.727 1 42.38 180 LEU A C 1
ATOM 1434 O O . LEU A 1 180 ? -17.734 -6.078 -13.789 1 42.38 180 LEU A O 1
ATOM 1438 N N . ALA A 1 181 ? -19.172 -7.148 -12.906 1 47 181 ALA A N 1
ATOM 1439 C CA . ALA A 1 181 ? -20.328 -6.637 -13.625 1 47 181 ALA A CA 1
ATOM 1440 C C . ALA A 1 181 ? -20.281 -5.121 -13.758 1 47 181 ALA A C 1
ATOM 1442 O O . ALA A 1 181 ? -20.062 -4.41 -12.773 1 47 181 ALA A O 1
ATOM 1443 N N . THR A 1 182 ? -19.672 -4.594 -14.875 1 57.03 182 THR A N 1
ATOM 1444 C CA . THR A 1 182 ? -19.672 -3.172 -15.203 1 57.03 182 THR A CA 1
ATOM 1445 C C . THR A 1 182 ? -20.938 -2.496 -14.695 1 57.03 182 THR A C 1
ATOM 1447 O O . THR A 1 182 ? -22.016 -2.701 -15.25 1 57.03 182 THR A O 1
ATOM 1450 N N . LEU A 1 183 ? -20.922 -2.24 -13.586 1 71.75 183 LEU A N 1
ATOM 1451 C CA . LEU A 1 183 ? -22.047 -1.4 -13.172 1 71.75 183 LEU A CA 1
ATOM 1452 C C . LEU A 1 183 ? -22.109 -0.131 -14.016 1 71.75 183 LEU A C 1
ATOM 1454 O O . LEU A 1 183 ? -21.078 0.443 -14.359 1 71.75 183 LEU A O 1
ATOM 1458 N N . THR A 1 184 ? -23.266 0.102 -14.594 1 74.56 184 THR A N 1
ATOM 1459 C CA . THR A 1 184 ? -23.469 1.391 -15.25 1 74.56 184 THR A CA 1
ATOM 1460 C C . THR A 1 184 ? -23.203 2.537 -14.273 1 74.56 184 THR A C 1
ATOM 1462 O O . THR A 1 184 ? -23.156 2.332 -13.062 1 74.56 184 THR A O 1
ATOM 1465 N N . PRO A 1 185 ? -22.969 3.672 -14.836 1 77.81 185 PRO A N 1
ATOM 1466 C CA . PRO A 1 185 ? -22.766 4.824 -13.953 1 77.81 185 PRO A CA 1
ATOM 1467 C C . PRO A 1 185 ? -23.906 5 -12.953 1 77.81 185 PRO A C 1
ATOM 1469 O O . PRO A 1 185 ? -23.672 5.32 -11.789 1 77.81 185 PRO A O 1
ATOM 1472 N N . ARG A 1 186 ? -25.016 4.762 -13.375 1 85.62 186 ARG A N 1
ATOM 1473 C CA . ARG A 1 186 ? -26.188 4.887 -12.5 1 85.62 186 ARG A CA 1
ATOM 1474 C C . ARG A 1 186 ? -26.156 3.832 -11.398 1 85.62 186 ARG A C 1
ATOM 1476 O O . ARG A 1 186 ? -26.469 4.125 -10.242 1 85.62 186 ARG A O 1
ATOM 1483 N N . GLU A 1 187 ? -25.781 2.617 -11.734 1 87.19 187 GLU A N 1
ATOM 1484 C CA . GLU A 1 187 ? -25.672 1.535 -10.758 1 87.19 187 GLU A CA 1
ATOM 1485 C C . GLU A 1 187 ? -24.594 1.824 -9.727 1 87.19 187 GLU A C 1
ATOM 1487 O O . GLU A 1 187 ? -24.766 1.531 -8.539 1 87.19 187 GLU A O 1
ATOM 1492 N N . ILE A 1 188 ? -23.594 2.48 -10.18 1 84.94 188 ILE A N 1
ATOM 1493 C CA . ILE A 1 188 ? -22.516 2.863 -9.281 1 84.94 188 ILE A CA 1
ATOM 1494 C C . ILE A 1 188 ? -23.016 3.916 -8.289 1 84.94 188 ILE A C 1
ATOM 1496 O O . ILE A 1 188 ? -22.703 3.854 -7.098 1 84.94 188 ILE A O 1
ATOM 1500 N N . GLU A 1 189 ? -23.734 4.832 -8.773 1 87.69 189 GLU A N 1
ATOM 1501 C CA . GLU A 1 189 ? -24.312 5.84 -7.898 1 87.69 189 GLU A CA 1
ATOM 1502 C C . GLU A 1 189 ? -25.203 5.191 -6.832 1 87.69 189 GLU A C 1
ATOM 1504 O O . GLU A 1 189 ? -25.094 5.516 -5.648 1 87.69 189 GLU A O 1
ATOM 1509 N N . VAL A 1 190 ? -26.016 4.301 -7.27 1 92 190 VAL A N 1
ATOM 1510 C CA . VAL A 1 190 ? -26.969 3.658 -6.371 1 92 190 VAL A CA 1
ATOM 1511 C C . VAL A 1 190 ? -26.219 2.883 -5.289 1 92 190 VAL A C 1
ATOM 1513 O O . VAL A 1 190 ? -26.5 3.035 -4.098 1 92 190 VAL A O 1
ATOM 1516 N N . ILE A 1 191 ? -25.219 2.088 -5.719 1 91.31 191 ILE A N 1
ATOM 1517 C CA . ILE A 1 191 ? -24.547 1.242 -4.746 1 91.31 191 ILE A CA 1
ATOM 1518 C C . ILE A 1 191 ? -23.703 2.107 -3.803 1 91.31 191 ILE A C 1
ATOM 1520 O O . ILE A 1 191 ? -23.547 1.781 -2.625 1 91.31 191 ILE A O 1
ATOM 1524 N N . SER A 1 192 ? -23.281 3.227 -4.301 1 90.06 192 SER A N 1
ATOM 1525 C CA . SER A 1 192 ? -22.531 4.16 -3.457 1 90.06 192 SER A CA 1
ATOM 1526 C C . SER A 1 192 ? -23.422 4.727 -2.352 1 90.06 192 SER A C 1
ATOM 1528 O O . SER A 1 192 ? -23 4.801 -1.193 1 90.06 192 SER A O 1
ATOM 1530 N N . TRP A 1 193 ? -24.578 5.109 -2.689 1 91.62 193 TRP A N 1
ATOM 1531 C CA . TRP A 1 193 ? -25.5 5.637 -1.7 1 91.62 193 TRP A CA 1
ATOM 1532 C C . TRP A 1 193 ? -25.922 4.551 -0.716 1 91.62 193 TRP A C 1
ATOM 1534 O O . TRP A 1 193 ? -26.062 4.812 0.482 1 91.62 193 TRP A O 1
ATOM 1544 N N . LEU A 1 194 ? -26.141 3.32 -1.205 1 93.12 194 LEU A N 1
ATOM 1545 C CA . LEU A 1 194 ? -26.453 2.199 -0.324 1 93.12 194 LEU A CA 1
ATOM 1546 C C . LEU A 1 194 ? -25.344 1.991 0.702 1 93.12 194 LEU A C 1
ATOM 1548 O O . LEU A 1 194 ? -25.609 1.816 1.891 1 93.12 194 LEU A O 1
ATOM 1552 N N . ALA A 1 195 ? -24.172 2.061 0.161 1 90.81 195 ALA A N 1
ATOM 1553 C CA . ALA A 1 195 ? -23 1.845 1.013 1 90.81 195 ALA A CA 1
ATOM 1554 C C . ALA A 1 195 ? -22.891 2.932 2.078 1 90.81 195 ALA A C 1
ATOM 1556 O O . ALA A 1 195 ? -22.344 2.699 3.158 1 90.81 195 ALA A O 1
ATOM 1557 N N . ASN A 1 196 ? -23.406 4.074 1.73 1 87.88 196 ASN A N 1
ATOM 1558 C CA . ASN A 1 196 ? -23.359 5.207 2.648 1 87.88 196 ASN A CA 1
ATOM 1559 C C . ASN A 1 196 ? -24.625 5.305 3.496 1 87.88 196 ASN A C 1
ATOM 1561 O O . ASN A 1 196 ? -24.938 6.367 4.031 1 87.88 196 ASN A O 1
ATOM 1565 N N . GLY A 1 197 ? -25.375 4.27 3.525 1 90.06 197 GLY A N 1
ATOM 1566 C CA . GLY A 1 197 ? -26.422 4.109 4.527 1 90.06 197 GLY A CA 1
ATOM 1567 C C . GLY A 1 197 ? -27.766 4.66 4.078 1 90.06 197 GLY A C 1
ATOM 1568 O O . GLY A 1 197 ? -28.719 4.695 4.859 1 90.06 197 GLY A O 1
ATOM 1569 N N . LYS A 1 198 ? -27.844 5.094 2.91 1 92.25 198 LYS A N 1
ATOM 1570 C CA . LYS A 1 198 ? -29.125 5.609 2.432 1 92.25 198 LYS A CA 1
ATOM 1571 C C . LYS A 1 198 ? -30.078 4.477 2.086 1 92.25 198 LYS A C 1
ATOM 1573 O O . LYS A 1 198 ? -29.672 3.459 1.524 1 92.25 198 LYS A O 1
ATOM 1578 N N . ASN A 1 199 ? -31.344 4.648 2.469 1 92.75 199 ASN A N 1
ATOM 1579 C CA . ASN A 1 199 ? -32.375 3.676 2.088 1 92.75 199 ASN A CA 1
ATOM 1580 C C . ASN A 1 199 ? -32.938 3.967 0.7 1 92.75 199 ASN A C 1
ATOM 1582 O O . ASN A 1 199 ? -32.562 4.965 0.075 1 92.75 199 ASN A O 1
ATOM 1586 N N . TYR A 1 200 ? -33.812 3.072 0.255 1 93.38 200 TYR A N 1
ATOM 1587 C CA . TYR A 1 200 ? -34.344 3.16 -1.108 1 93.38 200 TYR A CA 1
ATOM 1588 C C . TYR A 1 200 ? -35.062 4.477 -1.332 1 93.38 200 TYR A C 1
ATOM 1590 O O . TYR A 1 200 ? -34.906 5.109 -2.381 1 93.38 200 TYR A O 1
ATOM 1598 N N . TRP A 1 201 ? -35.781 4.867 -0.327 1 94.25 201 TRP A N 1
ATOM 1599 C CA . TRP A 1 201 ? -36.531 6.109 -0.457 1 94.25 201 TRP A CA 1
ATOM 1600 C C . TRP A 1 201 ? -35.594 7.305 -0.565 1 94.25 201 TRP A C 1
ATOM 1602 O O . TRP A 1 201 ? -35.75 8.156 -1.445 1 94.25 201 TRP A O 1
ATOM 1612 N N . GLU A 1 202 ? -34.688 7.422 0.257 1 94.81 202 GLU A N 1
ATOM 1613 C CA . GLU A 1 202 ? -33.719 8.508 0.243 1 94.81 202 GLU A CA 1
ATOM 1614 C C . GLU A 1 202 ? -32.969 8.578 -1.091 1 94.81 202 GLU A C 1
ATOM 1616 O O . GLU A 1 202 ? -32.781 9.656 -1.65 1 94.81 202 GLU A O 1
ATOM 1621 N N . ILE A 1 203 ? -32.594 7.402 -1.585 1 94.56 203 ILE A N 1
ATOM 1622 C CA . ILE A 1 203 ? -31.844 7.328 -2.842 1 94.56 203 ILE A CA 1
ATOM 1623 C C . ILE A 1 203 ? -32.719 7.809 -3.988 1 94.56 203 ILE A C 1
ATOM 1625 O O . ILE A 1 203 ? -32.281 8.516 -4.887 1 94.56 203 ILE A O 1
ATOM 1629 N N . SER A 1 204 ? -34 7.449 -3.914 1 93.56 204 SER A N 1
ATOM 1630 C CA . SER A 1 204 ? -34.938 7.875 -4.953 1 93.56 204 SER A CA 1
ATOM 1631 C C . SER A 1 204 ? -35.031 9.398 -5.02 1 93.56 204 SER A C 1
ATOM 1633 O O . SER A 1 204 ? -35.125 9.977 -6.105 1 93.56 204 SER A O 1
ATOM 1635 N N . VAL A 1 205 ? -35 10.039 -3.949 1 93.38 205 VAL A N 1
ATOM 1636 C CA . VAL A 1 205 ? -35.062 11.492 -3.863 1 93.38 205 VAL A CA 1
ATOM 1637 C C . VAL A 1 205 ? -33.781 12.117 -4.371 1 93.38 205 VAL A C 1
ATOM 1639 O O . VAL A 1 205 ? -33.812 13.055 -5.168 1 93.38 205 VAL A O 1
ATOM 1642 N N . ILE A 1 206 ? -32.688 11.594 -3.934 1 91.44 206 ILE A N 1
ATOM 1643 C CA . ILE A 1 206 ? -31.375 12.125 -4.262 1 91.44 206 ILE A CA 1
ATOM 1644 C C . ILE A 1 206 ? -31.156 12.07 -5.773 1 91.44 206 ILE A C 1
ATOM 1646 O O . ILE A 1 206 ? -30.641 13.016 -6.367 1 91.44 206 ILE A O 1
ATOM 1650 N N . LEU A 1 207 ? -31.594 10.945 -6.355 1 89.94 207 LEU A N 1
ATOM 1651 C CA . LEU A 1 207 ? -31.266 10.695 -7.754 1 89.94 207 LEU A CA 1
ATOM 1652 C C . LEU A 1 207 ? -32.438 11.109 -8.656 1 89.94 207 LEU A C 1
ATOM 1654 O O . LEU A 1 207 ? -32.281 11.094 -9.883 1 89.94 207 LEU A O 1
ATOM 1658 N N . GLY A 1 208 ? -33.594 11.445 -8.016 1 91.69 208 GLY A N 1
ATOM 1659 C CA . GLY A 1 208 ? -34.75 11.867 -8.797 1 91.69 208 GLY A CA 1
ATOM 1660 C C . GLY A 1 208 ? -35.406 10.734 -9.555 1 91.69 208 GLY A C 1
ATOM 1661 O O . GLY A 1 208 ? -35.781 10.891 -10.719 1 91.69 208 GLY A O 1
ATOM 1662 N N . ILE A 1 209 ? -35.406 9.602 -9.039 1 91.19 209 ILE A N 1
ATOM 1663 C CA . ILE A 1 209 ? -36.062 8.43 -9.625 1 91.19 209 ILE A CA 1
ATOM 1664 C C . ILE A 1 209 ? -37 7.797 -8.602 1 91.19 209 ILE A C 1
ATOM 1666 O O . ILE A 1 209 ? -37.094 8.25 -7.457 1 91.19 209 ILE A O 1
ATOM 1670 N N . SER A 1 210 ? -37.781 6.832 -9.031 1 91.06 210 SER A N 1
ATOM 1671 C CA . SER A 1 210 ? -38.719 6.195 -8.117 1 91.06 210 SER A CA 1
ATOM 1672 C C . SER A 1 210 ? -38.031 5.164 -7.238 1 91.06 210 SER A C 1
ATOM 1674 O O . SER A 1 210 ? -36.969 4.641 -7.598 1 91.06 210 SER A O 1
ATOM 1676 N N . GLU A 1 211 ? -38.656 4.914 -6.168 1 93.88 211 GLU A N 1
ATOM 1677 C CA . GLU A 1 211 ? -38.125 3.869 -5.285 1 93.88 211 GLU A CA 1
ATOM 1678 C C . GLU A 1 211 ? -38.094 2.52 -5.996 1 93.88 211 GLU A C 1
ATOM 1680 O O . GLU A 1 211 ? -37.188 1.717 -5.762 1 93.88 211 GLU A O 1
ATOM 1685 N N . ARG A 1 212 ? -39.062 2.297 -6.789 1 91.88 212 ARG A N 1
ATOM 1686 C CA . ARG A 1 212 ? -39.125 1.064 -7.57 1 91.88 212 ARG A CA 1
ATOM 1687 C C . ARG A 1 212 ? -37.906 0.945 -8.484 1 91.88 212 ARG A C 1
ATOM 1689 O O . ARG A 1 212 ? -37.344 -0.137 -8.633 1 91.88 212 ARG A O 1
ATOM 1696 N N . THR A 1 213 ? -37.562 1.947 -9.109 1 93.19 213 THR A N 1
ATOM 1697 C CA . THR A 1 213 ? -36.406 1.969 -9.984 1 93.19 213 THR A CA 1
ATOM 1698 C C . THR A 1 213 ? -35.125 1.73 -9.188 1 93.19 213 THR A C 1
ATOM 1700 O O . THR A 1 213 ? -34.219 1.039 -9.656 1 93.19 213 THR A O 1
ATOM 1703 N N . VAL A 1 214 ? -35 2.312 -8.016 1 94.06 214 VAL A N 1
ATOM 1704 C CA . VAL A 1 214 ? -33.875 2.066 -7.152 1 94.06 214 VAL A CA 1
ATOM 1705 C C . VAL A 1 214 ? -33.75 0.574 -6.848 1 94.06 214 VAL A C 1
ATOM 1707 O O . VAL A 1 214 ? -32.656 0.001 -6.91 1 94.06 214 VAL A O 1
ATOM 1710 N N . LYS A 1 215 ? -34.906 -0.038 -6.48 1 93.56 215 LYS A N 1
ATOM 1711 C CA . LYS A 1 215 ? -34.938 -1.467 -6.184 1 93.56 215 LYS A CA 1
ATOM 1712 C C . LYS A 1 215 ? -34.5 -2.291 -7.383 1 93.56 215 LYS A C 1
ATOM 1714 O O . LYS A 1 215 ? -33.781 -3.279 -7.23 1 93.56 215 LYS A O 1
ATOM 1719 N N . PHE A 1 216 ? -34.906 -1.828 -8.477 1 91.56 216 PHE A N 1
ATOM 1720 C CA . PHE A 1 216 ? -34.531 -2.492 -9.711 1 91.56 216 PHE A CA 1
ATOM 1721 C C . PHE A 1 216 ? -33 -2.408 -9.898 1 91.56 216 PHE A C 1
ATOM 1723 O O . PHE A 1 216 ? -32.344 -3.416 -10.172 1 91.56 216 PHE A O 1
ATOM 1730 N N . HIS A 1 217 ? -32.438 -1.217 -9.805 1 91.75 217 HIS A N 1
ATOM 1731 C CA . HIS A 1 217 ? -30.984 -1.052 -9.93 1 91.75 217 HIS A CA 1
ATOM 1732 C C . HIS A 1 217 ? -30.234 -1.906 -8.906 1 91.75 217 HIS A C 1
ATOM 1734 O O . HIS A 1 217 ? -29.203 -2.502 -9.227 1 91.75 217 HIS A O 1
ATOM 1740 N N . THR A 1 218 ? -30.781 -1.931 -7.738 1 92.44 218 THR A N 1
ATOM 1741 C CA . THR A 1 218 ? -30.141 -2.707 -6.68 1 92.44 218 THR A CA 1
ATOM 1742 C C . THR A 1 218 ? -30.125 -4.191 -7.035 1 92.44 218 THR A C 1
ATOM 1744 O O . THR A 1 218 ? -29.109 -4.863 -6.859 1 92.44 218 THR A O 1
ATOM 1747 N N . SER A 1 219 ? -31.25 -4.668 -7.527 1 91.88 219 SER A N 1
ATOM 1748 C CA . SER A 1 219 ? -31.344 -6.062 -7.949 1 91.88 219 SER A CA 1
ATOM 1749 C C . SER A 1 219 ? -30.344 -6.367 -9.062 1 91.88 219 SER A C 1
ATOM 1751 O O . SER A 1 219 ? -29.703 -7.418 -9.055 1 91.88 219 SER A O 1
ATOM 1753 N N . THR A 1 220 ? -30.25 -5.488 -10 1 86.94 220 THR A N 1
ATOM 1754 C CA . THR A 1 220 ? -29.328 -5.637 -11.109 1 86.94 220 THR A CA 1
ATOM 1755 C C . THR A 1 220 ? -27.875 -5.66 -10.602 1 86.94 220 THR A C 1
ATOM 1757 O O . THR A 1 220 ? -27.078 -6.469 -11.055 1 86.94 220 THR A O 1
ATOM 1760 N N . ILE A 1 221 ? -27.547 -4.785 -9.68 1 86.94 221 ILE A N 1
ATOM 1761 C CA . ILE A 1 221 ? -26.234 -4.695 -9.078 1 86.94 221 ILE A CA 1
ATOM 1762 C C . ILE A 1 221 ? -25.875 -6.023 -8.414 1 86.94 221 ILE A C 1
ATOM 1764 O O . ILE A 1 221 ? -24.766 -6.551 -8.617 1 86.94 221 ILE A O 1
ATOM 1768 N N . VAL A 1 222 ? -26.859 -6.527 -7.637 1 87.62 222 VAL A N 1
ATOM 1769 C CA . VAL A 1 222 ? -26.641 -7.777 -6.922 1 87.62 222 VAL A CA 1
ATOM 1770 C C . VAL A 1 222 ? -26.344 -8.898 -7.914 1 87.62 222 VAL A C 1
ATOM 1772 O O . VAL A 1 222 ? -25.406 -9.68 -7.719 1 87.62 222 VAL A O 1
ATOM 1775 N N . GLN A 1 223 ? -27.016 -8.906 -8.945 1 83.56 223 GLN A N 1
ATOM 1776 C CA . GLN A 1 223 ? -26.844 -9.93 -9.969 1 83.56 223 GLN A CA 1
ATOM 1777 C C . GLN A 1 223 ? -25.5 -9.766 -10.688 1 83.56 223 GLN A C 1
ATOM 1779 O O . GLN A 1 223 ? -24.75 -10.734 -10.828 1 83.56 223 GLN A O 1
ATOM 1784 N N . LYS A 1 224 ? -25.203 -8.555 -11.094 1 79.56 224 LYS A N 1
ATOM 1785 C CA . LYS A 1 224 ? -23.984 -8.297 -11.859 1 79.56 224 LYS A CA 1
ATOM 1786 C C . LYS A 1 224 ? -22.734 -8.594 -11.031 1 79.56 224 LYS A C 1
ATOM 1788 O O . LYS A 1 224 ? -21.734 -9.055 -11.562 1 79.56 224 LYS A O 1
ATOM 1793 N N . LEU A 1 225 ? -22.891 -8.375 -9.789 1 79.06 225 LEU A N 1
ATOM 1794 C CA . LEU A 1 225 ? -21.734 -8.57 -8.914 1 79.06 225 LEU A CA 1
ATOM 1795 C C . LEU A 1 225 ? -21.688 -10 -8.391 1 79.06 225 LEU A C 1
ATOM 1797 O O . LEU A 1 225 ? -20.766 -10.367 -7.664 1 79.06 225 LEU A O 1
ATOM 1801 N N . GLY A 1 226 ? -22.688 -10.797 -8.703 1 79.75 226 GLY A N 1
ATOM 1802 C CA . GLY A 1 226 ? -22.766 -12.156 -8.195 1 79.75 226 GLY A CA 1
ATOM 1803 C C . GLY A 1 226 ? -23 -12.219 -6.695 1 79.75 226 GLY A C 1
ATOM 1804 O O . GLY A 1 226 ? -22.484 -13.117 -6.023 1 79.75 226 GLY A O 1
ATOM 1805 N N . ALA A 1 227 ? -23.594 -11.203 -6.195 1 83.69 227 ALA A N 1
ATOM 1806 C CA . ALA A 1 227 ? -23.844 -11.133 -4.762 1 83.69 227 ALA A CA 1
ATOM 1807 C C . ALA A 1 227 ? -25.125 -11.883 -4.391 1 83.69 227 ALA A C 1
ATOM 1809 O O . ALA A 1 227 ? -26 -12.07 -5.234 1 83.69 227 ALA A O 1
ATOM 1810 N N . ALA A 1 228 ? -25.141 -12.297 -3.178 1 86.81 228 ALA A N 1
ATOM 1811 C CA . ALA A 1 228 ? -26.328 -12.992 -2.691 1 86.81 228 ALA A CA 1
ATOM 1812 C C . ALA A 1 228 ? -27.422 -12 -2.311 1 86.81 228 ALA A C 1
ATOM 1814 O O . ALA A 1 228 ? -28.609 -12.32 -2.375 1 86.81 228 ALA A O 1
ATOM 1815 N N . ASN A 1 229 ? -27.016 -10.852 -1.85 1 90.94 229 ASN A N 1
ATOM 1816 C CA . ASN A 1 229 ? -27.938 -9.812 -1.411 1 90.94 229 ASN A CA 1
ATOM 1817 C C . ASN A 1 229 ? -27.266 -8.438 -1.396 1 90.94 229 ASN A C 1
ATOM 1819 O O . ASN A 1 229 ? -26.125 -8.297 -1.81 1 90.94 229 ASN A O 1
ATOM 1823 N N . ARG A 1 230 ? -28.062 -7.469 -0.948 1 89.75 230 ARG A N 1
ATOM 1824 C CA . ARG A 1 230 ? -27.625 -6.07 -0.971 1 89.75 230 ARG A CA 1
ATOM 1825 C C . ARG A 1 230 ? -26.375 -5.867 -0.135 1 89.75 230 ARG A C 1
ATOM 1827 O O . ARG A 1 230 ? -25.438 -5.191 -0.566 1 89.75 230 ARG A O 1
ATOM 1834 N N . SER A 1 231 ? -26.359 -6.461 1.068 1 90.25 231 SER A N 1
ATOM 1835 C CA . SER A 1 231 ? -25.219 -6.301 1.955 1 90.25 231 SER A CA 1
ATOM 1836 C C . SER A 1 231 ? -23.953 -6.91 1.347 1 90.25 231 SER A C 1
ATOM 1838 O O . SER A 1 231 ? -22.859 -6.336 1.45 1 90.25 231 SER A O 1
ATOM 1840 N N . HIS A 1 232 ? -24.156 -8.016 0.787 1 87.25 232 HIS A N 1
ATOM 1841 C CA . HIS A 1 232 ? -23.062 -8.688 0.095 1 87.25 232 HIS A CA 1
ATOM 1842 C C . HIS A 1 232 ? -22.562 -7.859 -1.088 1 87.25 232 HIS A C 1
ATOM 1844 O O . HIS A 1 232 ? -21.359 -7.742 -1.307 1 87.25 232 HIS A O 1
ATOM 1850 N N . ALA A 1 233 ? -23.469 -7.348 -1.812 1 86.31 233 ALA A N 1
ATOM 1851 C CA . ALA A 1 233 ? -23.109 -6.516 -2.955 1 86.31 233 ALA A CA 1
ATOM 1852 C C . ALA A 1 233 ? -22.281 -5.312 -2.518 1 86.31 233 ALA A C 1
ATOM 1854 O O . ALA A 1 233 ? -21.266 -4.984 -3.15 1 86.31 233 ALA A O 1
ATOM 1855 N N . VAL A 1 234 ? -22.719 -4.652 -1.453 1 88.81 234 VAL A N 1
ATOM 1856 C CA . VAL A 1 234 ? -21.984 -3.508 -0.914 1 88.81 234 VAL A CA 1
ATOM 1857 C C . VAL A 1 234 ? -20.594 -3.941 -0.478 1 88.81 234 VAL A C 1
ATOM 1859 O O . VAL A 1 234 ? -19.609 -3.252 -0.755 1 88.81 234 VAL A O 1
ATOM 1862 N N . ALA A 1 235 ? -20.5 -5.082 0.157 1 84.25 235 ALA A N 1
ATOM 1863 C CA . ALA A 1 235 ? -19.219 -5.613 0.601 1 84.25 235 ALA A CA 1
ATOM 1864 C C . ALA A 1 235 ? -18.266 -5.832 -0.581 1 84.25 235 ALA A C 1
ATOM 1866 O O . ALA A 1 235 ? -17.109 -5.43 -0.535 1 84.25 235 ALA A O 1
ATOM 1867 N N . ILE A 1 236 ? -18.781 -6.473 -1.597 1 78.31 236 ILE A N 1
ATOM 1868 C CA . ILE A 1 236 ? -17.984 -6.758 -2.791 1 78.31 236 ILE A CA 1
ATOM 1869 C C . ILE A 1 236 ? -17.516 -5.453 -3.422 1 78.31 236 ILE A C 1
ATOM 1871 O O . ILE A 1 236 ? -16.344 -5.324 -3.785 1 78.31 236 ILE A O 1
ATOM 1875 N N . ALA A 1 237 ? -18.453 -4.531 -3.488 1 79 237 ALA A N 1
ATOM 1876 C CA . ALA A 1 237 ? -18.141 -3.262 -4.141 1 79 237 ALA A CA 1
ATOM 1877 C C . ALA A 1 237 ? -17 -2.537 -3.416 1 79 237 ALA A C 1
ATOM 1879 O O . ALA A 1 237 ? -16.094 -1.991 -4.051 1 79 237 ALA A O 1
ATOM 1880 N N . ILE A 1 238 ? -17.047 -2.611 -2.129 1 75 238 ILE A N 1
ATOM 1881 C CA . ILE A 1 238 ? -16.031 -1.945 -1.332 1 75 238 ILE A CA 1
ATOM 1882 C C . ILE A 1 238 ? -14.711 -2.719 -1.429 1 75 238 ILE A C 1
ATOM 1884 O O . ILE A 1 238 ? -13.656 -2.133 -1.689 1 75 238 ILE A O 1
ATOM 1888 N N . SER A 1 239 ? -14.797 -4.012 -1.258 1 71.06 239 SER A N 1
ATOM 1889 C CA . SER A 1 239 ? -13.617 -4.867 -1.214 1 71.06 239 SER A CA 1
ATOM 1890 C C . SER A 1 239 ? -12.852 -4.828 -2.533 1 71.06 239 SER A C 1
ATOM 1892 O O . SER A 1 239 ? -11.625 -4.965 -2.555 1 71.06 239 SER A O 1
ATOM 1894 N N . THR A 1 240 ? -13.625 -4.617 -3.578 1 65.69 240 THR A N 1
ATOM 1895 C CA . THR A 1 240 ? -13.016 -4.629 -4.902 1 65.69 240 THR A CA 1
ATOM 1896 C C . THR A 1 240 ? -12.609 -3.221 -5.324 1 65.69 240 THR A C 1
ATOM 1898 O O . THR A 1 240 ? -12.039 -3.031 -6.402 1 65.69 240 THR A O 1
ATOM 1901 N N . GLY A 1 241 ? -12.961 -2.252 -4.457 1 68.44 241 GLY A N 1
ATOM 1902 C CA . GLY A 1 241 ? -12.578 -0.878 -4.738 1 68.44 241 GLY A CA 1
ATOM 1903 C C . GLY A 1 241 ? -13.492 -0.194 -5.734 1 68.44 241 GLY A C 1
ATOM 1904 O O . GLY A 1 241 ? -13.164 0.87 -6.262 1 68.44 241 GLY A O 1
ATOM 1905 N N . LEU A 1 242 ? -14.602 -0.859 -6.094 1 68.31 242 LEU A N 1
ATOM 1906 C CA . LEU A 1 242 ? -15.57 -0.26 -7.004 1 68.31 242 LEU A CA 1
ATOM 1907 C C . LEU A 1 242 ? -16.125 1.037 -6.43 1 68.31 242 LEU A C 1
ATOM 1909 O O . LEU A 1 242 ? -16.422 1.978 -7.172 1 68.31 242 LEU A O 1
ATOM 1913 N N . ILE A 1 243 ? -16.359 0.971 -5.152 1 72.56 243 ILE A N 1
ATOM 1914 C CA . ILE A 1 243 ? -16.828 2.168 -4.453 1 72.56 243 ILE A CA 1
ATOM 1915 C C . ILE A 1 243 ? -16.031 2.344 -3.16 1 72.56 243 ILE A C 1
ATOM 1917 O O . ILE A 1 243 ? -15.312 1.436 -2.736 1 72.56 243 ILE A O 1
ATOM 1921 N N . SER A 1 244 ? -15.992 3.529 -2.699 1 70.12 244 SER A N 1
ATOM 1922 C CA . SER A 1 244 ? -15.398 3.846 -1.404 1 70.12 244 SER A CA 1
ATOM 1923 C C . SER A 1 244 ? -16.391 4.59 -0.51 1 70.12 244 SER A C 1
ATOM 1925 O O . SER A 1 244 ? -17.328 5.219 -1.002 1 70.12 244 SER A O 1
ATOM 1927 N N . LEU A 1 245 ? -16.281 4.297 0.829 1 66.19 245 LEU A N 1
ATOM 1928 C CA . LEU A 1 245 ? -17.172 5.008 1.748 1 66.19 245 LEU A CA 1
ATOM 1929 C C . LEU A 1 245 ? -16.781 6.48 1.841 1 66.19 245 LEU A C 1
ATOM 1931 O O . LEU A 1 245 ? -15.594 6.816 1.854 1 66.19 245 LEU A O 1
ATOM 1935 N N . ALA A 1 246 ? -17.766 7.355 1.702 1 57.72 246 ALA A N 1
ATOM 1936 C CA . ALA A 1 246 ? -17.547 8.797 1.749 1 57.72 246 ALA A CA 1
ATOM 1937 C C . ALA A 1 246 ? -17.188 9.258 3.16 1 57.72 246 ALA A C 1
ATOM 1939 O O . ALA A 1 246 ? -17.641 8.664 4.145 1 57.72 246 ALA A O 1
ATOM 1940 N N . MET B 1 1 ? 17.656 7.742 -10.977 1 82 1 MET B N 1
ATOM 1941 C CA . MET B 1 1 ? 18.094 7.863 -9.586 1 82 1 MET B CA 1
ATOM 1942 C C . MET B 1 1 ? 19.609 7.73 -9.469 1 82 1 MET B C 1
ATOM 1944 O O . MET B 1 1 ? 20.125 7.43 -8.391 1 82 1 MET B O 1
ATOM 1948 N N . GLU B 1 2 ? 20.203 8.031 -10.594 1 83.75 2 GLU B N 1
ATOM 1949 C CA . GLU B 1 2 ? 21.656 7.918 -10.641 1 83.75 2 GLU B CA 1
ATOM 1950 C C . GLU B 1 2 ? 22.312 9.016 -9.82 1 83.75 2 GLU B C 1
ATOM 1952 O O . GLU B 1 2 ? 23.5 8.93 -9.492 1 83.75 2 GLU B O 1
ATOM 1957 N N . TRP B 1 3 ? 21.609 10.008 -9.422 1 88.69 3 TRP B N 1
ATOM 1958 C CA . TRP B 1 3 ? 22.125 11.133 -8.648 1 88.69 3 TRP B CA 1
ATOM 1959 C C . TRP B 1 3 ? 22.25 10.773 -7.172 1 88.69 3 TRP B C 1
ATOM 1961 O O . TRP B 1 3 ? 22.859 11.516 -6.395 1 88.69 3 TRP B O 1
ATOM 1971 N N . LEU B 1 4 ? 21.844 9.625 -6.809 1 90.75 4 LEU B N 1
ATOM 1972 C CA . LEU B 1 4 ? 21.859 9.211 -5.41 1 90.75 4 LEU B CA 1
ATOM 1973 C C . LEU B 1 4 ? 23.234 8.664 -5.02 1 90.75 4 LEU B C 1
ATOM 1975 O O . LEU B 1 4 ? 23.797 7.84 -5.734 1 90.75 4 LEU B O 1
ATOM 1979 N N . SER B 1 5 ? 23.719 9.195 -3.922 1 91.56 5 SER B N 1
ATOM 1980 C CA . SER B 1 5 ? 24.875 8.523 -3.324 1 91.56 5 SER B CA 1
ATOM 1981 C C . SER B 1 5 ? 24.484 7.176 -2.729 1 91.56 5 SER B C 1
ATOM 1983 O O . SER B 1 5 ? 23.297 6.887 -2.559 1 91.56 5 SER B O 1
ATOM 1985 N N . ARG B 1 6 ? 25.453 6.316 -2.469 1 92.62 6 ARG B N 1
ATOM 1986 C CA . ARG B 1 6 ? 25.188 5.023 -1.854 1 92.62 6 ARG B CA 1
ATOM 1987 C C . ARG B 1 6 ? 24.484 5.195 -0.508 1 92.62 6 ARG B C 1
ATOM 1989 O O . ARG B 1 6 ? 23.5 4.504 -0.22 1 92.62 6 ARG B O 1
ATOM 1996 N N . ARG B 1 7 ? 25.031 6.098 0.268 1 91.12 7 ARG B N 1
ATOM 1997 C CA . ARG B 1 7 ? 24.453 6.34 1.585 1 91.12 7 ARG B CA 1
ATOM 1998 C C . ARG B 1 7 ? 22.984 6.754 1.474 1 91.12 7 ARG B C 1
ATOM 2000 O O . ARG B 1 7 ? 22.125 6.234 2.197 1 91.12 7 ARG B O 1
ATOM 2007 N N . GLU B 1 8 ? 22.719 7.648 0.581 1 92.12 8 GLU B N 1
ATOM 2008 C CA . GLU B 1 8 ? 21.359 8.125 0.385 1 92.12 8 GLU B CA 1
ATOM 2009 C C . GLU B 1 8 ? 20.438 7 -0.082 1 92.12 8 GLU B C 1
ATOM 2011 O O . GLU B 1 8 ? 19.312 6.863 0.407 1 92.12 8 GLU B O 1
ATOM 2016 N N . ALA B 1 9 ? 20.922 6.234 -1.004 1 94.44 9 ALA B N 1
ATOM 2017 C CA . ALA B 1 9 ? 20.125 5.137 -1.54 1 94.44 9 ALA B CA 1
ATOM 2018 C C . ALA B 1 9 ? 19.797 4.113 -0.455 1 94.44 9 ALA B C 1
ATOM 2020 O O . ALA B 1 9 ? 18.656 3.672 -0.329 1 94.44 9 ALA B O 1
ATOM 2021 N N . VAL B 1 10 ? 20.766 3.768 0.347 1 94.56 10 VAL B N 1
ATOM 2022 C CA . VAL B 1 10 ? 20.594 2.773 1.4 1 94.56 10 VAL B CA 1
ATOM 2023 C C . VAL B 1 10 ? 19.641 3.309 2.465 1 94.56 10 VAL B C 1
ATOM 2025 O O . VAL B 1 10 ? 18.734 2.594 2.914 1 94.56 10 VAL B O 1
ATOM 2028 N N . ARG B 1 11 ? 19.766 4.52 2.855 1 94.25 11 ARG B N 1
ATOM 2029 C CA . ARG B 1 11 ? 18.875 5.125 3.852 1 94.25 11 ARG B CA 1
ATOM 2030 C C . ARG B 1 11 ? 17.453 5.23 3.332 1 94.25 11 ARG B C 1
ATOM 2032 O O . ARG B 1 11 ? 16.5 5.055 4.09 1 94.25 11 ARG B O 1
ATOM 2039 N N . LEU B 1 12 ? 17.359 5.57 2.031 1 95.38 12 LEU B N 1
ATOM 2040 C CA . LEU B 1 12 ? 16.047 5.613 1.412 1 95.38 12 LEU B CA 1
ATOM 2041 C C . LEU B 1 12 ? 15.367 4.25 1.489 1 95.38 12 LEU B C 1
ATOM 2043 O O . LEU B 1 12 ? 14.195 4.152 1.854 1 95.38 12 LEU B O 1
ATOM 2047 N N . LEU B 1 13 ? 16.109 3.244 1.191 1 95.12 13 LEU B N 1
ATOM 2048 C CA . LEU B 1 13 ? 15.562 1.891 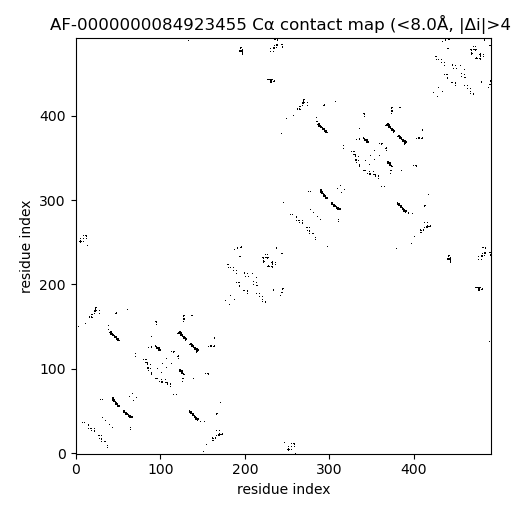1.246 1 95.12 13 LEU B CA 1
ATOM 2049 C C . LEU B 1 13 ? 15.125 1.538 2.662 1 95.12 13 LEU B C 1
ATOM 2051 O O . LEU B 1 13 ? 14.062 0.941 2.855 1 95.12 13 LEU B O 1
ATOM 2055 N N . GLU B 1 14 ? 15.891 1.913 3.629 1 95 14 GLU B N 1
ATOM 2056 C CA . GLU B 1 14 ? 15.562 1.643 5.027 1 95 14 GLU B CA 1
ATOM 2057 C C . GLU B 1 14 ? 14.305 2.391 5.457 1 95 14 GLU B C 1
ATOM 2059 O O . GLU B 1 14 ? 13.469 1.844 6.176 1 95 14 GLU B O 1
ATOM 2064 N N . LEU B 1 15 ? 14.203 3.574 5.043 1 96.94 15 LEU B N 1
ATOM 2065 C CA . LEU B 1 15 ? 13.039 4.387 5.375 1 96.94 15 LEU B CA 1
ATOM 2066 C C . LEU B 1 15 ? 11.773 3.818 4.73 1 96.94 15 LEU B C 1
ATOM 2068 O O . LEU B 1 15 ? 10.719 3.762 5.367 1 96.94 15 LEU B O 1
ATOM 2072 N N . ILE B 1 16 ? 11.93 3.465 3.488 1 95.62 16 ILE B N 1
ATOM 2073 C CA . ILE B 1 16 ? 10.812 2.861 2.779 1 95.62 16 ILE B CA 1
ATOM 2074 C C . ILE B 1 16 ? 10.375 1.584 3.494 1 95.62 16 ILE B C 1
ATOM 2076 O O . ILE B 1 16 ? 9.18 1.375 3.734 1 95.62 16 ILE B O 1
ATOM 2080 N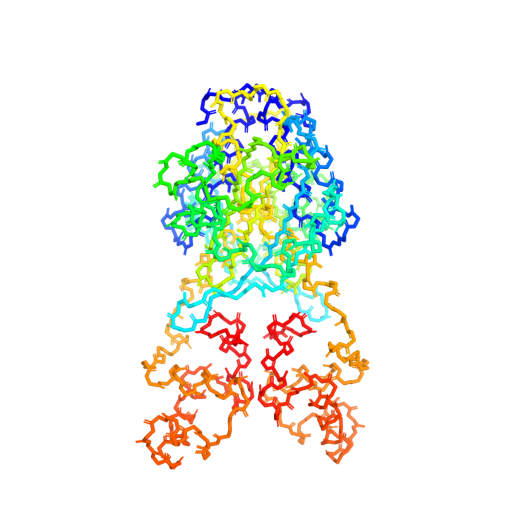 N . ASP B 1 17 ? 11.312 0.791 3.891 1 93.06 17 ASP B N 1
ATOM 2081 C CA . ASP B 1 17 ? 11.016 -0.444 4.609 1 93.06 17 ASP B CA 1
ATOM 2082 C C . ASP B 1 17 ? 10.352 -0.152 5.957 1 93.06 17 ASP B C 1
ATOM 2084 O O . ASP B 1 17 ? 9.375 -0.807 6.328 1 93.06 17 ASP B O 1
ATOM 2088 N N . ALA B 1 18 ? 10.852 0.778 6.703 1 94.75 18 ALA B N 1
ATOM 2089 C CA . ALA B 1 18 ? 10.297 1.162 7.996 1 94.75 18 ALA B CA 1
ATOM 2090 C C . ALA B 1 18 ? 8.867 1.671 7.848 1 94.75 18 ALA B C 1
ATOM 2092 O O . ALA B 1 18 ? 8.031 1.446 8.727 1 94.75 18 ALA B O 1
ATOM 2093 N N . SER B 1 19 ? 8.578 2.359 6.801 1 95.75 19 SER B N 1
ATOM 2094 C CA . SER B 1 19 ? 7.25 2.912 6.562 1 95.75 19 SER B CA 1
ATOM 2095 C C . SER B 1 19 ? 6.211 1.805 6.414 1 95.75 19 SER B C 1
ATOM 2097 O O . SER B 1 19 ? 5.055 1.979 6.801 1 95.75 19 SER B O 1
ATOM 2099 N N . ARG B 1 20 ? 6.621 0.724 5.859 1 88.88 20 ARG B N 1
ATOM 2100 C CA . ARG B 1 20 ? 5.703 -0.374 5.574 1 88.88 20 ARG B CA 1
ATOM 2101 C C . ARG B 1 20 ? 5.105 -0.938 6.859 1 88.88 20 ARG B C 1
ATOM 2103 O O . ARG B 1 20 ? 3.939 -1.335 6.883 1 88.88 20 ARG B O 1
ATOM 2110 N N . SER B 1 21 ? 5.863 -0.905 7.898 1 86.88 21 SER B N 1
ATOM 2111 C CA . SER B 1 21 ? 5.418 -1.501 9.156 1 86.88 21 SER B CA 1
ATOM 2112 C C . SER B 1 21 ? 4.914 -0.438 10.125 1 86.88 21 SER B C 1
ATOM 2114 O O . SER B 1 21 ? 4.543 -0.749 11.258 1 86.88 21 SER B O 1
ATOM 2116 N N . CYS B 1 22 ? 4.977 0.769 9.75 1 92.69 22 CYS B N 1
ATOM 2117 C CA . CYS B 1 22 ? 4.57 1.869 10.617 1 92.69 22 CYS B CA 1
ATOM 2118 C C . CYS B 1 22 ? 3.051 1.958 10.711 1 92.69 22 CYS B C 1
ATOM 2120 O O . CYS B 1 22 ? 2.373 2.172 9.703 1 92.69 22 CYS B O 1
ATOM 2122 N N . ALA B 1 23 ? 2.52 1.813 11.992 1 87.81 23 ALA B N 1
ATOM 2123 C CA . ALA B 1 23 ? 1.066 1.815 12.148 1 87.81 23 ALA B CA 1
ATOM 2124 C C . ALA B 1 23 ? 0.654 2.527 13.438 1 87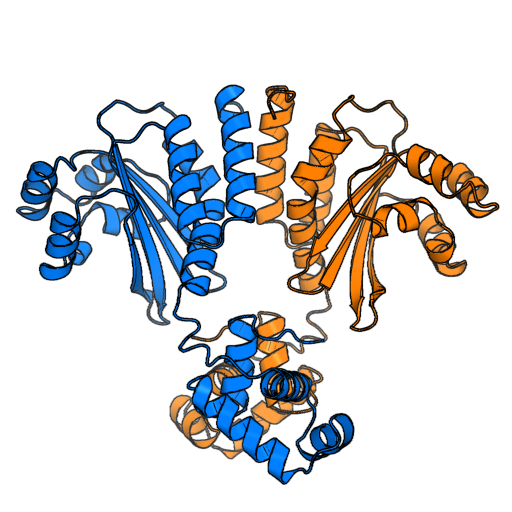.81 23 ALA B C 1
ATOM 2126 O O . ALA B 1 23 ? -0.495 2.424 13.867 1 87.81 23 ALA B O 1
ATOM 2127 N N . ASP B 1 24 ? 1.586 3.096 14.031 1 89.06 24 ASP B N 1
ATOM 2128 C CA . ASP B 1 24 ? 1.258 3.83 15.25 1 89.06 24 ASP B CA 1
ATOM 2129 C C . ASP B 1 24 ? 2.135 5.074 15.398 1 89.06 24 ASP B C 1
ATOM 2131 O O . ASP B 1 24 ? 3.084 5.262 14.633 1 89.06 24 ASP B O 1
ATOM 2135 N N . MET B 1 25 ? 1.796 5.801 16.453 1 88.25 25 MET B N 1
ATOM 2136 C CA . MET B 1 25 ? 2.426 7.109 16.609 1 88.25 25 MET B CA 1
ATOM 2137 C C . MET B 1 25 ? 3.906 6.961 16.953 1 88.25 25 MET B C 1
ATOM 2139 O O . MET B 1 25 ? 4.734 7.746 16.484 1 88.25 25 MET B O 1
ATOM 2143 N N . GLU B 1 26 ? 4.191 6.059 17.766 1 92 26 GLU B N 1
ATOM 2144 C CA . GLU B 1 26 ? 5.582 5.855 18.156 1 92 26 GLU B CA 1
ATOM 2145 C C . GLU B 1 26 ? 6.457 5.523 16.953 1 92 26 GLU B C 1
ATOM 2147 O O . GLU B 1 26 ? 7.531 6.102 16.781 1 92 26 GLU B O 1
ATOM 2152 N N . ARG B 1 27 ? 5.977 4.652 16.141 1 94.44 27 ARG B N 1
ATOM 2153 C CA . ARG B 1 27 ? 6.715 4.254 14.953 1 94.44 27 ARG B CA 1
ATOM 2154 C C . ARG B 1 27 ? 6.781 5.398 13.945 1 94.44 27 ARG B C 1
ATOM 2156 O O . ARG B 1 27 ? 7.777 5.547 13.234 1 94.44 27 ARG B O 1
ATOM 2163 N N . LEU B 1 28 ? 5.773 6.172 13.883 1 96.56 28 LEU B N 1
ATOM 2164 C CA . LEU B 1 28 ? 5.785 7.328 12.992 1 96.56 28 LEU B CA 1
ATOM 2165 C C . LEU B 1 28 ? 6.867 8.32 13.406 1 96.56 28 LEU B C 1
ATOM 2167 O O . LEU B 1 28 ? 7.621 8.812 12.562 1 96.56 28 LEU B O 1
ATOM 2171 N N . LYS B 1 29 ? 6.926 8.547 14.672 1 95 29 LYS B N 1
ATOM 2172 C CA . LYS B 1 29 ? 7.961 9.445 15.18 1 95 29 LYS B CA 1
ATOM 2173 C C . LYS B 1 29 ? 9.352 8.891 14.891 1 95 29 LYS B C 1
ATOM 2175 O O . LYS B 1 29 ? 10.258 9.641 14.523 1 95 29 LYS B O 1
ATOM 2180 N N . ARG B 1 30 ? 9.539 7.648 15.07 1 95.81 30 ARG B N 1
ATOM 2181 C CA . ARG B 1 30 ? 10.82 7.012 14.766 1 95.81 30 ARG B CA 1
ATOM 2182 C C . ARG B 1 30 ? 11.156 7.152 13.289 1 95.81 30 ARG B C 1
ATOM 2184 O O . ARG B 1 30 ? 12.328 7.316 12.922 1 95.81 30 ARG B O 1
ATOM 2191 N N . LEU B 1 31 ? 10.133 7.016 12.508 1 97.56 31 LEU B N 1
ATOM 2192 C CA . LEU B 1 31 ? 10.305 7.195 11.07 1 97.56 31 LEU B CA 1
ATOM 2193 C C . LEU B 1 31 ? 10.859 8.578 10.758 1 97.56 31 LEU B C 1
ATOM 2195 O O . LEU B 1 31 ? 11.797 8.719 9.969 1 97.56 31 LEU B O 1
ATOM 2199 N N . PHE B 1 32 ? 10.352 9.586 11.406 1 97.75 32 PHE B N 1
ATOM 2200 C CA . PHE B 1 32 ? 10.852 10.938 11.203 1 97.75 32 PHE B CA 1
ATOM 2201 C C . PHE B 1 32 ? 12.258 11.086 11.773 1 97.75 32 PHE B C 1
ATOM 2203 O O . PHE B 1 32 ? 13.078 11.836 11.227 1 97.75 32 PHE B O 1
ATOM 2210 N N . HIS B 1 33 ? 12.484 10.422 12.859 1 96.38 33 HIS B N 1
ATOM 2211 C CA . HIS B 1 33 ? 13.844 10.438 13.391 1 96.38 33 HIS B CA 1
ATOM 2212 C C . HIS B 1 33 ? 14.844 9.867 12.391 1 96.38 33 HIS B C 1
ATOM 2214 O O . HIS B 1 33 ? 15.914 10.438 12.172 1 96.38 33 HIS B O 1
ATOM 2220 N N . SER B 1 34 ? 14.477 8.797 11.805 1 96.62 34 SER B N 1
ATOM 2221 C CA . SER B 1 34 ? 15.32 8.188 10.781 1 96.62 34 SER B CA 1
ATOM 2222 C C . SER B 1 34 ? 15.484 9.117 9.578 1 96.62 34 SER B C 1
ATOM 2224 O O . SER B 1 34 ? 16.562 9.211 8.992 1 96.62 34 SER B O 1
ATOM 2226 N N . LEU B 1 35 ? 14.398 9.734 9.188 1 97.19 35 LEU B N 1
ATOM 2227 C CA . LEU B 1 35 ? 14.469 10.703 8.094 1 97.19 35 LEU B CA 1
ATOM 2228 C C . LEU B 1 35 ? 15.445 11.828 8.43 1 97.19 35 LEU B C 1
ATOM 2230 O O . LEU B 1 35 ? 16.188 12.289 7.555 1 97.19 35 LEU B O 1
ATOM 2234 N N . ASN B 1 36 ? 15.43 12.211 9.633 1 95.88 36 ASN B N 1
ATOM 2235 C CA . ASN B 1 36 ? 16.312 13.297 10.078 1 95.88 36 ASN B CA 1
ATOM 2236 C C . ASN B 1 36 ? 17.781 12.922 9.93 1 95.88 36 ASN B C 1
ATOM 2238 O O . ASN B 1 36 ? 18.625 13.797 9.773 1 95.88 36 ASN B O 1
ATOM 2242 N N . ASP B 1 37 ? 18.078 11.664 9.984 1 93.31 37 ASP B N 1
ATOM 2243 C CA . ASP B 1 37 ? 19.453 11.188 9.766 1 93.31 37 ASP B CA 1
ATOM 2244 C C . ASP B 1 37 ? 19.859 11.352 8.305 1 93.31 37 ASP B C 1
ATOM 2246 O O . ASP B 1 37 ? 21.047 11.5 8 1 93.31 37 ASP B O 1
ATOM 2250 N N . LEU B 1 38 ? 18.938 11.32 7.48 1 93.06 38 LEU B N 1
ATOM 2251 C CA . LEU B 1 38 ? 19.203 11.453 6.051 1 93.06 38 LEU B CA 1
ATOM 2252 C C . LEU B 1 38 ? 19.125 12.914 5.621 1 93.06 38 LEU B C 1
ATOM 2254 O O . LEU B 1 38 ? 20.016 13.398 4.914 1 93.06 38 LEU B O 1
ATOM 2258 N N . LEU B 1 39 ? 18.047 13.562 6.016 1 93.62 39 LEU B N 1
ATOM 2259 C CA . LEU B 1 39 ? 17.812 14.984 5.789 1 93.62 39 LEU B CA 1
ATOM 2260 C C . LEU B 1 39 ? 17.609 15.719 7.113 1 93.62 39 LEU B C 1
ATOM 2262 O O . LEU B 1 39 ? 16.516 15.656 7.703 1 93.62 39 LEU B O 1
ATOM 2266 N N . SER B 1 40 ? 18.609 16.406 7.473 1 93.25 40 SER B N 1
ATOM 2267 C CA . SER B 1 40 ? 18.578 17.062 8.773 1 93.25 40 SER B CA 1
ATOM 2268 C C . SER B 1 40 ? 17.562 18.203 8.789 1 93.25 40 SER B C 1
ATOM 2270 O O . SER B 1 40 ? 17.609 19.094 7.945 1 93.25 40 SER B O 1
ATOM 2272 N N . PHE B 1 41 ? 16.641 18.125 9.656 1 95 41 PHE B N 1
ATOM 2273 C CA . PHE B 1 41 ? 15.656 19.172 9.852 1 95 41 PHE B CA 1
ATOM 2274 C C . PHE B 1 41 ? 15.461 19.469 11.336 1 95 41 PHE B C 1
ATOM 2276 O O . PHE B 1 41 ? 15.805 18.641 12.188 1 95 41 PHE B O 1
ATOM 2283 N N . ASP B 1 42 ? 14.867 20.609 11.641 1 95.31 42 ASP B N 1
ATOM 2284 C CA . ASP B 1 42 ? 14.719 21.062 13.023 1 95.31 42 ASP B CA 1
ATOM 2285 C C . ASP B 1 42 ? 13.367 20.656 13.594 1 95.31 42 ASP B C 1
ATOM 2287 O O . ASP B 1 42 ? 13.273 20.234 14.758 1 95.31 42 ASP B O 1
ATOM 2291 N N . MET B 1 43 ? 12.297 20.812 12.828 1 96.25 43 MET B N 1
ATOM 2292 C CA . MET B 1 43 ? 10.93 20.516 13.242 1 96.25 43 MET B CA 1
ATOM 2293 C C . MET B 1 43 ? 10.141 19.891 12.094 1 96.25 43 MET B C 1
ATOM 2295 O O . MET B 1 43 ? 10.438 20.141 10.922 1 96.25 43 MET B O 1
ATOM 2299 N N . ALA B 1 44 ? 9.172 19.141 12.516 1 97.94 44 ALA B N 1
ATOM 2300 C CA . ALA B 1 44 ? 8.336 18.5 11.492 1 97.94 44 ALA B CA 1
ATOM 2301 C C . ALA B 1 44 ? 6.895 18.375 11.961 1 97.94 44 ALA B C 1
ATOM 2303 O O . ALA B 1 44 ? 6.633 18.266 13.164 1 97.94 44 ALA B O 1
ATOM 2304 N N . VAL B 1 45 ? 5.965 18.469 11.023 1 97.31 45 VAL B N 1
ATOM 2305 C CA . VAL B 1 45 ? 4.539 18.234 11.234 1 97.31 45 VAL B CA 1
ATOM 2306 C C . VAL B 1 45 ? 3.938 17.562 10 1 97.31 45 VAL B C 1
ATOM 2308 O O . VAL B 1 45 ? 4.48 17.688 8.898 1 97.31 45 VAL B O 1
ATOM 2311 N N . CYS B 1 46 ? 2.939 16.781 10.227 1 97.25 46 CYS B N 1
ATOM 2312 C CA . CYS B 1 46 ? 2.254 16.188 9.086 1 97.25 46 CYS B CA 1
ATOM 2313 C C . CYS B 1 46 ? 0.75 16.125 9.328 1 97.25 46 CYS B C 1
ATOM 2315 O O . CYS B 1 46 ? 0.286 16.328 10.445 1 97.25 46 CYS B O 1
ATOM 2317 N N . GLY B 1 47 ? 0.054 15.945 8.234 1 93.75 47 GLY B N 1
ATOM 2318 C CA . GLY B 1 47 ? -1.396 15.906 8.32 1 93.75 47 GLY B CA 1
ATOM 2319 C C . GLY B 1 47 ? -2.043 15.172 7.16 1 93.75 47 GLY B C 1
ATOM 2320 O O . GLY B 1 47 ? -1.403 14.938 6.133 1 93.75 47 GLY B O 1
ATOM 2321 N N . THR B 1 48 ? -3.219 14.789 7.422 1 92.5 48 THR B N 1
ATOM 2322 C CA . THR B 1 48 ? -4.035 14.148 6.395 1 92.5 48 THR B CA 1
ATOM 2323 C C . THR B 1 48 ? -5.242 15.008 6.047 1 92.5 48 THR B C 1
ATOM 2325 O O . THR B 1 48 ? -5.703 15.805 6.871 1 92.5 48 THR B O 1
ATOM 2328 N N . ALA B 1 49 ? -5.609 14.867 4.832 1 86.19 49 ALA B N 1
ATOM 2329 C CA . ALA B 1 49 ? -6.812 15.539 4.352 1 86.19 49 ALA B CA 1
ATOM 2330 C C . ALA B 1 49 ? -7.598 14.648 3.398 1 86.19 49 ALA B C 1
ATOM 2332 O O . ALA B 1 49 ? -7.09 13.633 2.926 1 86.19 49 ALA B O 1
ATOM 2333 N N . ARG B 1 50 ? -8.789 15.031 3.211 1 81.94 50 ARG B N 1
ATOM 2334 C CA . ARG B 1 50 ? -9.648 14.367 2.24 1 81.94 50 ARG B CA 1
ATOM 2335 C C . ARG B 1 50 ? -10.344 15.375 1.337 1 81.94 50 ARG B C 1
ATOM 2337 O O . ARG B 1 50 ? -10.719 16.469 1.784 1 81.94 50 ARG B O 1
ATOM 2344 N N . PHE B 1 51 ? -10.445 14.953 0.164 1 76.69 51 PHE B N 1
ATOM 2345 C CA . PHE B 1 51 ? -11.18 15.781 -0.782 1 76.69 51 PHE B CA 1
ATOM 2346 C C . PHE B 1 51 ? -12.602 15.273 -0.971 1 76.69 51 PHE B C 1
ATOM 2348 O O . PHE B 1 51 ? -12.82 14.062 -1.059 1 76.69 51 PHE B O 1
ATOM 2355 N N . ASP B 1 52 ? -13.5 16.172 -0.887 1 65.38 52 ASP B N 1
ATOM 2356 C CA . ASP B 1 52 ? -14.883 15.758 -1.135 1 65.38 52 ASP B CA 1
ATOM 2357 C C . ASP B 1 52 ? -15.195 15.773 -2.629 1 65.38 52 ASP B C 1
ATOM 2359 O O . ASP B 1 52 ? -14.312 16.016 -3.453 1 65.38 52 ASP B O 1
ATOM 2363 N N . GLY B 1 53 ? -16.453 15.391 -2.941 1 63.88 53 GLY B N 1
ATOM 2364 C CA . GLY B 1 53 ? -16.875 15.273 -4.328 1 63.88 53 GLY B CA 1
ATOM 2365 C C . GLY B 1 53 ? -16.766 16.578 -5.094 1 63.88 53 GLY B C 1
ATOM 2366 O O . GLY B 1 53 ? -16.594 16.578 -6.316 1 63.88 53 GLY B O 1
ATOM 2367 N N . ALA B 1 54 ? -16.844 17.672 -4.367 1 64.94 54 ALA B N 1
ATOM 2368 C CA . ALA B 1 54 ? -16.766 18.984 -4.992 1 64.94 54 ALA B CA 1
ATOM 2369 C C . ALA B 1 54 ? -15.312 19.438 -5.133 1 64.94 54 ALA B C 1
ATOM 2371 O O . ALA B 1 54 ? -15.039 20.516 -5.672 1 64.94 54 ALA B O 1
ATOM 2372 N N . GLY B 1 55 ? -14.375 18.672 -4.668 1 73.19 55 GLY B N 1
ATOM 2373 C CA . GLY B 1 55 ? -12.961 19.016 -4.758 1 73.19 55 GLY B CA 1
ATOM 2374 C C . GLY B 1 55 ? -12.469 19.844 -3.588 1 73.19 55 GLY B C 1
ATOM 2375 O O . GLY B 1 55 ? -11.352 20.359 -3.615 1 73.19 55 GLY B O 1
ATOM 2376 N N . THR B 1 56 ? -13.305 19.984 -2.664 1 75.25 56 THR B N 1
ATOM 2377 C CA . THR B 1 56 ? -12.922 20.734 -1.479 1 75.25 56 THR B CA 1
ATOM 2378 C C . THR B 1 56 ? -12.094 19.875 -0.53 1 75.25 56 THR B C 1
ATOM 2380 O O . THR B 1 56 ? -12.484 18.75 -0.205 1 75.25 56 THR B O 1
ATOM 2383 N N . MET B 1 57 ? -10.953 20.484 -0.125 1 79.31 57 MET B N 1
ATOM 2384 C CA . MET B 1 57 ? -10.062 19.75 0.779 1 79.31 57 MET B CA 1
ATOM 2385 C C . MET B 1 57 ? -10.484 19.953 2.23 1 79.31 57 MET B C 1
ATOM 2387 O O . MET B 1 57 ? -10.641 21.094 2.686 1 79.31 57 MET B O 1
ATOM 2391 N N . ASN B 1 58 ? -10.609 18.859 2.896 1 77.31 58 ASN B N 1
ATOM 2392 C CA . ASN B 1 58 ? -10.906 18.891 4.324 1 77.31 58 ASN B CA 1
ATOM 2393 C C . ASN B 1 58 ? -9.789 18.25 5.141 1 77.31 58 ASN B C 1
ATOM 2395 O O . ASN B 1 58 ? -9.508 17.062 4.992 1 77.31 58 ASN B O 1
ATOM 2399 N N . ALA B 1 59 ? -9.273 19.125 5.938 1 79.31 59 ALA B N 1
ATOM 2400 C CA . ALA B 1 59 ? -8.242 18.594 6.82 1 79.31 59 ALA B CA 1
ATOM 2401 C C . ALA B 1 59 ? -8.828 17.562 7.789 1 79.31 59 ALA B C 1
ATOM 2403 O O . ALA B 1 59 ? -9.922 17.766 8.328 1 79.31 59 ALA B O 1
ATOM 2404 N N . GLN B 1 60 ? -8.133 16.531 7.957 1 77.19 60 GLN B N 1
ATOM 2405 C CA . GLN B 1 60 ? -8.625 15.5 8.852 1 77.19 60 GLN B CA 1
ATOM 2406 C C . GLN B 1 60 ? -7.852 15.484 10.164 1 77.19 60 GLN B C 1
ATOM 2408 O O . GLN B 1 60 ? -8.43 15.672 11.234 1 77.19 60 GLN B O 1
ATOM 2413 N N . GLN B 1 61 ? -6.594 15.258 10.062 1 84.31 61 GLN B N 1
ATOM 2414 C CA . GLN B 1 61 ? -5.766 15.141 11.258 1 84.31 61 GLN B CA 1
ATOM 2415 C C . GLN B 1 61 ? -4.398 15.781 11.047 1 84.31 61 GLN B C 1
ATOM 2417 O O . GLN B 1 61 ? -3.809 15.664 9.977 1 84.31 61 GLN B O 1
ATOM 2422 N N . ILE B 1 62 ? -4.02 16.5 12.086 1 88.38 62 ILE B N 1
ATOM 2423 C CA . ILE B 1 62 ? -2.662 17.031 12.148 1 88.38 62 ILE B CA 1
ATOM 2424 C C . ILE B 1 62 ? -1.864 16.297 13.219 1 88.38 62 ILE B C 1
ATOM 2426 O O . ILE B 1 62 ? -2.338 16.125 14.344 1 88.38 62 ILE B O 1
ATOM 2430 N N . ILE B 1 63 ? -0.749 15.867 12.828 1 92.69 63 ILE B N 1
ATOM 2431 C CA . ILE B 1 63 ? 0.127 15.172 13.766 1 92.69 63 ILE B CA 1
ATOM 2432 C C . ILE B 1 63 ? 1.41 15.977 13.969 1 92.69 63 ILE B C 1
ATOM 2434 O O . ILE B 1 63 ? 2.164 16.203 13.016 1 92.69 63 ILE B O 1
ATOM 2438 N N . ASN B 1 64 ? 1.571 16.312 15.211 1 94.56 64 ASN B N 1
ATOM 2439 C CA . ASN B 1 64 ? 2.775 17.062 15.555 1 94.56 64 ASN B CA 1
ATOM 2440 C C . ASN B 1 64 ? 3.957 16.125 15.82 1 94.56 64 ASN B C 1
ATOM 2442 O O . ASN B 1 64 ? 3.896 15.281 16.703 1 94.56 64 ASN B O 1
ATOM 2446 N N . ILE B 1 65 ? 4.945 16.328 15.094 1 96.06 65 ILE B N 1
ATOM 2447 C CA . ILE B 1 65 ? 6.164 15.562 15.352 1 96.06 65 ILE B CA 1
ATOM 2448 C C . ILE B 1 65 ? 7.059 16.344 16.312 1 96.06 65 ILE B C 1
ATOM 2450 O O . ILE B 1 65 ? 7.5 15.805 17.328 1 96.06 65 ILE B O 1
ATOM 2454 N N . SER B 1 66 ? 7.266 17.656 16 1 95.94 66 SER B N 1
ATOM 2455 C CA . SER B 1 66 ? 8.148 18.391 16.906 1 95.94 66 SER B CA 1
ATOM 2456 C C . SER B 1 66 ? 7.957 19.906 16.75 1 95.94 66 SER B C 1
ATOM 2458 O O . SER B 1 66 ? 8.836 20.688 17.109 1 95.94 66 SER B O 1
ATOM 2460 N N . TYR B 1 67 ? 6.867 20.344 16.141 1 95.69 67 TYR B N 1
ATOM 2461 C CA . TYR B 1 67 ? 6.555 21.766 16.094 1 95.69 67 TYR B CA 1
ATOM 2462 C C . TYR B 1 67 ? 6.168 22.297 17.469 1 95.69 67 TYR B C 1
ATOM 2464 O O . TYR B 1 67 ? 5.664 21.562 18.312 1 95.69 67 TYR B O 1
ATOM 2472 N N . PRO B 1 68 ? 6.383 23.609 17.641 1 93.12 68 PRO B N 1
ATOM 2473 C CA . PRO B 1 68 ? 5.844 24.188 18.875 1 93.12 68 PRO B CA 1
ATOM 2474 C C . PRO B 1 68 ? 4.32 24.125 18.938 1 93.12 68 PRO B C 1
ATOM 2476 O O . PRO B 1 68 ? 3.641 24.562 18.016 1 93.12 68 PRO B O 1
ATOM 2479 N N . GLU B 1 69 ? 3.75 23.625 20.047 1 91.06 69 GLU B N 1
ATOM 2480 C CA . GLU B 1 69 ? 2.307 23.469 20.203 1 91.06 69 GLU B CA 1
ATOM 2481 C C . GLU B 1 69 ? 1.598 24.828 20.109 1 91.06 69 GLU B C 1
ATOM 2483 O O . GLU B 1 69 ? 0.498 24.906 19.562 1 91.06 69 GLU B O 1
ATOM 2488 N N . GLU B 1 70 ? 2.203 25.781 20.641 1 89.62 70 GLU B N 1
ATOM 2489 C CA . GLU B 1 70 ? 1.625 27.125 20.609 1 89.62 70 GLU B CA 1
ATOM 2490 C C . GLU B 1 70 ? 1.429 27.609 19.172 1 89.62 70 GLU B C 1
ATOM 2492 O O . GLU B 1 70 ? 0.43 28.266 18.875 1 89.62 70 GLU B O 1
ATOM 2497 N N . TRP B 1 71 ? 2.377 27.312 18.359 1 93.38 71 TRP B N 1
ATOM 2498 C CA . TRP B 1 71 ? 2.254 27.688 16.969 1 93.38 71 TRP B CA 1
ATOM 2499 C C . TRP B 1 71 ? 1.085 26.969 16.297 1 93.38 71 TRP B C 1
ATOM 2501 O O . TRP B 1 71 ? 0.301 27.578 15.57 1 93.38 71 TRP B O 1
ATOM 2511 N N . LEU B 1 72 ? 1.008 25.703 16.516 1 91.81 72 LEU B N 1
ATOM 2512 C CA . LEU B 1 72 ? -0.062 24.922 15.906 1 91.81 72 LEU B CA 1
ATOM 2513 C C . LEU B 1 72 ? -1.429 25.406 16.375 1 91.81 72 LEU B C 1
ATOM 2515 O O . LEU B 1 72 ? -2.379 25.453 15.586 1 91.81 72 LEU B O 1
ATOM 2519 N N . SER B 1 73 ? -1.517 25.766 17.672 1 87 73 SER B N 1
ATOM 2520 C CA . SER B 1 73 ? -2.748 26.344 18.188 1 87 73 SER B CA 1
ATOM 2521 C C . SER B 1 73 ? -3.088 27.656 17.5 1 87 73 SER B C 1
ATOM 2523 O O . SER B 1 73 ? -4.234 27.875 17.109 1 87 73 SER B O 1
ATOM 2525 N N . LEU B 1 74 ? -2.092 28.516 17.375 1 89 74 LEU B N 1
ATOM 2526 C CA . LEU B 1 74 ? -2.277 29.781 16.703 1 89 74 LEU B CA 1
ATOM 2527 C C . LEU B 1 74 ? -2.684 29.578 15.25 1 89 74 LEU B C 1
ATOM 2529 O O . LEU B 1 74 ? -3.568 30.281 14.742 1 89 74 LEU B O 1
ATOM 2533 N N . TYR B 1 75 ? -2.047 28.625 14.633 1 92.81 75 TYR B N 1
ATOM 2534 C CA . TYR B 1 75 ? -2.312 28.297 13.234 1 92.81 75 TYR B CA 1
ATOM 2535 C C . TYR B 1 75 ? -3.773 27.922 13.031 1 92.81 75 TYR B C 1
ATOM 2537 O O . TYR B 1 75 ? -4.414 28.375 12.078 1 92.81 75 TYR B O 1
ATOM 2545 N N . ALA B 1 76 ? -4.254 27.125 13.938 1 86.5 76 ALA B N 1
ATOM 2546 C CA . ALA B 1 76 ? -5.645 26.688 13.891 1 86.5 76 ALA B CA 1
ATOM 2547 C C . ALA B 1 76 ? -6.594 27.828 14.219 1 86.5 76 ALA B C 1
ATOM 2549 O O . ALA B 1 76 ? -7.582 28.047 13.516 1 86.5 76 ALA B O 1
ATOM 2550 N N . GLU B 1 77 ? -6.32 28.531 15.242 1 84.56 77 GLU B N 1
ATOM 2551 C CA . GLU B 1 77 ? -7.168 29.609 15.742 1 84.56 77 GLU B CA 1
ATOM 2552 C C . GLU B 1 77 ? -7.383 30.688 14.68 1 84.56 77 GLU B C 1
ATOM 2554 O O . GLU B 1 77 ? -8.484 31.234 14.555 1 84.56 77 GLU B O 1
ATOM 2559 N N . HIS B 1 78 ? -6.379 30.938 13.914 1 89.25 78 HIS B N 1
ATOM 2560 C CA . HIS B 1 78 ? -6.438 32.031 12.945 1 89.25 78 HIS B CA 1
ATOM 2561 C C . HIS B 1 78 ? -6.77 31.5 11.555 1 89.25 78 HIS B C 1
ATOM 2563 O O . HIS B 1 78 ? -6.773 32.281 10.586 1 89.25 78 HIS B O 1
ATOM 2569 N N . ASP B 1 79 ? -6.875 30.203 11.414 1 89.5 79 ASP B N 1
ATOM 2570 C CA . ASP B 1 79 ? -7.145 29.562 10.133 1 89.5 79 ASP B CA 1
ATOM 2571 C C . ASP B 1 79 ? -6.078 29.922 9.102 1 89.5 79 ASP B C 1
ATOM 2573 O O . ASP B 1 79 ? -6.398 30.359 8 1 89.5 79 ASP B O 1
ATOM 2577 N N . PHE B 1 80 ? -4.859 29.812 9.484 1 92.69 80 PHE B N 1
ATOM 2578 C CA . PHE B 1 80 ? -3.75 30.219 8.633 1 92.69 80 PHE B CA 1
ATOM 2579 C C . PHE B 1 80 ? -3.664 29.328 7.398 1 92.69 80 PHE B C 1
ATOM 2581 O O . PHE B 1 80 ? -3.012 29.672 6.414 1 92.69 80 PHE B O 1
ATOM 2588 N N . ALA B 1 81 ? -4.297 28.172 7.426 1 90.69 81 ALA B N 1
ATOM 2589 C CA . ALA B 1 81 ? -4.316 27.281 6.262 1 90.69 81 ALA B CA 1
ATOM 2590 C C . ALA B 1 81 ? -4.879 28 5.039 1 90.69 81 ALA B C 1
ATOM 2592 O O . ALA B 1 81 ? -4.461 27.75 3.91 1 90.69 81 ALA B O 1
ATOM 2593 N N . ALA B 1 82 ? -5.754 28.859 5.277 1 88.38 82 ALA B N 1
ATOM 2594 C CA . ALA B 1 82 ? -6.449 29.562 4.207 1 88.38 82 ALA B CA 1
ATOM 2595 C C . ALA B 1 82 ? -5.516 30.547 3.508 1 88.38 82 ALA B C 1
ATOM 2597 O O . ALA B 1 82 ? -5.711 30.875 2.334 1 88.38 82 ALA B O 1
ATOM 2598 N N . VAL B 1 83 ? -4.484 31 4.199 1 92.81 83 VAL B N 1
ATOM 2599 C CA . VAL B 1 83 ? -3.643 32.031 3.619 1 92.81 83 VAL B CA 1
ATOM 2600 C C . VAL B 1 83 ? -2.217 31.516 3.449 1 92.81 83 VAL B C 1
ATOM 2602 O O . VAL B 1 83 ? -1.362 32.188 2.881 1 92.81 83 VAL B O 1
ATOM 2605 N N . ASP B 1 84 ? -1.856 30.359 3.936 1 95.25 84 ASP B N 1
ATOM 2606 C CA . ASP B 1 84 ? -0.519 29.781 3.898 1 95.25 84 ASP B CA 1
ATOM 2607 C C . ASP B 1 84 ? -0.106 29.438 2.467 1 95.25 84 ASP B C 1
ATOM 2609 O O . ASP B 1 84 ? -0.657 28.516 1.857 1 95.25 84 ASP B O 1
ATOM 2613 N N . PRO B 1 85 ? 0.903 30.109 1.958 1 96 85 PRO B N 1
ATOM 2614 C CA . PRO B 1 85 ? 1.334 29.844 0.585 1 96 85 PRO B CA 1
ATOM 2615 C C . PRO B 1 85 ? 1.884 28.422 0.408 1 96 85 PRO B C 1
ATOM 2617 O O . PRO B 1 85 ? 1.813 27.875 -0.689 1 96 85 PRO B O 1
ATOM 2620 N N . VAL B 1 86 ? 2.428 27.891 1.42 1 96.25 86 VAL B N 1
ATOM 2621 C CA . VAL B 1 86 ? 2.99 26.547 1.369 1 96.25 86 VAL B CA 1
ATOM 2622 C C . VAL B 1 86 ? 1.878 25.531 1.125 1 96.25 86 VAL B C 1
ATOM 2624 O O . VAL B 1 86 ? 2.012 24.641 0.274 1 96.25 86 VAL B O 1
ATOM 2627 N N . VAL B 1 87 ? 0.781 25.688 1.839 1 94.5 87 VAL B N 1
ATOM 2628 C CA . VAL B 1 87 ? -0.367 24.797 1.663 1 94.5 87 VAL B CA 1
ATOM 2629 C C . VAL B 1 87 ? -0.947 24.984 0.262 1 94.5 87 VAL B C 1
ATOM 2631 O O . VAL B 1 87 ? -1.246 24 -0.421 1 94.5 87 VAL B O 1
ATOM 2634 N N . ARG B 1 88 ? -1.041 26.203 -0.143 1 93.19 88 ARG B N 1
ATOM 2635 C CA . ARG B 1 88 ? -1.578 26.484 -1.471 1 93.19 88 ARG B CA 1
ATOM 2636 C C . ARG B 1 88 ? -0.716 25.844 -2.557 1 93.19 88 ARG B C 1
ATOM 2638 O O . ARG B 1 88 ? -1.236 25.234 -3.49 1 93.19 88 ARG B O 1
ATOM 2645 N N . ALA B 1 89 ? 0.532 26.078 -2.447 1 95.38 89 ALA B N 1
ATOM 2646 C CA . ALA B 1 89 ? 1.456 25.484 -3.416 1 95.38 89 ALA B CA 1
ATOM 2647 C C . ALA B 1 89 ? 1.389 23.969 -3.389 1 95.38 89 ALA B C 1
ATOM 2649 O O . ALA B 1 89 ? 1.469 23.312 -4.434 1 95.38 89 ALA B O 1
ATOM 2650 N N . HIS B 1 90 ? 1.26 23.406 -2.24 1 95.06 90 HIS B N 1
ATOM 2651 C CA . HIS B 1 90 ? 1.252 21.953 -2.059 1 95.06 90 HIS B CA 1
ATOM 2652 C C . HIS B 1 90 ? 0.045 21.312 -2.742 1 95.06 90 HIS B C 1
ATOM 2654 O O . HIS B 1 90 ? 0.183 20.312 -3.449 1 95.06 90 HIS B O 1
ATOM 2660 N N . ILE B 1 91 ? -1.09 21.891 -2.545 1 91.19 91 ILE B N 1
ATOM 2661 C CA . ILE B 1 91 ? -2.328 21.297 -3.047 1 91.19 91 ILE B CA 1
ATOM 2662 C C . ILE B 1 91 ? -2.367 21.406 -4.57 1 91.19 91 ILE B C 1
ATOM 2664 O O . ILE B 1 91 ? -3.176 20.734 -5.223 1 91.19 91 ILE B O 1
ATOM 2668 N N . ALA B 1 92 ? -1.533 22.234 -5.094 1 90.38 92 ALA B N 1
ATOM 2669 C CA . ALA B 1 92 ? -1.497 22.391 -6.547 1 90.38 92 ALA B CA 1
ATOM 2670 C C . ALA B 1 92 ? -0.97 21.141 -7.227 1 90.38 92 ALA B C 1
ATOM 2672 O O . ALA B 1 92 ? -1.469 20.734 -8.281 1 90.38 92 ALA B O 1
ATOM 2673 N N . ASP B 1 93 ? 0.039 20.484 -6.633 1 91.06 93 ASP B N 1
ATOM 2674 C CA . ASP B 1 93 ? 0.548 19.312 -7.348 1 91.06 93 ASP B CA 1
ATOM 2675 C C . ASP B 1 93 ? 1.188 18.312 -6.383 1 91.06 93 ASP B C 1
ATOM 2677 O O . ASP B 1 93 ? 1.685 17.266 -6.805 1 91.06 93 ASP B O 1
ATOM 2681 N N . PHE B 1 94 ? 1.344 18.609 -5.199 1 94.06 94 PHE B N 1
ATOM 2682 C CA . PHE B 1 94 ? 1.777 17.734 -4.121 1 94.06 94 PHE B CA 1
ATOM 2683 C C . PHE B 1 94 ? 3.238 17.344 -4.297 1 94.06 94 PHE B C 1
ATOM 2685 O O . PHE B 1 94 ? 3.734 16.453 -3.609 1 94.06 94 PHE B O 1
ATOM 2692 N N . SER B 1 95 ? 3.949 17.984 -5.191 1 94.62 95 SER B N 1
ATOM 2693 C CA . SER B 1 95 ? 5.379 17.734 -5.324 1 94.62 95 SER B CA 1
ATOM 2694 C C . SER B 1 95 ? 6.164 18.375 -4.18 1 94.62 95 SER B C 1
ATOM 2696 O O . SER B 1 95 ? 5.723 19.375 -3.6 1 94.62 95 SER B O 1
ATOM 2698 N N . ALA B 1 96 ? 7.27 17.781 -3.887 1 96.75 96 ALA B N 1
ATOM 2699 C CA . ALA B 1 96 ? 8.141 18.344 -2.861 1 96.75 96 ALA B CA 1
ATOM 2700 C C . ALA B 1 96 ? 8.734 19.672 -3.32 1 96.75 96 ALA B C 1
ATOM 2702 O O . ALA B 1 96 ? 9.25 19.781 -4.438 1 96.75 96 ALA B O 1
ATOM 2703 N N . LYS B 1 97 ? 8.625 20.656 -2.467 1 93.69 97 LYS B N 1
ATOM 2704 C CA . LYS B 1 97 ? 9.18 21.969 -2.816 1 93.69 97 LYS B CA 1
ATOM 2705 C C . LYS B 1 97 ? 9.633 22.719 -1.57 1 93.69 97 LYS B C 1
ATOM 2707 O O . LYS B 1 97 ? 9.078 22.531 -0.487 1 93.69 97 LYS B O 1
ATOM 2712 N N . PRO B 1 98 ? 10.656 23.516 -1.818 1 95.38 98 PRO B N 1
ATOM 2713 C CA . PRO B 1 98 ? 11.016 24.422 -0.724 1 95.38 98 PRO B CA 1
ATOM 2714 C C . PRO B 1 98 ? 9.977 25.531 -0.507 1 95.38 98 PRO B C 1
ATOM 2716 O O . PRO B 1 98 ? 9.344 25.984 -1.464 1 95.38 98 PRO B O 1
ATOM 2719 N N . TRP B 1 99 ? 9.836 25.938 0.742 1 96.19 99 TRP B N 1
ATOM 2720 C CA . TRP B 1 99 ? 8.859 26.969 1.083 1 96.19 99 TRP B CA 1
ATOM 2721 C C . TRP B 1 99 ? 9.141 28.25 0.315 1 96.19 99 TRP B C 1
ATOM 2723 O O . TRP B 1 99 ? 8.211 29 -0.011 1 96.19 99 TRP B O 1
ATOM 2733 N N . SER B 1 100 ? 10.383 28.484 -0.03 1 93.62 100 SER B N 1
ATOM 2734 C CA . SER B 1 100 ? 10.766 29.703 -0.742 1 93.62 100 SER B CA 1
ATOM 2735 C C . SER B 1 100 ? 10.07 29.797 -2.094 1 93.62 100 SER B C 1
ATOM 2737 O O . SER B 1 100 ? 9.703 30.891 -2.535 1 93.62 100 SER B O 1
ATOM 2739 N N . GLU B 1 101 ? 9.891 28.688 -2.754 1 94.25 101 GLU B N 1
ATOM 2740 C CA . GLU B 1 101 ? 9.195 28.688 -4.039 1 94.25 101 GLU B CA 1
ATOM 2741 C C . GLU B 1 101 ? 7.727 29.062 -3.871 1 94.25 101 GLU B C 1
ATOM 2743 O O . GLU B 1 101 ? 7.16 29.75 -4.715 1 94.25 101 GLU B O 1
ATOM 2748 N N . ALA B 1 102 ? 7.137 28.594 -2.762 1 95.5 102 ALA B N 1
ATOM 2749 C CA . ALA B 1 102 ? 5.746 28.938 -2.471 1 95.5 102 ALA B CA 1
ATOM 2750 C C . ALA B 1 102 ? 5.598 30.438 -2.182 1 95.5 102 ALA B C 1
ATOM 2752 O O . ALA B 1 102 ? 4.668 31.078 -2.672 1 95.5 102 ALA B O 1
ATOM 2753 N N . TYR B 1 103 ? 6.566 30.953 -1.429 1 94.75 103 TYR B N 1
ATOM 2754 C CA . TYR B 1 103 ? 6.535 32.375 -1.093 1 94.75 103 TYR B CA 1
ATOM 2755 C C . TYR B 1 103 ? 6.672 33.219 -2.344 1 94.75 103 TYR B C 1
ATOM 2757 O O . TYR B 1 103 ? 6.039 34.281 -2.453 1 94.75 103 TYR B O 1
ATOM 2765 N N . LEU B 1 104 ? 7.5 32.781 -3.23 1 94.25 104 LEU B N 1
ATOM 2766 C CA . LEU B 1 104 ? 7.73 33.5 -4.473 1 94.25 104 LEU B CA 1
ATOM 2767 C C . LEU B 1 104 ? 6.48 33.5 -5.348 1 94.25 104 LEU B C 1
ATOM 2769 O O . LEU B 1 104 ? 6.117 34.5 -5.93 1 94.25 104 LEU B O 1
ATOM 2773 N N . LYS B 1 105 ? 5.836 32.438 -5.434 1 94.06 105 LYS B N 1
ATOM 2774 C CA . LYS B 1 105 ? 4.719 32.25 -6.352 1 94.06 105 LYS B CA 1
ATOM 2775 C C . LYS B 1 105 ? 3.428 32.812 -5.766 1 94.06 105 LYS B C 1
ATOM 2777 O O . LYS B 1 105 ? 2.609 33.375 -6.492 1 94.06 105 LYS B O 1
ATOM 2782 N N . TRP B 1 106 ? 3.229 32.688 -4.457 1 93.06 106 TRP B N 1
ATOM 2783 C CA . TRP B 1 106 ? 1.912 32.969 -3.895 1 93.06 106 TRP B CA 1
ATOM 2784 C C . TRP B 1 106 ? 1.985 34.094 -2.881 1 93.06 106 TRP B C 1
ATOM 2786 O O . TRP B 1 106 ? 0.982 34.438 -2.252 1 93.06 106 TRP B O 1
ATOM 2796 N N . GLY B 1 107 ? 3.131 34.625 -2.66 1 92.06 107 GLY B N 1
ATOM 2797 C CA . GLY B 1 107 ? 3.295 35.812 -1.825 1 92.06 107 GLY B CA 1
ATOM 2798 C C . GLY B 1 107 ? 3.68 35.5 -0.395 1 92.06 107 GLY B C 1
ATOM 2799 O O . GLY B 1 107 ? 3.934 34.312 -0.067 1 92.06 107 GLY B O 1
ATOM 2800 N N . ARG B 1 108 ? 3.836 36.562 0.308 1 91.94 108 ARG B N 1
ATOM 2801 C CA . ARG B 1 108 ? 4.242 36.5 1.708 1 91.94 108 ARG B CA 1
ATOM 2802 C C . ARG B 1 108 ? 3.213 37.156 2.611 1 91.94 108 ARG B C 1
ATOM 2804 O O . ARG B 1 108 ? 3.426 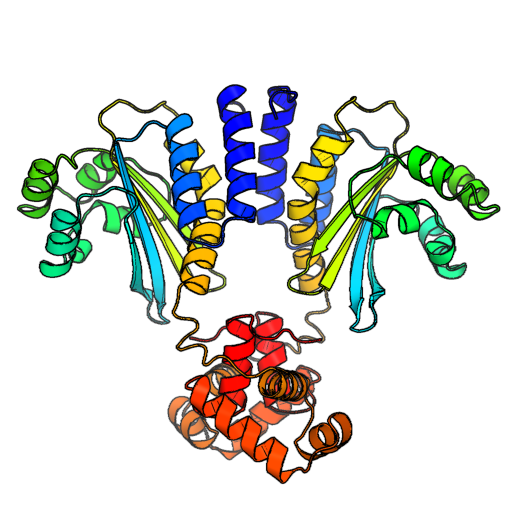38.281 3.072 1 91.94 108 ARG B O 1
ATOM 2811 N N . PRO B 1 109 ? 2.188 36.375 2.9 1 90.25 109 PRO B N 1
ATOM 2812 C CA . PRO B 1 109 ? 1.112 37 3.682 1 90.25 109 PRO B CA 1
ATOM 2813 C C . PRO B 1 109 ? 1.535 37.312 5.113 1 90.25 109 PRO B C 1
ATOM 2815 O O . PRO B 1 109 ? 2.1 36.469 5.801 1 90.25 109 PRO B O 1
ATOM 2818 N N . GLN B 1 110 ? 1.221 38.656 5.523 1 89.12 110 GLN B N 1
ATOM 2819 C CA . GLN B 1 110 ? 1.384 39.094 6.91 1 89.12 110 GLN B CA 1
ATOM 2820 C C . GLN B 1 110 ? 0.038 39.188 7.621 1 89.12 110 GLN B C 1
ATOM 2822 O O . GLN B 1 110 ? -0.967 39.562 7.02 1 89.12 110 GLN B O 1
ATOM 2827 N N . PRO B 1 111 ? -0.072 38.688 8.891 1 86.56 111 PRO B N 1
ATOM 2828 C CA . PRO B 1 111 ? 1.009 38.469 9.859 1 86.56 111 PRO B CA 1
ATOM 2829 C C . PRO B 1 111 ? 1.476 37.031 9.922 1 86.56 111 PRO B C 1
ATOM 2831 O O . PRO B 1 111 ? 2.357 36.688 10.719 1 86.56 111 PRO B O 1
ATOM 2834 N N . PHE B 1 112 ? 0.956 36.188 9.062 1 91.81 112 P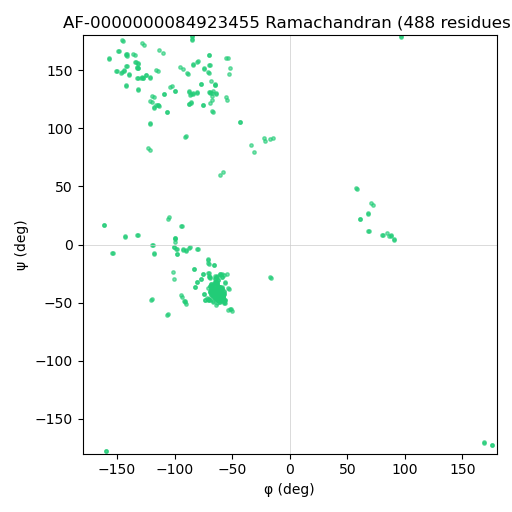HE B N 1
ATOM 2835 C CA . PHE B 1 112 ? 1.238 34.75 9.117 1 91.81 112 PHE B CA 1
ATOM 2836 C C . PHE B 1 112 ? 2.74 34.5 9.164 1 91.81 112 PHE B C 1
ATOM 2838 O O . PHE B 1 112 ? 3.242 33.844 10.094 1 91.81 112 PHE B O 1
ATOM 2845 N N . LEU B 1 113 ? 3.459 35 8.227 1 92.94 113 LEU B N 1
ATOM 2846 C CA . LEU B 1 113 ? 4.883 34.719 8.102 1 92.94 113 LEU B CA 1
ATOM 2847 C C . LEU B 1 113 ? 5.664 35.312 9.266 1 92.94 113 LEU B C 1
ATOM 2849 O O . LEU B 1 113 ? 6.617 34.688 9.758 1 92.94 113 LEU B O 1
ATOM 2853 N N . SER B 1 114 ? 5.258 36.562 9.664 1 92.5 114 SER B N 1
ATOM 2854 C CA . SER B 1 114 ? 5.93 37.188 10.797 1 92.5 114 SER B CA 1
ATOM 2855 C C . SER B 1 114 ? 5.77 36.344 12.062 1 92.5 114 SER B C 1
ATOM 2857 O O . SER B 1 114 ? 6.727 36.156 12.82 1 92.5 114 SER B O 1
ATOM 2859 N N . LEU B 1 115 ? 4.598 35.844 12.281 1 91.81 115 LEU B N 1
ATOM 2860 C CA . LEU B 1 115 ? 4.336 35 13.445 1 91.81 115 LEU B CA 1
ATOM 2861 C C . LEU B 1 115 ? 5.102 33.688 13.352 1 91.81 115 LEU B C 1
ATOM 2863 O O . LEU B 1 115 ? 5.664 33.219 14.352 1 91.81 115 LEU B O 1
ATOM 2867 N N . ALA B 1 116 ? 5.113 33.094 12.195 1 94.38 116 ALA B N 1
ATOM 2868 C CA . ALA B 1 116 ? 5.867 31.859 11.992 1 94.38 116 ALA B CA 1
ATOM 2869 C C . ALA B 1 116 ? 7.348 32.062 12.312 1 94.38 116 ALA B C 1
ATOM 2871 O O . ALA B 1 116 ? 7.969 31.219 12.961 1 94.38 116 ALA B O 1
ATOM 2872 N N . GLU B 1 117 ? 7.887 33.156 11.883 1 92.56 117 GLU B N 1
ATOM 2873 C CA . GLU B 1 117 ? 9.297 33.5 12.102 1 92.56 117 GLU B CA 1
ATOM 2874 C C . GLU B 1 117 ? 9.602 33.625 13.594 1 92.56 117 GLU B C 1
ATOM 2876 O O . GLU B 1 117 ? 10.703 33.281 14.031 1 92.56 117 GLU B O 1
ATOM 2881 N N . ASP B 1 118 ? 8.648 34.156 14.297 1 93.12 118 ASP B N 1
ATOM 2882 C CA . ASP B 1 118 ? 8.812 34.281 15.734 1 93.12 118 ASP B CA 1
ATOM 2883 C C . ASP B 1 118 ? 9.039 32.938 16.391 1 93.12 118 ASP B C 1
ATOM 2885 O O . ASP B 1 118 ? 9.672 32.844 17.453 1 93.12 118 ASP B O 1
ATOM 2889 N N . PHE B 1 119 ? 8.555 31.906 15.742 1 94.12 119 PHE B N 1
ATOM 2890 C CA . PHE B 1 119 ? 8.711 30.562 16.297 1 94.12 119 PHE B CA 1
ATOM 2891 C C . PHE B 1 119 ? 9.867 29.828 15.633 1 94.12 119 PHE B C 1
ATOM 2893 O O . PHE B 1 119 ? 10.047 28.625 15.836 1 94.12 119 PHE B O 1
ATOM 2900 N N . GLY B 1 120 ? 10.562 30.547 14.789 1 93.06 120 GLY B N 1
ATOM 2901 C CA . GLY B 1 120 ? 11.711 29.953 14.117 1 93.06 120 GLY B CA 1
ATOM 2902 C C . GLY B 1 120 ? 11.344 29.203 12.859 1 93.06 120 GLY B C 1
ATOM 2903 O O . GLY B 1 120 ? 12.172 28.469 12.305 1 93.06 120 GLY B O 1
ATOM 2904 N N . ILE B 1 121 ? 10.156 29.25 12.391 1 94.62 121 ILE B N 1
ATOM 2905 C CA . ILE B 1 121 ? 9.68 28.594 11.18 1 94.62 121 ILE B CA 1
ATOM 2906 C C . ILE B 1 121 ? 9.844 29.516 9.977 1 94.62 121 ILE B C 1
ATOM 2908 O O . ILE B 1 121 ? 8.977 30.359 9.711 1 94.62 121 ILE B O 1
ATOM 2912 N N . ARG B 1 122 ? 10.969 29.375 9.281 1 91.19 122 ARG B N 1
ATOM 2913 C CA . ARG B 1 122 ? 11.336 30.344 8.242 1 91.19 122 ARG B CA 1
ATOM 2914 C C . ARG B 1 122 ? 11.477 29.656 6.887 1 91.19 122 ARG B C 1
ATOM 2916 O O . ARG B 1 122 ? 11.008 30.188 5.871 1 91.19 122 ARG B O 1
ATOM 2923 N N . LYS B 1 123 ? 12.211 28.562 6.945 1 93.56 123 LYS B N 1
ATOM 2924 C CA . LYS B 1 123 ? 12.484 27.797 5.727 1 93.56 123 LYS B CA 1
ATOM 2925 C C . LYS B 1 123 ? 12.219 26.312 5.926 1 93.56 123 LYS B C 1
ATOM 2927 O O . LYS B 1 123 ? 12.289 25.812 7.047 1 93.56 123 LYS B O 1
ATOM 2932 N N . GLY B 1 124 ? 11.883 25.719 4.812 1 96 124 GLY B N 1
ATOM 2933 C CA . GLY B 1 124 ? 11.609 24.281 4.902 1 96 124 GLY B CA 1
ATOM 2934 C C . GLY B 1 124 ? 11.133 23.688 3.598 1 96 124 GLY B C 1
ATOM 2935 O O . GLY B 1 124 ? 11.281 24.297 2.535 1 96 124 GLY B O 1
ATOM 2936 N N . TYR B 1 125 ? 10.742 22.453 3.703 1 96.62 125 TYR B N 1
ATOM 2937 C CA . TYR B 1 125 ? 10.195 21.719 2.576 1 96.62 125 TYR B CA 1
ATOM 2938 C C . TYR B 1 125 ? 8.852 21.094 2.938 1 96.62 125 TYR B C 1
ATOM 2940 O O . TYR B 1 125 ? 8.633 20.688 4.082 1 96.62 125 TYR B O 1
ATOM 2948 N N . SER B 1 126 ? 8.039 21.094 2.039 1 97.31 126 SER B N 1
ATOM 2949 C CA . SER B 1 126 ? 6.809 20.312 2.168 1 97.31 126 SER B CA 1
ATOM 2950 C C . SER B 1 126 ? 6.68 19.297 1.047 1 97.31 126 SER B C 1
ATOM 2952 O O . SER B 1 126 ? 7.133 19.531 -0.075 1 97.31 126 SER B O 1
ATOM 2954 N N . PHE B 1 127 ? 6.145 18.141 1.354 1 97.75 127 PHE B N 1
ATOM 2955 C CA . PHE B 1 127 ? 5.887 17.078 0.393 1 97.75 127 PHE B CA 1
ATOM 2956 C C . PHE B 1 127 ? 4.668 16.266 0.805 1 97.75 127 PHE B C 1
ATOM 2958 O O . PHE B 1 127 ? 4.121 16.453 1.894 1 97.75 127 PHE B O 1
ATOM 2965 N N . GLY B 1 128 ? 4.16 15.477 -0.065 1 97.06 128 GLY B N 1
ATOM 2966 C CA . GLY B 1 128 ? 2.982 14.68 0.215 1 97.06 128 GLY B CA 1
ATOM 2967 C C . GLY B 1 128 ? 2.398 14.023 -1.021 1 97.06 128 GLY B C 1
ATOM 2968 O O . GLY B 1 128 ? 3.08 13.883 -2.039 1 97.06 128 GLY B O 1
ATOM 2969 N N . VAL B 1 129 ? 1.239 13.484 -0.783 1 95 129 VAL B N 1
ATOM 2970 C CA . VAL B 1 129 ? 0.592 12.742 -1.86 1 95 129 VAL B CA 1
ATOM 2971 C C . VAL B 1 129 ? -0.906 13.039 -1.864 1 95 129 VAL B C 1
ATOM 2973 O O . VAL B 1 129 ? -1.49 13.336 -0.818 1 95 129 VAL B O 1
ATOM 2976 N N . LEU B 1 130 ? -1.419 13.031 -3.057 1 90.69 130 LEU B N 1
ATOM 2977 C CA . LEU B 1 130 ? -2.857 12.875 -3.236 1 90.69 130 LEU B CA 1
ATOM 2978 C C . LEU B 1 130 ? -3.191 11.492 -3.771 1 90.69 130 LEU B C 1
ATOM 2980 O O . LEU B 1 130 ? -2.734 11.109 -4.852 1 90.69 130 LEU B O 1
ATOM 2984 N N . SER B 1 131 ? -3.85 10.75 -2.99 1 83.69 131 SER B N 1
ATOM 2985 C CA . SER B 1 131 ? -4.258 9.422 -3.426 1 83.69 131 SER B CA 1
ATOM 2986 C C . SER B 1 131 ? -5.598 9.461 -4.152 1 83.69 131 SER B C 1
ATOM 2988 O O . SER B 1 131 ? -6.609 9.875 -3.578 1 83.69 131 SER B O 1
ATOM 2990 N N . SER B 1 132 ? -5.59 9.031 -5.328 1 68.19 132 SER B N 1
ATOM 2991 C CA . SER B 1 132 ? -6.809 9.062 -6.133 1 68.19 132 SER B CA 1
ATOM 2992 C C . SER B 1 132 ? -7.777 7.961 -5.707 1 68.19 132 SER B C 1
ATOM 2994 O O . SER B 1 132 ? -8.984 8.086 -5.906 1 68.19 132 SER B O 1
ATOM 2996 N N . ASN B 1 133 ? -7.211 6.941 -5.141 1 62.75 133 ASN B N 1
ATOM 2997 C CA . ASN B 1 133 ? -8.023 5.777 -4.809 1 62.75 133 ASN B CA 1
ATOM 2998 C C . ASN B 1 133 ? -9.023 6.09 -3.697 1 62.75 133 ASN B C 1
ATOM 3000 O O . ASN B 1 133 ? -10.164 5.625 -3.732 1 62.75 133 ASN B O 1
ATOM 3004 N N . ASP B 1 134 ? -8.633 6.887 -2.82 1 62.56 134 ASP B N 1
ATOM 3005 C CA . ASP B 1 134 ? -9.508 7.141 -1.682 1 62.56 134 ASP B CA 1
ATOM 3006 C C . ASP B 1 134 ? -9.641 8.641 -1.411 1 62.56 134 ASP B C 1
ATOM 3008 O O . ASP B 1 134 ? -10.156 9.047 -0.367 1 62.56 134 ASP B O 1
ATOM 3012 N N . ARG B 1 135 ? -9.125 9.484 -2.291 1 74.06 135 ARG B N 1
ATOM 3013 C CA . ARG B 1 135 ? -9.211 10.945 -2.27 1 74.06 135 ARG B CA 1
ATOM 3014 C C . ARG B 1 135 ? -8.555 11.508 -1.011 1 74.06 135 ARG B C 1
ATOM 3016 O O . ARG B 1 135 ? -8.977 12.555 -0.507 1 74.06 135 ARG B O 1
ATOM 3023 N N . THR B 1 136 ? -7.691 10.695 -0.462 1 84 136 THR B N 1
ATOM 3024 C CA . THR B 1 136 ? -6.945 11.172 0.698 1 84 136 THR B CA 1
ATOM 3025 C C . THR B 1 136 ? -5.66 11.875 0.264 1 84 136 THR B C 1
ATOM 3027 O O . THR B 1 136 ? -5.102 11.562 -0.788 1 84 136 THR B O 1
ATOM 3030 N N . ALA B 1 137 ? -5.332 12.828 1.04 1 91.75 137 ALA B N 1
ATOM 3031 C CA . ALA B 1 137 ? -4.105 13.578 0.799 1 91.75 137 ALA B CA 1
ATOM 3032 C C . ALA B 1 137 ? -3.283 13.711 2.078 1 91.75 137 ALA B C 1
ATOM 3034 O O . ALA B 1 137 ? -3.811 13.547 3.182 1 91.75 137 ALA B O 1
ATOM 3035 N N . SER B 1 138 ? -2.066 13.898 1.888 1 95.88 138 SER B N 1
ATOM 3036 C CA . SER B 1 138 ? -1.176 14.141 3.016 1 95.88 138 SER B CA 1
ATOM 3037 C C . SER B 1 138 ? -0.263 15.336 2.748 1 95.88 138 SER B C 1
ATOM 3039 O O . SER B 1 138 ? 0.025 15.656 1.594 1 95.88 138 SER B O 1
ATOM 3041 N N . ILE B 1 139 ? 0.128 15.977 3.768 1 96.5 139 ILE B N 1
ATOM 3042 C CA . ILE B 1 139 ? 1.175 16.984 3.713 1 96.5 139 ILE B CA 1
ATOM 3043 C C . ILE B 1 139 ? 2.189 16.75 4.828 1 96.5 139 ILE B C 1
ATOM 3045 O O . ILE B 1 139 ? 1.813 16.438 5.961 1 96.5 139 ILE B O 1
ATOM 3049 N N . PHE B 1 140 ? 3.398 16.797 4.496 1 98.19 140 PHE B N 1
ATOM 3050 C CA . PHE B 1 140 ? 4.523 16.766 5.422 1 98.19 140 PHE B CA 1
ATOM 3051 C C . PHE B 1 140 ? 5.34 18.047 5.336 1 98.19 140 PHE B C 1
ATOM 3053 O O . PHE B 1 140 ? 5.734 18.469 4.246 1 98.19 140 PHE B O 1
ATOM 3060 N N . SER B 1 141 ? 5.566 18.688 6.465 1 97.31 141 SER B N 1
ATOM 3061 C CA . SER B 1 141 ? 6.336 19.938 6.512 1 97.31 141 SER B CA 1
ATOM 3062 C C . SER B 1 141 ? 7.57 19.781 7.395 1 97.31 141 SER B C 1
ATOM 3064 O O . SER B 1 141 ? 7.457 19.422 8.57 1 97.31 141 SER B O 1
ATOM 3066 N N . LEU B 1 142 ? 8.656 20.031 6.793 1 97.25 142 LEU B N 1
ATOM 3067 C CA . LEU B 1 142 ? 9.93 20 7.492 1 97.25 142 LEU B CA 1
ATOM 3068 C C . LEU B 1 142 ? 10.555 21.391 7.559 1 97.25 142 LEU B C 1
ATOM 3070 O O . LEU B 1 142 ? 10.812 22 6.523 1 97.25 142 LEU B O 1
ATOM 3074 N N . CYS B 1 143 ? 10.75 21.844 8.75 1 96.25 143 CYS B N 1
ATOM 3075 C CA . CYS B 1 143 ? 11.461 23.094 8.945 1 96.25 143 CYS B CA 1
ATOM 3076 C C . CYS B 1 143 ? 12.969 22.859 9.031 1 96.25 143 CYS B C 1
ATOM 3078 O O . CYS B 1 143 ? 13.414 21.984 9.773 1 96.25 143 CYS B O 1
ATOM 3080 N N . VAL B 1 144 ? 13.703 23.688 8.258 1 92.88 144 VAL B N 1
ATOM 3081 C CA . VAL B 1 144 ? 15.141 23.469 8.188 1 92.88 144 VAL B CA 1
ATOM 3082 C C . VAL B 1 144 ? 15.883 24.766 8.469 1 92.88 144 VAL B C 1
ATOM 3084 O O . VAL B 1 144 ? 15.391 25.859 8.141 1 92.88 144 VAL B O 1
ATOM 3087 N N . SER B 1 145 ? 17.031 24.641 9.164 1 84.56 145 SER B N 1
ATOM 3088 C CA . SER B 1 145 ? 17.859 25.812 9.422 1 84.56 145 SER B CA 1
ATOM 3089 C C . SER B 1 145 ? 19.047 25.859 8.453 1 84.56 145 SER B C 1
ATOM 3091 O O . SER B 1 145 ? 19.578 26.938 8.195 1 84.56 145 SER B O 1
ATOM 3093 N N . GLU B 1 146 ? 19.391 24.703 7.957 1 78.94 146 GLU B N 1
ATOM 3094 C CA . GLU B 1 146 ? 20.562 24.641 7.086 1 78.94 146 GLU B CA 1
ATOM 3095 C C . GLU B 1 146 ? 20.172 24.281 5.66 1 78.94 146 GLU B C 1
ATOM 3097 O O . GLU B 1 146 ? 19.016 23.922 5.398 1 78.94 146 GLU B O 1
ATOM 3102 N N . LYS B 1 147 ? 21.125 24.469 4.805 1 74.25 147 LYS B N 1
ATOM 3103 C CA . LYS B 1 147 ? 20.906 24.141 3.395 1 74.25 147 LYS B CA 1
ATOM 3104 C C . LYS B 1 147 ? 20.766 22.641 3.191 1 74.25 147 LYS B C 1
ATOM 3106 O O . LYS B 1 147 ? 21.406 21.844 3.889 1 74.25 147 LYS B O 1
ATOM 3111 N N . TYR B 1 148 ? 19.875 22.328 2.346 1 74.31 148 TYR B N 1
ATOM 3112 C CA . TYR B 1 148 ? 19.641 20.938 1.987 1 74.31 148 TYR B CA 1
ATOM 3113 C C . TYR B 1 148 ? 20.453 20.547 0.765 1 74.31 148 TYR B C 1
ATOM 3115 O O . TYR B 1 148 ? 20.844 21.406 -0.035 1 74.31 148 TYR B O 1
ATOM 3123 N N . PRO B 1 149 ? 20.719 19.266 0.85 1 77.69 149 PRO B N 1
ATOM 3124 C CA . PRO B 1 149 ? 21.312 18.766 -0.391 1 77.69 149 PRO B CA 1
ATOM 3125 C C . PRO B 1 149 ? 20.484 19.125 -1.626 1 77.69 149 PRO B C 1
ATOM 3127 O O . PRO B 1 149 ? 19.281 19.344 -1.523 1 77.69 149 PRO B O 1
ATOM 3130 N N . VAL B 1 150 ? 21.141 19.25 -2.729 1 83.19 150 VAL B N 1
ATOM 3131 C CA . VAL B 1 150 ? 20.562 19.672 -4 1 83.19 150 VAL B CA 1
ATOM 3132 C C . VAL B 1 150 ? 19.422 18.734 -4.383 1 83.19 150 VAL B C 1
ATOM 3134 O O . VAL B 1 150 ? 18.422 19.172 -4.977 1 83.19 150 VAL B O 1
ATOM 3137 N N . HIS B 1 151 ? 19.422 17.5 -3.934 1 90.19 151 HIS B N 1
ATOM 3138 C CA . HIS B 1 151 ? 18.438 16.531 -4.414 1 90.19 151 HIS B CA 1
ATOM 3139 C C . HIS B 1 151 ? 17.359 16.281 -3.363 1 90.19 151 HIS B C 1
ATOM 3141 O O . HIS B 1 151 ? 16.688 15.25 -3.402 1 90.19 151 HIS B O 1
ATOM 3147 N N . THR B 1 152 ? 17.172 17.25 -2.471 1 92.75 152 THR B N 1
ATOM 3148 C CA . THR B 1 152 ? 16.219 17.078 -1.377 1 92.75 152 THR B CA 1
ATOM 3149 C C . THR B 1 152 ? 14.805 16.875 -1.915 1 92.75 152 THR B C 1
ATOM 3151 O O . THR B 1 152 ? 14.102 15.961 -1.504 1 92.75 152 THR B O 1
ATOM 3154 N N . PRO B 1 153 ? 14.391 17.688 -2.926 1 93.75 153 PRO B N 1
ATOM 3155 C CA . PRO B 1 153 ? 13.031 17.5 -3.443 1 93.75 153 PRO B CA 1
ATOM 3156 C C . PRO B 1 153 ? 12.828 16.125 -4.07 1 93.75 153 PRO B C 1
ATOM 3158 O O . PRO B 1 153 ? 11.781 15.5 -3.869 1 93.75 153 PRO B O 1
ATOM 3161 N N . GLN B 1 154 ? 13.805 15.688 -4.75 1 94 154 GLN B N 1
ATOM 3162 C CA . GLN B 1 154 ? 13.703 14.375 -5.387 1 94 154 GLN B CA 1
ATOM 3163 C C . GLN B 1 154 ? 13.617 13.266 -4.348 1 94 154 GLN B C 1
ATOM 3165 O O . GLN B 1 154 ? 12.836 12.328 -4.496 1 94 154 GLN B O 1
ATOM 3170 N N . ILE B 1 155 ? 14.43 13.383 -3.338 1 95.06 155 ILE B N 1
ATOM 3171 C CA . ILE B 1 155 ? 14.445 12.398 -2.262 1 95.06 155 ILE B CA 1
ATOM 3172 C C . ILE B 1 155 ? 13.086 12.367 -1.567 1 95.06 155 ILE B C 1
ATOM 3174 O O . ILE B 1 155 ? 12.523 11.297 -1.349 1 95.06 155 ILE B O 1
ATOM 3178 N N . LEU B 1 156 ? 12.547 13.492 -1.296 1 96.81 156 LEU B N 1
ATOM 3179 C CA . LEU B 1 156 ? 11.266 13.594 -0.604 1 96.81 156 LEU B CA 1
ATOM 3180 C C . LEU B 1 156 ? 10.133 13.078 -1.479 1 96.81 156 LEU B C 1
ATOM 3182 O O . LEU B 1 156 ? 9.195 12.445 -0.981 1 96.81 156 LEU B O 1
ATOM 3186 N N . ASP B 1 157 ? 10.258 13.32 -2.758 1 95.88 157 ASP B N 1
ATOM 3187 C CA . ASP B 1 157 ? 9.242 12.812 -3.68 1 95.88 157 ASP B CA 1
ATOM 3188 C C . ASP B 1 157 ? 9.25 11.281 -3.717 1 95.88 157 ASP B C 1
ATOM 3190 O O . ASP B 1 157 ? 8.203 10.656 -3.844 1 95.88 157 ASP B O 1
ATOM 3194 N N . ILE B 1 158 ? 10.422 10.727 -3.625 1 94.69 158 ILE B N 1
ATOM 3195 C CA . ILE B 1 158 ? 10.531 9.273 -3.588 1 94.69 158 ILE B CA 1
ATOM 3196 C C . ILE B 1 158 ? 9.859 8.734 -2.326 1 94.69 158 ILE B C 1
ATOM 3198 O O . ILE B 1 158 ? 9.148 7.727 -2.375 1 94.69 158 ILE B O 1
ATOM 3202 N N . LEU B 1 159 ? 9.977 9.398 -1.214 1 97 159 LEU B N 1
ATOM 3203 C CA . LEU B 1 159 ? 9.516 8.93 0.087 1 97 159 LEU B CA 1
ATOM 3204 C C . LEU B 1 159 ? 8.031 9.211 0.271 1 97 159 LEU B C 1
ATOM 3206 O O . LEU B 1 159 ? 7.363 8.547 1.074 1 97 159 LEU B O 1
ATOM 3210 N N . ALA B 1 160 ? 7.484 10.133 -0.464 1 97.12 160 ALA B N 1
ATOM 3211 C CA . ALA B 1 160 ? 6.168 10.719 -0.213 1 97.12 160 ALA B CA 1
ATOM 3212 C C . ALA B 1 160 ? 5.09 9.641 -0.174 1 97.12 160 ALA B C 1
ATOM 3214 O O . ALA B 1 160 ? 4.312 9.562 0.781 1 97.12 160 ALA B O 1
ATOM 3215 N N . PRO B 1 161 ? 5.059 8.812 -1.14 1 94.56 161 PRO B N 1
ATOM 3216 C CA . PRO B 1 161 ? 3.984 7.82 -1.112 1 94.56 161 PRO B CA 1
ATOM 3217 C C . PRO B 1 161 ? 4.098 6.859 0.069 1 94.56 161 PRO B C 1
ATOM 3219 O O . PRO B 1 161 ? 3.082 6.414 0.609 1 94.56 161 PRO B O 1
ATOM 3222 N N . TYR B 1 162 ? 5.254 6.562 0.469 1 95.06 162 TYR B N 1
ATOM 3223 C CA . TYR B 1 162 ? 5.473 5.629 1.57 1 95.06 162 TYR B CA 1
ATOM 3224 C C . TYR B 1 162 ? 5.133 6.277 2.906 1 95.06 162 TYR B C 1
ATOM 3226 O O . TYR B 1 162 ? 4.488 5.66 3.758 1 95.06 162 TYR B O 1
ATOM 3234 N N . PHE B 1 163 ? 5.535 7.484 3.076 1 97.31 163 PHE B N 1
ATOM 3235 C CA . PHE B 1 163 ? 5.176 8.227 4.281 1 97.31 163 PHE B CA 1
ATOM 3236 C C . PHE B 1 163 ? 3.67 8.438 4.355 1 97.31 163 PHE B C 1
ATOM 3238 O O . PHE B 1 163 ? 3.084 8.406 5.438 1 97.31 163 PHE B O 1
ATOM 3245 N N . HIS B 1 164 ? 3.1 8.711 3.178 1 95.44 164 HIS B N 1
ATOM 3246 C CA . HIS B 1 164 ? 1.651 8.867 3.119 1 95.44 164 HIS B CA 1
ATOM 3247 C C . HIS B 1 164 ? 0.937 7.637 3.664 1 95.44 164 HIS B C 1
ATOM 3249 O O . HIS B 1 164 ? 0.04 7.754 4.504 1 95.44 164 HIS B O 1
ATOM 3255 N N . GLU B 1 165 ? 1.353 6.547 3.229 1 91 165 GLU B N 1
ATOM 3256 C CA . GLU B 1 165 ? 0.71 5.312 3.664 1 91 165 GLU B CA 1
ATOM 3257 C C . GLU B 1 165 ? 0.943 5.062 5.152 1 91 165 GLU B C 1
ATOM 3259 O O . GLU B 1 165 ? 0.034 4.633 5.863 1 91 165 GLU B O 1
ATOM 3264 N N . ALA B 1 166 ? 2.115 5.293 5.586 1 94.44 166 ALA B N 1
ATOM 3265 C CA . ALA B 1 166 ? 2.43 5.145 7.004 1 94.44 166 ALA B CA 1
ATOM 3266 C C . ALA B 1 166 ? 1.545 6.051 7.859 1 94.44 166 ALA B C 1
ATOM 3268 O O . ALA B 1 166 ? 0.978 5.609 8.859 1 94.44 166 ALA B O 1
ATOM 3269 N N . LEU B 1 167 ? 1.448 7.234 7.441 1 94.31 167 LEU B N 1
ATOM 3270 C CA . LEU B 1 167 ? 0.626 8.211 8.148 1 94.31 167 LEU B CA 1
ATOM 3271 C C . LEU B 1 167 ? -0.838 7.781 8.156 1 94.31 167 LEU B C 1
ATOM 3273 O O . LEU B 1 167 ? -1.501 7.84 9.195 1 94.31 167 LEU B O 1
ATOM 3277 N N . ARG B 1 168 ? -1.29 7.414 7.062 1 88.25 168 ARG B N 1
ATOM 3278 C CA . ARG B 1 168 ? -2.676 6.969 6.949 1 88.25 168 ARG B CA 1
ATOM 3279 C C . ARG B 1 168 ? -2.963 5.816 7.902 1 88.25 168 ARG B C 1
ATOM 3281 O O . ARG B 1 168 ? -3.969 5.828 8.617 1 88.25 168 ARG B O 1
ATOM 3288 N N . ARG B 1 169 ? -2.158 4.844 7.906 1 86.12 169 ARG B N 1
ATOM 3289 C CA . ARG B 1 169 ? -2.326 3.707 8.805 1 86.12 169 ARG B CA 1
ATOM 3290 C C . ARG B 1 169 ? -2.318 4.156 10.266 1 86.12 169 ARG B C 1
ATOM 3292 O O . ARG B 1 169 ? -3.107 3.662 11.07 1 86.12 169 ARG B O 1
ATOM 3299 N N . THR B 1 170 ? -1.404 4.984 10.547 1 88.19 170 THR B N 1
ATOM 3300 C CA . THR B 1 170 ? -1.256 5.477 11.906 1 88.19 170 THR B CA 1
ATOM 3301 C C . THR B 1 170 ? -2.521 6.199 12.367 1 88.19 170 THR B C 1
ATOM 3303 O O . THR B 1 170 ? -3.012 5.969 13.469 1 88.19 170 THR B O 1
ATOM 3306 N N . VAL B 1 171 ? -3.047 7.082 11.523 1 82.69 171 VAL B N 1
ATOM 3307 C CA . VAL B 1 171 ? -4.23 7.871 11.836 1 82.69 171 VAL B CA 1
ATOM 3308 C C . VAL B 1 171 ? -5.453 6.961 11.93 1 82.69 171 VAL B C 1
ATOM 3310 O O . VAL B 1 171 ? -6.34 7.184 12.75 1 82.69 171 VAL B O 1
ATOM 3313 N N . GLN B 1 172 ? -5.508 6.066 11.047 1 72.88 172 GLN B N 1
ATOM 3314 C CA . GLN B 1 172 ? -6.633 5.137 11.055 1 72.88 172 GLN B CA 1
ATOM 3315 C C . GLN B 1 172 ? -6.625 4.281 12.32 1 72.88 172 GLN B C 1
ATOM 3317 O O . GLN B 1 172 ? -7.684 3.947 12.852 1 72.88 172 GLN B O 1
ATOM 3322 N N . THR B 1 173 ? -5.445 3.887 12.641 1 60.91 173 THR B N 1
ATOM 3323 C CA . THR B 1 173 ? -5.32 3.055 13.828 1 60.91 173 THR B CA 1
ATOM 3324 C C . THR B 1 173 ? -5.617 3.861 15.094 1 60.91 173 THR B C 1
ATOM 3326 O O . THR B 1 173 ? -6.137 3.324 16.078 1 60.91 173 THR B O 1
ATOM 3329 N N . ASP B 1 174 ? -5.16 5.098 15.148 1 53.72 174 ASP B N 1
ATOM 3330 C CA . ASP B 1 174 ? -5.355 5.941 16.328 1 53.72 174 ASP B CA 1
ATOM 3331 C C . ASP B 1 174 ? -6.781 6.48 16.375 1 53.72 174 ASP B C 1
ATOM 3333 O O . ASP B 1 174 ? -7.176 7.102 17.375 1 53.72 174 ASP B O 1
ATOM 3337 N N . LEU B 1 175 ? -7.344 6.656 15.297 1 46.31 175 LEU B N 1
ATOM 3338 C CA . LEU B 1 175 ? -8.758 6.984 15.422 1 46.31 175 LEU B CA 1
ATOM 3339 C C . LEU B 1 175 ? -9.43 6.105 16.469 1 46.31 175 LEU B C 1
ATOM 3341 O O . LEU B 1 175 ? -9.164 4.906 16.547 1 46.31 175 LEU B O 1
ATOM 3345 N N . PRO B 1 176 ? -9.688 6.715 17.562 1 38.78 176 PRO B N 1
ATOM 3346 C CA . PRO B 1 176 ? -10.352 5.918 18.609 1 38.78 176 PRO B CA 1
ATOM 3347 C C . PRO B 1 176 ? -11.094 4.711 18.047 1 38.78 176 PRO B C 1
ATOM 3349 O O . PRO B 1 176 ? -11.875 4.848 17.109 1 38.78 176 PRO B O 1
ATOM 3352 N N . SER B 1 177 ? -10.469 3.562 17.953 1 37.25 177 SER B N 1
ATOM 3353 C CA . SER B 1 177 ? -11.219 2.322 18.125 1 37.25 177 SER B CA 1
ATOM 3354 C C . SER B 1 177 ? -12.562 2.576 18.812 1 37.25 177 SER B C 1
ATOM 3356 O O . SER B 1 177 ? -13.383 1.667 18.938 1 37.25 177 SER B O 1
ATOM 3358 N N . ALA B 1 178 ? -12.594 3.555 19.562 1 35.56 178 ALA B N 1
ATOM 3359 C CA . ALA B 1 178 ? -13.844 3.912 20.234 1 35.56 178 ALA B CA 1
ATOM 3360 C C . ALA B 1 178 ? -14.977 4.062 19.219 1 35.56 178 ALA B C 1
ATOM 3362 O O . ALA B 1 178 ? -16.125 3.691 19.5 1 35.56 178 ALA B O 1
ATOM 3363 N N . CYS B 1 179 ? -14.773 4.926 18.25 1 35.88 179 CYS B N 1
ATOM 3364 C CA . CYS B 1 179 ? -15.953 4.902 17.406 1 35.88 179 CYS B CA 1
ATOM 3365 C C . CYS B 1 179 ? -16.062 3.578 16.656 1 35.88 179 CYS B C 1
ATOM 3367 O O . CYS B 1 179 ? -17.062 3.303 16 1 35.88 179 CYS B O 1
ATOM 3369 N N . LEU B 1 180 ? -14.898 3.016 16.172 1 42.12 180 LEU B N 1
ATOM 3370 C CA . LEU B 1 180 ? -15.102 1.611 15.836 1 42.12 180 LEU B CA 1
ATOM 3371 C C . LEU B 1 180 ? -15.531 0.813 17.062 1 42.12 180 LEU B C 1
ATOM 3373 O O . LEU B 1 180 ? -14.719 0.506 17.938 1 42.12 180 LEU B O 1
ATOM 3377 N N . ALA B 1 181 ? -16.578 1.166 17.609 1 46.91 181 ALA B N 1
ATOM 3378 C CA . ALA B 1 181 ? -17.281 0.359 18.594 1 46.91 181 ALA B CA 1
ATOM 3379 C C . ALA B 1 181 ? -16.781 -1.082 18.594 1 46.91 181 ALA B C 1
ATOM 3381 O O . ALA B 1 181 ? -16.719 -1.718 17.531 1 46.91 181 ALA B O 1
ATOM 3382 N N . THR B 1 182 ? -15.797 -1.418 19.406 1 57.31 182 THR B N 1
ATOM 3383 C CA . THR B 1 182 ? -15.258 -2.768 19.547 1 57.31 182 THR B CA 1
ATOM 3384 C C . THR B 1 182 ? -16.359 -3.809 19.359 1 57.31 182 THR B C 1
ATOM 3386 O O . THR B 1 182 ? -17.234 -3.945 20.219 1 57.31 182 THR B O 1
ATOM 3389 N N . LEU B 1 183 ? -16.547 -4.102 18.281 1 71.69 183 LEU B N 1
ATOM 3390 C CA . LEU B 1 183 ? -17.406 -5.27 18.109 1 71.69 183 LEU B CA 1
ATOM 3391 C C . LEU B 1 183 ? -16.875 -6.461 18.891 1 71.69 183 LEU B C 1
ATOM 3393 O O . LEU B 1 183 ? -15.656 -6.66 18.969 1 71.69 183 LEU B O 1
ATOM 3397 N N . THR B 1 184 ? -17.703 -7.008 19.75 1 74.31 184 THR B N 1
ATOM 3398 C CA . THR B 1 184 ? -17.328 -8.266 20.375 1 74.31 184 THR B CA 1
ATOM 3399 C C . THR B 1 184 ? -16.969 -9.312 19.328 1 74.31 184 THR B C 1
ATOM 3401 O O . THR B 1 184 ? -17.297 -9.156 18.141 1 74.31 184 THR B O 1
ATOM 3404 N N . PRO B 1 185 ? -16.266 -10.305 19.781 1 77.56 185 PRO B N 1
ATOM 3405 C CA . PRO B 1 185 ? -15.938 -11.375 18.828 1 77.56 185 PRO B CA 1
ATOM 3406 C C . PRO B 1 185 ? -17.172 -11.938 18.125 1 77.56 185 PRO B C 1
ATOM 3408 O O . PRO B 1 185 ? -17.141 -12.211 16.922 1 77.56 185 PRO B O 1
ATOM 3411 N N . ARG B 1 186 ? -18.172 -12.031 18.828 1 85.31 186 ARG B N 1
ATOM 3412 C CA . ARG B 1 186 ? -19.406 -12.547 18.266 1 85.31 186 ARG B CA 1
ATOM 3413 C C . ARG B 1 186 ? -19.984 -11.578 17.234 1 85.31 186 ARG B C 1
ATOM 3415 O O . ARG B 1 186 ? -20.469 -12 16.172 1 85.31 186 ARG B O 1
ATOM 3422 N N . GLU B 1 187 ? -19.922 -10.289 17.5 1 87 187 GLU B N 1
ATOM 3423 C CA . GLU B 1 187 ? -20.406 -9.273 16.578 1 87 187 GLU B CA 1
ATOM 3424 C C . GLU B 1 187 ? -19.578 -9.25 15.297 1 87 187 GLU B C 1
ATOM 3426 O O . GLU B 1 187 ? -20.109 -9.078 14.203 1 87 187 GLU B O 1
ATOM 3431 N N . ILE B 1 188 ? -18.328 -9.539 15.477 1 84.62 188 ILE B N 1
ATOM 3432 C CA . ILE B 1 188 ? -17.453 -9.609 14.312 1 84.62 188 ILE B CA 1
ATOM 3433 C C . ILE B 1 188 ? -17.828 -10.805 13.445 1 84.62 188 ILE B C 1
ATOM 3435 O O . ILE B 1 188 ? -17.859 -10.695 12.219 1 84.62 188 ILE B O 1
ATOM 3439 N N . GLU B 1 189 ? -18.094 -11.883 14.047 1 87.25 189 GLU B N 1
ATOM 3440 C CA . GLU B 1 189 ? -18.547 -13.055 13.305 1 87.25 189 GLU B CA 1
ATOM 3441 C C . GLU B 1 189 ? -19.812 -12.758 12.523 1 87.25 189 GLU B C 1
ATOM 3443 O O . GLU B 1 189 ? -19.906 -13.078 11.336 1 87.25 189 GLU B O 1
ATOM 3448 N N . VAL B 1 190 ? -20.719 -12.141 13.18 1 91.75 190 VAL B N 1
ATOM 3449 C CA . VAL B 1 190 ? -22.016 -11.859 12.578 1 91.75 190 VAL B CA 1
ATOM 3450 C C . VAL B 1 190 ? -21.844 -10.938 11.375 1 91.75 190 VAL B C 1
ATOM 3452 O O . VAL B 1 190 ? -22.359 -11.219 10.289 1 91.75 190 VAL B O 1
ATOM 3455 N N . ILE B 1 191 ? -21.062 -9.859 11.578 1 91.19 191 ILE B N 1
ATOM 3456 C CA . ILE B 1 191 ? -20.938 -8.883 10.5 1 91.19 191 ILE B CA 1
ATOM 3457 C C . ILE B 1 191 ? -20.141 -9.484 9.344 1 91.19 191 ILE B C 1
ATOM 3459 O O . ILE B 1 191 ? -20.391 -9.18 8.18 1 91.19 191 ILE B O 1
ATOM 3463 N N . SER B 1 192 ? -19.281 -10.391 9.672 1 89.81 192 SER B N 1
ATOM 3464 C CA . SER B 1 192 ? -18.516 -11.086 8.633 1 89.81 192 SER B CA 1
ATOM 3465 C C . SER B 1 192 ? -19.438 -11.938 7.762 1 89.81 192 SER B C 1
ATOM 3467 O O . SER B 1 192 ? -19.328 -11.93 6.535 1 89.81 192 SER B O 1
ATOM 3469 N N . TRP B 1 193 ? -20.297 -12.641 8.352 1 91.56 193 TRP B N 1
ATOM 3470 C CA . TRP B 1 193 ? -21.234 -13.477 7.609 1 91.56 193 TRP B CA 1
ATOM 3471 C C . TRP B 1 193 ? -22.203 -12.609 6.805 1 91.56 193 TRP B C 1
ATOM 3473 O O . TRP B 1 193 ? -22.547 -12.945 5.668 1 91.56 193 TRP B O 1
ATOM 3483 N N . LEU B 1 194 ? -22.656 -11.492 7.379 1 93.06 194 LEU B N 1
ATOM 3484 C CA . LEU B 1 194 ? -23.5 -10.555 6.648 1 93.06 194 LEU B CA 1
ATOM 3485 C C . LEU B 1 194 ? -22.797 -10.055 5.387 1 93.06 194 LEU B C 1
ATOM 3487 O O . LEU B 1 194 ? -23.406 -10.023 4.312 1 93.06 194 LEU B O 1
ATOM 3491 N N . ALA B 1 195 ? -21.562 -9.742 5.613 1 90.62 195 ALA B N 1
ATOM 3492 C CA . ALA B 1 195 ? -20.781 -9.211 4.508 1 90.62 195 ALA B CA 1
ATOM 3493 C C . ALA B 1 195 ? -20.609 -10.25 3.406 1 90.62 195 ALA B C 1
ATOM 3495 O O . ALA B 1 195 ? -20.438 -9.906 2.234 1 90.62 195 ALA B O 1
ATOM 3496 N N . ASN B 1 196 ? -20.656 -11.484 3.824 1 87.69 196 ASN B N 1
ATOM 3497 C CA . ASN B 1 196 ? -20.484 -12.586 2.877 1 87.69 196 ASN B CA 1
ATOM 3498 C C 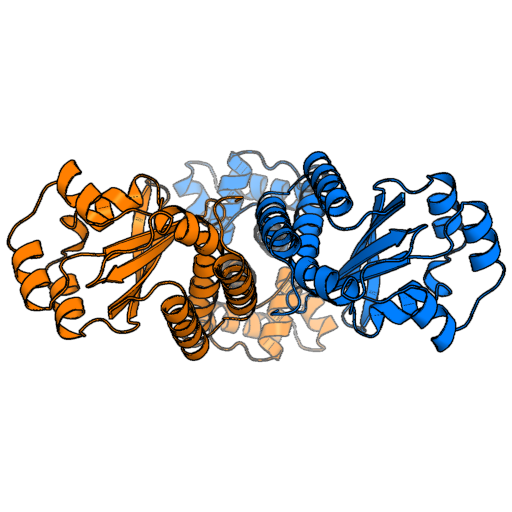. ASN B 1 196 ? -21.828 -13.102 2.371 1 87.69 196 ASN B C 1
ATOM 3500 O O . ASN B 1 196 ? -21.922 -14.227 1.889 1 87.69 196 ASN B O 1
ATOM 3504 N N . GLY B 1 197 ? -22.844 -12.344 2.564 1 90 197 GLY B N 1
ATOM 3505 C CA . GLY B 1 197 ? -24.094 -12.555 1.862 1 90 197 GLY B CA 1
ATOM 3506 C C . GLY B 1 197 ? -25.047 -13.469 2.607 1 90 197 GLY B C 1
ATOM 3507 O O . GLY B 1 197 ? -26.109 -13.828 2.088 1 90 197 GLY B O 1
ATOM 3508 N N . LYS B 1 198 ? -24.688 -13.867 3.744 1 92.12 198 LYS B N 1
ATOM 3509 C CA . LYS B 1 198 ? -25.594 -14.734 4.504 1 92.12 198 LYS B CA 1
ATOM 3510 C C . LYS B 1 198 ? -26.734 -13.938 5.121 1 92.12 198 LYS B C 1
ATOM 3512 O O . LYS B 1 198 ? -26.531 -12.82 5.602 1 92.12 198 LYS B O 1
ATOM 3517 N N . ASN B 1 199 ? -27.953 -14.508 5.062 1 92.62 199 ASN B N 1
ATOM 3518 C CA . ASN B 1 199 ? -29.094 -13.875 5.723 1 92.62 199 ASN B CA 1
ATOM 3519 C C . ASN B 1 199 ? -29.172 -14.273 7.195 1 92.62 199 ASN B C 1
ATOM 3521 O O . ASN B 1 199 ? -28.375 -15.086 7.672 1 92.62 199 ASN B O 1
ATOM 3525 N N . TYR B 1 200 ? -30.141 -13.68 7.883 1 93.31 200 TYR B N 1
ATOM 3526 C CA . TYR B 1 200 ? -30.25 -13.867 9.328 1 93.31 200 TYR B CA 1
ATOM 3527 C C . TYR B 1 200 ? -30.453 -15.336 9.672 1 93.31 200 TYR B C 1
ATOM 3529 O O . TYR B 1 200 ? -29.875 -15.844 10.625 1 93.31 200 TYR B O 1
ATOM 3537 N N . TRP B 1 201 ? -31.25 -15.969 8.859 1 94.12 201 TRP B N 1
ATOM 3538 C CA . TRP B 1 201 ? -31.531 -17.375 9.125 1 94.12 201 TRP B CA 1
ATOM 3539 C C . TRP B 1 201 ? -30.266 -18.219 8.945 1 94.12 201 TRP B C 1
ATOM 3541 O O . TRP B 1 201 ? -29.938 -19.047 9.805 1 94.12 201 TRP B O 1
ATOM 3551 N N . GLU B 1 202 ? -29.594 -18.078 7.926 1 94.75 202 GLU B N 1
ATOM 3552 C CA . GLU B 1 202 ? -28.359 -18.812 7.652 1 94.75 202 GLU B CA 1
ATOM 3553 C C . GLU B 1 202 ? -27.328 -18.594 8.758 1 94.75 202 GLU B C 1
ATOM 3555 O O . GLU B 1 202 ? -26.688 -19.531 9.203 1 94.75 202 GLU B O 1
ATOM 3560 N N . ILE B 1 203 ? -27.219 -17.344 9.188 1 94.38 203 ILE B N 1
ATOM 3561 C CA . ILE B 1 203 ? -26.25 -17 10.219 1 94.38 203 ILE B CA 1
ATOM 3562 C C . ILE B 1 203 ? -26.625 -17.688 11.531 1 94.38 203 ILE B C 1
ATOM 3564 O O . ILE B 1 203 ? -25.75 -18.172 12.258 1 94.38 203 ILE B O 1
ATOM 3568 N N . SER B 1 204 ? -27.922 -17.734 11.789 1 93.38 204 SER B N 1
ATOM 3569 C CA . SER B 1 204 ? -28.391 -18.391 13.008 1 93.38 204 SER B CA 1
ATOM 3570 C C . SER B 1 204 ? -28 -19.859 13.039 1 93.38 204 SER B C 1
ATOM 3572 O O . SER B 1 204 ? -27.609 -20.391 14.078 1 93.38 204 SER B O 1
ATOM 3574 N N . VAL B 1 205 ? -28.031 -20.5 11.961 1 93.31 205 VAL B N 1
ATOM 3575 C CA . VAL B 1 205 ? -27.688 -21.906 11.836 1 93.31 205 VAL B CA 1
ATOM 3576 C C . VAL B 1 205 ? -26.172 -22.078 11.984 1 93.31 205 VAL B C 1
ATOM 3578 O O . VAL B 1 205 ? -25.703 -22.953 12.727 1 93.31 205 VAL B O 1
ATOM 3581 N N . ILE B 1 206 ? -25.438 -21.266 11.328 1 91.19 206 ILE B N 1
ATOM 3582 C CA . ILE B 1 206 ? -23.984 -21.359 11.297 1 91.19 206 ILE B CA 1
ATOM 3583 C C . ILE B 1 206 ? -23.422 -21.188 12.703 1 91.19 206 ILE B C 1
ATOM 3585 O O . ILE B 1 206 ? -22.516 -21.906 13.109 1 91.19 206 ILE B O 1
ATOM 3589 N N . LEU B 1 207 ? -24.031 -20.234 13.422 1 89.56 207 LEU B N 1
ATOM 3590 C CA . LEU B 1 207 ? -23.453 -19.844 14.711 1 89.56 207 LEU B CA 1
ATOM 3591 C C . LEU B 1 207 ? -24.172 -20.562 15.859 1 89.56 207 LEU B C 1
ATOM 3593 O O . LEU B 1 207 ? -23.75 -20.453 17.016 1 89.56 207 LEU B O 1
ATOM 3597 N N . GLY B 1 208 ? -25.297 -21.266 15.508 1 91.56 208 GLY B N 1
ATOM 3598 C CA . GLY B 1 208 ? -26.047 -21.984 16.531 1 91.56 208 GLY B CA 1
ATOM 3599 C C . GLY B 1 208 ? -26.797 -21.078 17.484 1 91.56 208 GLY B C 1
ATOM 3600 O O . GLY B 1 208 ? -26.812 -21.312 18.688 1 91.56 208 GLY B O 1
ATOM 3601 N N . ILE B 1 209 ? -27.297 -20.031 17.016 1 91 209 ILE B N 1
ATOM 3602 C CA . ILE B 1 209 ? -28.109 -19.094 17.797 1 91 209 ILE B CA 1
ATOM 3603 C C . ILE B 1 209 ? -29.422 -18.812 17.062 1 91 209 ILE B C 1
ATOM 3605 O O . ILE B 1 209 ? -29.641 -19.312 15.961 1 91 209 ILE B O 1
ATOM 3609 N N . SER B 1 210 ? -30.312 -18.094 17.703 1 90.62 210 SER B N 1
ATOM 3610 C CA . SER B 1 210 ? -31.594 -17.812 17.094 1 90.62 210 SER B CA 1
ATOM 3611 C C . SER B 1 210 ? -31.5 -16.656 16.109 1 90.62 210 SER B C 1
ATOM 3613 O O . SER B 1 210 ? -30.594 -15.82 16.203 1 90.62 210 SER B O 1
ATOM 3615 N N . GLU B 1 211 ? -32.438 -16.672 15.242 1 93.69 211 GLU B N 1
ATOM 3616 C CA . GLU B 1 211 ? -32.5 -15.555 14.297 1 93.69 211 GLU B CA 1
ATOM 3617 C C . GLU B 1 211 ? -32.688 -14.227 15.031 1 93.69 211 GLU B C 1
ATOM 3619 O O . GLU B 1 211 ? -32.156 -13.195 14.609 1 93.69 211 GLU B O 1
ATOM 3624 N N . ARG B 1 212 ? -33.438 -14.281 16.047 1 91.75 212 ARG B N 1
ATOM 3625 C CA . ARG B 1 212 ? -33.688 -13.094 16.859 1 91.75 212 ARG B CA 1
ATOM 3626 C C . ARG B 1 212 ? -32.375 -12.57 17.453 1 91.75 212 ARG B C 1
ATOM 3628 O O . ARG B 1 212 ? -32.156 -11.359 17.5 1 91.75 212 ARG B O 1
ATOM 3635 N N . THR B 1 213 ? -31.594 -13.383 17.922 1 93 213 THR B N 1
ATOM 3636 C CA . THR B 1 213 ? -30.297 -13.008 18.484 1 93 213 THR B CA 1
ATOM 3637 C C . THR B 1 213 ? -29.406 -12.422 17.406 1 93 213 THR B C 1
ATOM 3639 O O . THR B 1 213 ? -28.672 -11.461 17.672 1 93 213 THR B O 1
ATOM 3642 N N . VAL B 1 214 ? -29.422 -12.992 16.234 1 93.94 214 VAL B N 1
ATOM 3643 C CA . VAL B 1 214 ? -28.656 -12.445 15.117 1 93.94 214 VAL B CA 1
ATOM 3644 C C . VAL B 1 214 ? -29.094 -11 14.852 1 93.94 214 VAL B C 1
ATOM 3646 O O . VAL B 1 214 ? -28.25 -10.117 14.664 1 93.94 214 VAL B O 1
ATOM 3649 N N . LYS B 1 215 ? -30.422 -10.797 14.805 1 93.38 215 LYS B N 1
ATOM 3650 C CA . LYS B 1 215 ? -30.969 -9.461 14.578 1 93.38 215 LYS B CA 1
ATOM 3651 C C . LYS B 1 215 ? -30.516 -8.492 15.664 1 93.38 215 LYS B C 1
ATOM 3653 O O . LYS B 1 215 ? -30.188 -7.332 15.375 1 93.38 215 LYS B O 1
ATOM 3658 N N . PHE B 1 216 ? -30.5 -9.008 16.812 1 91.44 216 PHE B N 1
ATOM 3659 C CA . PHE B 1 216 ? -30.031 -8.195 17.922 1 91.44 216 PHE B CA 1
ATOM 3660 C C . PHE B 1 216 ? -28.562 -7.809 17.734 1 91.44 216 PHE B C 1
ATOM 3662 O O . PHE B 1 216 ? -28.219 -6.637 17.875 1 91.44 216 PHE B O 1
ATOM 3669 N N . HIS B 1 217 ? -27.688 -8.766 17.453 1 91.62 217 HIS B N 1
ATOM 3670 C CA . HIS B 1 217 ? -26.281 -8.477 17.219 1 91.62 217 HIS B CA 1
ATOM 3671 C C . HIS B 1 217 ? -26.125 -7.473 16.078 1 91.62 217 HIS B C 1
ATOM 3673 O O . HIS B 1 217 ? -25.281 -6.574 16.141 1 91.62 217 HIS B O 1
ATOM 3679 N N . THR B 1 218 ? -26.922 -7.668 15.078 1 92.38 218 THR B N 1
ATOM 3680 C CA . THR B 1 218 ? -26.828 -6.777 13.922 1 92.38 218 THR B CA 1
ATOM 3681 C C . THR B 1 218 ? -27.172 -5.348 14.32 1 92.38 218 THR B C 1
ATOM 3683 O O . THR B 1 218 ? -26.5 -4.402 13.922 1 92.38 218 THR B O 1
ATOM 3686 N N . SER B 1 219 ? -28.234 -5.219 15.094 1 91.75 219 SER B N 1
ATOM 3687 C CA . SER B 1 219 ? -28.641 -3.902 15.578 1 91.75 219 SER B CA 1
ATOM 3688 C C . SER B 1 219 ? -27.547 -3.262 16.422 1 91.75 219 SER B C 1
ATOM 3690 O O . SER B 1 219 ? -27.281 -2.066 16.297 1 91.75 219 SER B O 1
ATOM 3692 N N . THR B 1 220 ? -26.969 -4.027 17.266 1 86.88 220 THR B N 1
ATOM 3693 C CA . THR B 1 220 ? -25.875 -3.551 18.109 1 86.88 220 THR B CA 1
ATOM 3694 C C . THR B 1 220 ? -24.688 -3.105 17.266 1 86.88 220 THR B C 1
ATOM 3696 O O . THR B 1 220 ? -24.078 -2.066 17.531 1 86.88 220 THR B O 1
ATOM 3699 N N . ILE B 1 221 ? -24.344 -3.865 16.25 1 86.88 221 ILE B N 1
ATOM 3700 C CA . ILE B 1 221 ? -23.25 -3.568 15.336 1 86.88 221 ILE B CA 1
ATOM 3701 C C . ILE B 1 221 ? -23.484 -2.223 14.656 1 86.88 221 ILE B C 1
ATOM 3703 O O . ILE B 1 221 ? -22.594 -1.375 14.602 1 86.88 221 ILE B O 1
ATOM 3707 N N . VAL B 1 222 ? -24.734 -2.088 14.172 1 87.62 222 VAL B N 1
ATOM 3708 C CA . VAL B 1 222 ? -25.109 -0.862 13.469 1 87.62 222 VAL B CA 1
ATOM 3709 C C . VAL B 1 222 ? -24.938 0.335 14.398 1 87.62 222 VAL B C 1
ATOM 3711 O O . VAL B 1 222 ? -24.359 1.354 14.016 1 87.62 222 VAL B O 1
ATOM 3714 N N . GLN B 1 223 ? -25.297 0.179 15.57 1 83.81 223 GLN B N 1
ATOM 3715 C CA . GLN B 1 223 ? -25.203 1.245 16.562 1 83.81 223 GLN B CA 1
ATOM 3716 C C . GLN B 1 223 ? -23.75 1.535 16.922 1 83.81 223 GLN B C 1
ATOM 3718 O O . GLN B 1 223 ? -23.328 2.691 16.906 1 83.81 223 GLN B O 1
ATOM 3723 N N . LYS B 1 224 ? -23 0.49 17.188 1 79.69 224 LYS B N 1
ATOM 3724 C CA . LYS B 1 224 ? -21.609 0.651 17.609 1 79.69 224 LYS B CA 1
ATOM 3725 C C . LYS B 1 224 ? -20.766 1.291 16.516 1 79.69 224 LYS B C 1
ATOM 3727 O O . LYS B 1 224 ? -19.844 2.055 16.797 1 79.69 224 LYS B O 1
ATOM 3732 N N . LEU B 1 225 ? -21.141 0.991 15.344 1 79.12 225 LEU B N 1
ATOM 3733 C CA . LEU B 1 225 ? -20.359 1.496 14.219 1 79.12 225 LEU B CA 1
ATOM 3734 C C . LEU B 1 225 ? -20.875 2.854 13.758 1 79.12 225 LEU B C 1
ATOM 3736 O O . LEU B 1 225 ? -20.312 3.463 12.844 1 79.12 225 LEU B O 1
ATOM 3740 N N . GLY B 1 226 ? -21.969 3.295 14.336 1 80.19 226 GLY B N 1
ATOM 3741 C CA . GLY B 1 226 ? -22.594 4.543 13.914 1 80.19 226 GLY B CA 1
ATOM 3742 C C . GLY B 1 226 ? -23.188 4.477 12.523 1 80.19 226 GLY B C 1
ATOM 3743 O O . GLY B 1 226 ? -23.156 5.465 11.781 1 80.19 226 GLY B O 1
ATOM 3744 N N . ALA B 1 227 ? -23.547 3.309 12.148 1 83.88 227 ALA B N 1
ATOM 3745 C CA . ALA B 1 227 ? -24.109 3.107 10.812 1 83.88 227 ALA B CA 1
ATOM 3746 C C . ALA B 1 227 ? -25.609 3.408 10.805 1 83.88 227 ALA B C 1
ATOM 3748 O O . ALA B 1 227 ? -26.266 3.352 11.844 1 83.88 227 ALA B O 1
ATOM 3749 N N . ALA B 1 228 ? -26.047 3.742 9.648 1 87 228 ALA B N 1
ATOM 3750 C CA . ALA B 1 228 ? -27.484 4.016 9.5 1 87 228 ALA B CA 1
ATOM 3751 C C . ALA B 1 228 ? -28.281 2.723 9.367 1 87 228 ALA B C 1
ATOM 3753 O O . ALA B 1 228 ? -29.453 2.666 9.734 1 87 228 ALA B O 1
ATOM 3754 N N . ASN B 1 229 ? -27.656 1.742 8.766 1 91 229 ASN B N 1
ATOM 3755 C CA . ASN B 1 229 ? -28.297 0.451 8.531 1 91 229 ASN B CA 1
ATOM 3756 C C . ASN B 1 229 ? -27.266 -0.648 8.297 1 91 229 ASN B C 1
ATOM 3758 O O . ASN B 1 229 ? -26.062 -0.409 8.406 1 91 229 ASN B O 1
ATOM 3762 N N . ARG B 1 230 ? -27.797 -1.833 8.023 1 89.81 230 ARG B N 1
ATOM 3763 C CA . ARG B 1 230 ? -26.969 -3.027 7.883 1 89.81 230 ARG B CA 1
ATOM 3764 C C . ARG B 1 230 ? -25.953 -2.867 6.754 1 89.81 230 ARG B C 1
ATOM 3766 O O . ARG B 1 230 ? -24.781 -3.209 6.91 1 89.81 230 ARG B O 1
ATOM 3773 N N . SER B 1 231 ? -26.422 -2.344 5.609 1 90.25 231 SER B N 1
ATOM 3774 C CA . SER B 1 231 ? -25.547 -2.178 4.461 1 90.25 231 SER B CA 1
ATOM 3775 C C . SER B 1 231 ? -24.422 -1.188 4.762 1 90.25 231 SER B C 1
ATOM 3777 O O . SER B 1 231 ? -23.266 -1.4 4.367 1 90.25 231 SER B O 1
ATOM 3779 N N . HIS B 1 232 ? -24.812 -0.173 5.398 1 87.25 232 HIS B N 1
ATOM 3780 C CA . HIS B 1 232 ? -23.844 0.829 5.82 1 87.25 232 HIS B CA 1
ATOM 3781 C C . HIS B 1 232 ? -22.828 0.242 6.812 1 87.25 232 HIS B C 1
ATOM 3783 O O . HIS B 1 232 ? -21.641 0.512 6.719 1 87.25 232 HIS B O 1
ATOM 3789 N N . ALA B 1 233 ? -23.328 -0.502 7.719 1 86.44 233 ALA B N 1
ATOM 3790 C CA . ALA B 1 233 ? -22.469 -1.138 8.703 1 86.44 233 ALA B CA 1
ATOM 3791 C C . ALA B 1 233 ? -21.438 -2.037 8.023 1 86.44 233 ALA B C 1
ATOM 3793 O O . ALA B 1 233 ? -20.25 -2.01 8.375 1 86.44 233 ALA B O 1
ATOM 3794 N N . VAL B 1 234 ? -21.906 -2.836 7.078 1 88.88 234 VAL B N 1
ATOM 3795 C CA . VAL B 1 234 ? -21.016 -3.723 6.328 1 88.88 234 VAL B CA 1
ATOM 3796 C C . VAL B 1 234 ? -19.969 -2.896 5.578 1 88.88 234 VAL B C 1
ATOM 3798 O O . VAL B 1 234 ? -18.781 -3.238 5.57 1 88.88 234 VAL B O 1
ATOM 3801 N N . ALA B 1 235 ? -20.391 -1.81 4.98 1 84.31 235 ALA B N 1
ATOM 3802 C CA . ALA B 1 235 ? -19.484 -0.925 4.25 1 84.31 235 ALA B CA 1
ATOM 3803 C C . ALA B 1 235 ? -18.391 -0.381 5.168 1 84.31 235 ALA B C 1
ATOM 3805 O O . ALA B 1 235 ? -17.219 -0.404 4.82 1 84.31 235 ALA B O 1
ATOM 3806 N N . ILE B 1 236 ? -18.797 0.103 6.312 1 78.31 236 ILE B N 1
ATOM 3807 C CA . ILE B 1 236 ? -17.875 0.666 7.285 1 78.31 236 ILE B CA 1
ATOM 3808 C C . ILE B 1 236 ? -16.875 -0.404 7.723 1 78.31 236 ILE B C 1
ATOM 3810 O O . ILE B 1 236 ? -15.672 -0.152 7.781 1 78.31 236 ILE B O 1
ATOM 3814 N N . ALA B 1 237 ? -17.438 -1.557 7.98 1 78.88 237 ALA B N 1
ATOM 3815 C CA . ALA B 1 237 ? -16.594 -2.639 8.484 1 78.88 237 ALA B CA 1
ATOM 3816 C C . ALA B 1 237 ? -15.516 -3.012 7.473 1 78.88 237 ALA B C 1
ATOM 3818 O O . ALA B 1 237 ? -14.359 -3.23 7.84 1 78.88 237 ALA B O 1
ATOM 3819 N N . ILE B 1 238 ? -15.891 -3.012 6.242 1 74.75 238 ILE B N 1
ATOM 3820 C CA . ILE B 1 238 ? -14.945 -3.361 5.191 1 74.75 238 ILE B CA 1
ATOM 3821 C C . ILE B 1 238 ? -13.953 -2.221 4.988 1 74.75 238 ILE B C 1
ATOM 3823 O O . ILE B 1 238 ? -12.742 -2.441 4.953 1 74.75 238 ILE B O 1
ATOM 3827 N N . SER B 1 239 ? -14.469 -1.019 4.891 1 70.94 239 SER B N 1
ATOM 3828 C CA . SER B 1 239 ? -13.656 0.157 4.59 1 70.94 239 SER B CA 1
ATOM 3829 C C . SER B 1 239 ? -12.617 0.402 5.676 1 70.94 239 SER B C 1
ATOM 3831 O O . SER B 1 239 ? -11.531 0.911 5.398 1 70.94 239 SER B O 1
ATOM 3833 N N . THR B 1 240 ? -13.016 0.003 6.871 1 65.69 240 THR B N 1
ATOM 3834 C CA . THR B 1 240 ? -12.125 0.258 7.996 1 65.69 240 THR B CA 1
ATOM 3835 C C . THR B 1 240 ? -11.211 -0.939 8.25 1 65.69 240 THR B C 1
ATOM 3837 O O . THR B 1 240 ? -10.367 -0.904 9.141 1 65.69 240 THR B O 1
ATOM 3840 N N . GLY B 1 241 ? -11.469 -2.002 7.465 1 68.25 241 GLY B N 1
ATOM 3841 C CA . GLY B 1 241 ? -10.617 -3.178 7.59 1 68.25 241 GLY B CA 1
ATOM 3842 C C . GLY B 1 241 ? -11 -4.07 8.758 1 68.25 241 GLY B C 1
ATOM 3843 O O . GLY B 1 241 ? -10.242 -4.961 9.141 1 68.25 241 GLY B O 1
ATOM 3844 N N . LEU B 1 242 ? -12.133 -3.764 9.398 1 68.25 242 LEU B N 1
ATOM 3845 C CA . LEU B 1 242 ? -12.609 -4.594 10.492 1 68.25 242 LEU B CA 1
ATOM 3846 C C . LEU B 1 242 ? -12.867 -6.023 10.023 1 68.25 242 LEU B C 1
ATOM 3848 O O . LEU B 1 242 ? -12.656 -6.973 10.781 1 68.25 242 LEU B O 1
ATOM 3852 N N . ILE B 1 243 ? -13.414 -6.082 8.844 1 72.69 243 ILE B N 1
ATOM 3853 C CA . ILE B 1 243 ? -13.641 -7.391 8.242 1 72.69 243 ILE B CA 1
ATOM 3854 C C . ILE B 1 243 ? -13.18 -7.371 6.785 1 72.69 243 ILE B C 1
ATOM 3856 O O . ILE B 1 243 ? -12.898 -6.305 6.23 1 72.69 243 ILE B O 1
ATOM 3860 N N . SER B 1 244 ? -12.898 -8.5 6.285 1 69.81 244 SER B N 1
ATOM 3861 C CA . SER B 1 244 ? -12.578 -8.68 4.875 1 69.81 244 SER B CA 1
ATOM 3862 C C . SER B 1 244 ? -13.477 -9.727 4.23 1 69.81 244 SER B C 1
ATOM 3864 O O . SER B 1 244 ? -14.031 -10.586 4.918 1 69.81 244 SER B O 1
ATOM 3866 N N . LEU B 1 245 ? -13.797 -9.477 2.904 1 66.25 245 LEU B N 1
ATOM 3867 C CA . LEU B 1 245 ? -14.617 -10.461 2.207 1 66.25 245 LEU B CA 1
ATOM 3868 C C . LEU B 1 245 ? -13.836 -11.75 1.968 1 66.25 245 LEU B C 1
ATOM 3870 O O . LEU B 1 245 ? -12.648 -11.711 1.651 1 66.25 245 LEU B O 1
ATOM 3874 N N . ALA B 1 246 ? -14.422 -12.875 2.318 1 57.53 246 ALA B N 1
ATOM 3875 C CA . ALA B 1 246 ? -13.789 -14.18 2.152 1 57.53 246 ALA B CA 1
ATOM 3876 C C . ALA B 1 246 ? -13.695 -14.562 0.677 1 57.53 246 ALA B C 1
ATOM 3878 O O . ALA B 1 246 ? -14.547 -14.18 -0.126 1 57.53 246 ALA B O 1
#

Nearest PDB structures (foldseek):
  3qp6-assembly1_A-2  TM=6.169E-01  e=1.935E-16  Chromobacterium violaceum
  3qp5-assembly2_C  TM=6.169E-01  e=1.453E-15  Chromobacterium violaceum
  3qp5-assembly1_A  TM=6.200E-01  e=7.798E-15  Chromobacterium violaceum
  3qp1-assembly1_A  TM=8.554E-01  e=6.797E-11  Chromobacterium violaceum
  6cbq-assembly1_A  TM=5.763E-01  e=1.517E-13  Pseudomonas aeruginosa

Radius of gyration: 25.67 Å; Cα contacts (8 Å, |Δi|>4): 778; chains: 2; bounding box: 66×77×42 Å

Secondary structure (DSSP, 8-state):
-TT--HHHHHHHHHHHHHHHT--SHHHHHHHHHHHHHHS--SEEEEEEEEE-TT--EEEEEEEESSS-HHHHHHHHHTTGGGT-HHHHHHHHH---EEHHHHHHHH---TTHHHHHHHTT---EEEEEEEETTTTEEEEEEEE-SSPPPTTHHHHHHHHHHHHHHHHHHHHHHHS-TTTS----HHHHHHHHHHHTT--HHHHHHHHTS-HHHHHHHHHHHHHHTT-SSHHHHHHHHHHTTSS---/-TT--HHHHHHHHHHHHHHHT--SHHHHHHHHHHHHHHS--SEEEEEEEEE-TT--EEEEEEEESSS-HHHHHHHHHTTGGGT-HHHHHHHHH---EEHHHHHHHH---TTHHHHHHHTT---EEEEEEEETTTTEEEEEEEE-SSPPPTTHHHHHHHHHHHHHHHHHHHHHHHS-TTTS----HHHHHHHHHHHTT--HHHHHHHHTS-HHHHHHHHHHHHHHTT-SSHHHHHHHHHHTTSS---

pLDDT: mean 87.41, std 11.92, range [35.56, 98.19]

InterPro domains:
  IPR000792 Transcription regulator LuxR, C-terminal [PF00196] (182-237)
  IPR000792 Transcription regulator LuxR, C-terminal [PR00038] (183-197)
  IPR000792 Transcription regulator LuxR, C-terminal [PR00038] (197-213)
  IPR000792 Transcription regulator LuxR, C-terminal [PR00038] (213-225)
  IPR000792 Transcription regulator LuxR, C-terminal [PS50043] (176-241)
  IPR000792 Transcription regulator LuxR, C-terminal [SM00421] (180-237)
  IPR000792 Transcription regulator LuxR, C-terminal [cd06170] (183-239)
  IPR005143 Transcription factor LuxR-like, autoinducer-binding domain [PF03472] (25-167)
  IPR016032 Signal transduction response regulator, C-terminal effector [SSF46894] (164-244)
  IPR03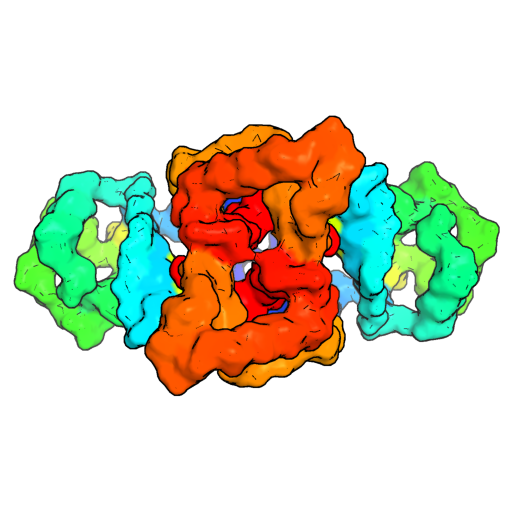6388 Winged helix-like DNA-binding domain superfamily [G3DSA:1.10.10.10] (181-243)
  IPR036693 Transcription factor LuxR-like, autoinducer-binding domain superfamily [G3DSA:3.30.450.80] (1-171)
  IPR036693 Transcription factor LuxR-like, autoinducer-binding domain superfamily [SSF75516] (10-172)